Protein AF-0000000085399652 (afdb_homodimer)

Foldseek 3Di:
DDDFDDKDWQDDPDPQPLSNVQRVVCVVLVFGTKMKTKDWDDDPLDPAIKMKIKIWGCWDPPPVTDHIAIDIDIDRDDSVVVSLNSLLVLQDVCQVCVVVDDPPDLSNLAWHAHSVSHTDQPDDVCPPPDPSSVVNSVVSNVSSVVVVVVRVVVVVVSVVSVVVVVVVVVVVVVVVVVVVVVVVVVVVVVVVVVVVVVVVVVVVVVVVVVVVVVVVVVVPPDDPPPPPDPPPVVVVVVVVVVVVPPPPDDPPPPPPPPPD/DDDFDDKDFADDPDPQPLSNVQNVVCVLLVFGTKMKTKDWDDDPLDPAIKMKIKIWGCWDPPPVTDHIAIDIDIGRDDSVVVSLNSLLVLQDVCQVCVVVDDPPDLSNLAWHAHSVSHTDQPDDVCPPPDPSSVVNSVVSNVSSVVVVVVRVVVVVVSVVSVVVVVVVVVVVVVVVVVVVVVVVVVVVVVVVVVVVVVVVVVVVVVVVVVVVVVVVVVPDPDPPPPPPDPPPVVVVVVVVVVVVPPPPDDPPPPPPPPDD

Secondary structure (DSSP, 8-state):
-PPP-EEE---TT--STTHHHHHHHHHHTT-PPPEEEEEEE--SS-SS-EEEEEEEEPPPSSSSP---EEEEEEESSHHHHHHHHHHHHHHHHHHHTTTTS-TTSGGGGS--B-TTS-B--S-TT-TT--HHHHHHHHHHHHHHHHHHHHHHHHHHHHHHHHHHHHHHHHHHHHHHHHHHHHHHHHHHHHHHHHHHHHHHHHHHHHHHHHHHHHHHHHHS---------THHHHHHHHHHHHHHHHTT------------/-PPP-EEE---TT--STTHHHHHHHHHHTT-PPPEEEEEEE--SS-SS-EEEEEEEEPPPSSSSP---EEEEEEESSHHHHHHHHHHHHHHHHHHHTTTTS-TT-GGGGS--B-TTS-B--S-TT-TT--HHHHHHHHHHHHHHHHHHHHHHHHHHHHHHHHHHHHHHHHHHHHHHHHHHHHHHHHHHHHHHHHHHHHHHHHHHHHHHHHHHHHHHHHHS---------THHHHHHHHHHHHHTTGGG------------

Organism: Lolium multiflorum (NCBI:txid4521)

pLDDT: mean 83.67, std 19.56, range [21.97, 98.31]

Radius of gyration: 50.11 Å; Cα contacts (8 Å, |Δi|>4): 620; chains: 2; bounding box: 51×149×106 Å

Nearest PDB structures (foldseek):
  7zkg-assembly1_A  TM=3.789E-01  e=6.499E-01  Streptomyces griseofuscus
  2ygk-assembly1_B  TM=4.011E-01  e=5.340E+00  Saccharolobus solfataricus
  7zkg-assembly1_A  TM=3.798E-01  e=5.944E-01  Streptomyces griseofuscus

Sequence (520 aa):
MGTFTKLWVPYPEDDTPFSDTLSRVCRSLSIRAPMFRGRAVISDVHTVERWEIETTIEGRLVQPATDTVVYLKTYPDWEDGVVMAMQEALARIVYRYRNDIDEDSDIQHFGHRSSEGFCIRTKGNREGMTWTAIQFEDMERYAQKMEHHLRLEMKDCDLIKQILQENNLKYYEMKEQRDELDAEVVQLKTDNEKLQDETFKQQAIILALQAQCAHLVKQIPSSPPHPVTQETQIEEENNLKRKATEEGSPLSYDGAVKRRMGTFTKLWVPYPEDDTPFSDTLSRVCRSLSIRAPMFRGRAVISDVHTVERWEIETTIEGRLVQPATDTVVYLKTYPDWEDGVVMAMQEALARIVYRYRNDIDEDSDIQHFGHRSSEGFCIRTKGNREGMTWTAIQFEDMERYAQKMEHHLRLEMKDCDLIKQILQENNLKYYEMKEQRDELDAEVVQLKTDNEKLQDETFKQQAIILALQAQCAHLVKQIPSSPPHPVTQETQIEEENNLKRKATEEGSPLSYDGAVKRR

Solvent-accessible surface area (backbone atoms only — not comparable to full-atom values): 29169 Å² total; per-residue (Å²): 128,82,68,69,77,43,79,48,65,53,39,76,86,42,86,53,58,51,22,22,57,43,26,50,52,23,56,77,67,74,45,67,58,43,40,38,35,29,27,73,50,87,49,96,68,51,91,60,61,34,19,36,38,38,39,38,40,65,41,44,84,60,86,80,58,45,73,65,47,74,52,75,48,74,28,74,33,64,75,61,30,48,38,53,50,43,48,51,50,42,16,25,49,44,45,73,42,47,89,76,46,57,87,86,37,70,66,71,34,49,30,32,19,42,97,87,66,45,71,52,77,93,53,92,82,53,76,90,57,52,72,62,38,52,50,29,44,33,50,37,48,48,48,54,51,50,51,49,51,34,48,52,35,49,52,50,33,52,51,52,44,47,49,40,53,53,48,49,54,52,37,52,53,50,49,52,51,31,54,52,39,50,52,48,38,54,51,43,51,53,50,39,51,51,42,52,53,50,40,52,51,46,51,52,49,41,53,52,44,52,52,49,39,55,55,48,60,72,62,43,80,78,69,74,76,69,78,76,67,79,69,64,67,59,55,56,60,56,54,58,62,55,61,66,68,66,73,70,76,80,81,81,81,80,78,79,74,75,86,119,130,85,68,70,77,45,77,48,66,53,39,76,86,40,85,53,58,49,22,23,58,42,27,50,52,21,54,77,67,74,46,67,57,44,42,38,34,29,28,74,48,87,50,95,67,49,91,62,60,33,19,37,39,37,38,38,39,64,42,42,85,60,84,81,59,43,71,66,46,72,52,75,50,74,28,75,34,64,74,62,29,49,38,54,51,43,49,52,50,42,16,26,50,44,46,73,43,46,87,75,46,58,87,86,38,70,67,71,35,50,29,32,19,43,98,88,69,46,70,53,78,92,52,92,82,52,77,89,56,51,70,63,38,52,48,28,44,33,50,38,47,48,49,53,50,49,53,50,52,33,47,51,36,48,51,50,33,52,51,51,42,47,51,40,53,52,48,50,53,52,39,51,54,49,50,53,51,31,53,53,39,50,52,49,39,55,52,43,52,53,51,38,50,52,41,51,51,49,41,52,50,46,51,51,50,40,53,52,44,52,52,49,39,56,54,45,59,73,62,44,81,77,69,72,74,69,79,77,66,78,68,65,64,57,55,56,59,57,54,57,60,56,62,65,68,68,72,67,74,77,82,80,81,79,81,81,74,77,84,124

Structure (mmCIF, N/CA/C/O backbone):
data_AF-0000000085399652-model_v1
#
loop_
_entity.id
_entity.type
_entity.pdbx_description
1 polymer 'Uncharacterized protein'
#
loop_
_atom_site.group_PDB
_atom_site.id
_atom_site.type_symbol
_atom_site.label_atom_id
_atom_site.label_alt_id
_atom_site.label_comp_id
_atom_site.label_asym_id
_atom_site.label_entity_id
_atom_site.label_seq_id
_atom_site.pdbx_PDB_ins_code
_atom_site.Cartn_x
_atom_site.Cartn_y
_atom_site.Cartn_z
_atom_site.occupancy
_atom_site.B_iso_or_equiv
_atom_site.auth_seq_id
_atom_site.auth_comp_id
_atom_site.auth_asym_id
_atom_site.auth_atom_id
_atom_site.pdbx_PDB_model_num
ATOM 1 N N . MET A 1 1 ? -22.578 -2.381 9.539 1 58.44 1 MET A N 1
ATOM 2 C CA . MET A 1 1 ? -21.922 -3.148 8.484 1 58.44 1 MET A CA 1
ATOM 3 C C . MET A 1 1 ? -22.672 -2.99 7.156 1 58.44 1 MET A C 1
ATOM 5 O O . MET A 1 1 ? -23.891 -3.133 7.105 1 58.44 1 MET A O 1
ATOM 9 N N . GLY A 1 2 ? -22 -2.428 6.207 1 70.94 2 GLY A N 1
ATOM 10 C CA . GLY A 1 2 ? -22.688 -2.096 4.973 1 70.94 2 GLY A CA 1
ATOM 11 C C . GLY A 1 2 ? -23.234 -3.312 4.25 1 70.94 2 GLY A C 1
ATOM 12 O O . GLY A 1 2 ? -22.859 -4.445 4.555 1 70.94 2 GLY A O 1
ATOM 13 N N . THR A 1 3 ? -24.234 -3.158 3.555 1 89.44 3 THR A N 1
ATOM 14 C CA . THR A 1 3 ? -24.891 -4.203 2.777 1 89.44 3 THR A CA 1
ATOM 15 C C . THR A 1 3 ? -24.031 -4.621 1.593 1 89.44 3 THR A C 1
ATOM 17 O O . THR A 1 3 ? -23.375 -3.783 0.959 1 89.44 3 THR A O 1
ATOM 20 N N . PHE A 1 4 ? -24 -5.984 1.42 1 93.69 4 PHE A N 1
ATOM 21 C CA . PHE A 1 4 ? -23.312 -6.48 0.234 1 93.69 4 PHE A CA 1
ATOM 22 C C . PHE A 1 4 ? -24.078 -6.113 -1.03 1 93.69 4 PHE A C 1
ATOM 24 O O . PHE A 1 4 ? -25.297 -6.289 -1.095 1 93.69 4 PHE A O 1
ATOM 31 N N . THR A 1 5 ? -23.391 -5.559 -1.953 1 94.56 5 THR A N 1
ATOM 32 C CA . THR A 1 5 ? -24.062 -5.039 -3.139 1 94.56 5 THR A CA 1
ATOM 33 C C . THR A 1 5 ? -23.672 -5.84 -4.379 1 94.56 5 THR A C 1
ATOM 35 O O . THR A 1 5 ? -24.281 -5.699 -5.434 1 94.56 5 THR A O 1
ATOM 38 N N . LYS A 1 6 ? -22.656 -6.625 -4.363 1 96.69 6 LYS A N 1
ATOM 39 C CA . LYS A 1 6 ? -22.203 -7.41 -5.504 1 96.69 6 LYS A CA 1
ATOM 40 C C . LYS A 1 6 ? -22.094 -8.891 -5.145 1 96.69 6 LYS A C 1
ATOM 42 O O . LYS A 1 6 ? -21.922 -9.234 -3.975 1 96.69 6 LYS A O 1
ATOM 47 N N . LEU A 1 7 ? -22.234 -9.656 -6.195 1 97.5 7 LEU A N 1
ATOM 48 C CA . LEU A 1 7 ? -22.156 -11.109 -6.051 1 97.5 7 LEU A CA 1
ATOM 49 C C . LEU A 1 7 ? -21.406 -11.734 -7.223 1 97.5 7 LEU A C 1
ATOM 51 O O . LEU A 1 7 ? -21.594 -11.328 -8.375 1 97.5 7 LEU A O 1
ATOM 55 N N . TRP A 1 8 ? -20.531 -12.695 -6.895 1 97.56 8 TRP A N 1
ATOM 56 C CA . TRP A 1 8 ? -19.844 -13.477 -7.914 1 97.56 8 TRP A CA 1
ATOM 57 C C . TRP A 1 8 ? -19.875 -14.961 -7.574 1 97.56 8 TRP A C 1
ATOM 59 O O . TRP A 1 8 ? -19.688 -15.344 -6.418 1 97.56 8 TRP A O 1
ATOM 69 N N . VAL A 1 9 ? -20.156 -15.781 -8.562 1 96.94 9 VAL A N 1
ATOM 70 C CA . VAL A 1 9 ? -20.078 -17.234 -8.492 1 96.94 9 VAL A CA 1
ATOM 71 C C . VAL A 1 9 ? -19.297 -17.766 -9.688 1 96.94 9 VAL A C 1
ATOM 73 O O . VAL A 1 9 ? -19.594 -17.438 -10.836 1 96.94 9 VAL A O 1
ATOM 76 N N . PRO A 1 10 ? -18.234 -18.578 -9.398 1 96.75 10 PRO A N 1
ATOM 77 C CA . PRO A 1 10 ? -17.453 -19.141 -10.5 1 96.75 10 PRO A CA 1
ATOM 78 C C . PRO A 1 10 ? -18.297 -20 -11.438 1 96.75 10 PRO A C 1
ATOM 80 O O . PRO A 1 10 ? -19.203 -20.719 -10.992 1 96.75 10 PRO A O 1
ATOM 83 N N . TYR A 1 11 ? -17.969 -19.969 -12.75 1 92.31 11 TYR A N 1
ATOM 84 C CA . TYR A 1 11 ? -18.688 -20.781 -13.711 1 92.31 11 TYR A CA 1
ATOM 85 C C . TYR A 1 11 ? -17.766 -21.281 -14.812 1 92.31 11 TYR A C 1
ATOM 87 O O . TYR A 1 11 ? -16.688 -20.719 -15.031 1 92.31 11 TYR A O 1
ATOM 95 N N . PRO A 1 12 ? -18.125 -22.344 -15.445 1 87.81 12 PRO A N 1
ATOM 96 C CA . PRO A 1 12 ? -17.266 -22.984 -16.438 1 87.81 12 PRO A CA 1
ATOM 97 C C . PRO A 1 12 ? -17 -22.094 -17.656 1 87.81 12 PRO A C 1
ATOM 99 O O . PRO A 1 12 ? -17.906 -21.359 -18.078 1 87.81 12 PRO A O 1
ATOM 102 N N . GLU A 1 13 ? -15.805 -22.125 -18.219 1 83.69 13 GLU A N 1
ATOM 103 C CA . GLU A 1 13 ? -15.375 -21.469 -19.453 1 83.69 13 GLU A CA 1
ATOM 104 C C . GLU A 1 13 ? -15.32 -19.953 -19.281 1 83.69 13 GLU A C 1
ATOM 106 O O . GLU A 1 13 ? -15.359 -19.219 -20.266 1 83.69 13 GLU A O 1
ATOM 111 N N . ASP A 1 14 ? -15.328 -19.562 -18 1 87.62 14 ASP A N 1
ATOM 112 C CA . ASP A 1 14 ? -15.141 -18.156 -17.703 1 87.62 14 ASP A CA 1
ATOM 113 C C . ASP A 1 14 ? -13.688 -17.734 -17.891 1 87.62 14 ASP A C 1
ATOM 115 O O . ASP A 1 14 ? -12.773 -18.469 -17.484 1 87.62 14 ASP A O 1
ATOM 119 N N . ASP A 1 15 ? -13.422 -16.562 -18.422 1 84.69 15 ASP A N 1
ATOM 120 C CA . ASP A 1 15 ? -12.07 -16.094 -18.719 1 84.69 15 ASP A CA 1
ATOM 121 C C . ASP A 1 15 ? -11.438 -15.414 -17.5 1 84.69 15 ASP A C 1
ATOM 123 O O . ASP A 1 15 ? -10.234 -15.156 -17.484 1 84.69 15 ASP A O 1
ATOM 127 N N . THR A 1 16 ? -12.266 -15.18 -16.516 1 90.5 16 THR A N 1
ATOM 128 C CA . THR A 1 16 ? -11.711 -14.641 -15.281 1 90.5 16 THR A CA 1
ATOM 129 C C . THR A 1 16 ? -10.781 -15.656 -14.625 1 90.5 16 THR A C 1
ATOM 131 O O . THR A 1 16 ? -11.133 -16.828 -14.477 1 90.5 16 THR A O 1
ATOM 134 N N . PRO A 1 17 ? -9.594 -15.164 -14.227 1 92.94 17 PRO A N 1
ATOM 135 C CA . PRO A 1 17 ? -8.656 -16.109 -13.617 1 92.94 17 PRO A CA 1
ATOM 136 C C . PRO A 1 17 ? -9.289 -16.922 -12.484 1 92.94 17 PRO A C 1
ATOM 138 O O . PRO A 1 17 ? -9.977 -16.359 -11.625 1 92.94 17 PRO A O 1
ATOM 141 N N . PHE A 1 18 ? -9.07 -18.234 -12.492 1 95.94 18 PHE A N 1
ATOM 142 C CA . PHE A 1 18 ? -9.398 -19.219 -11.477 1 95.94 18 PHE A CA 1
ATOM 143 C C . PHE A 1 18 ? -10.875 -19.578 -11.531 1 95.94 18 PHE A C 1
ATOM 145 O O . PHE A 1 18 ? -11.312 -20.531 -10.875 1 95.94 18 PHE A O 1
ATOM 152 N N . SER A 1 19 ? -11.727 -18.781 -12.258 1 95.25 19 SER A N 1
ATOM 153 C CA . SER A 1 19 ? -13.164 -19.031 -12.266 1 95.25 19 SER A CA 1
ATOM 154 C C . SER A 1 19 ? -13.469 -20.406 -12.867 1 95.25 19 SER A C 1
ATOM 156 O O . SER A 1 19 ? -14.141 -21.219 -12.234 1 95.25 19 SER A O 1
ATOM 158 N N . ASP A 1 20 ? -12.961 -20.672 -14.008 1 91.69 20 ASP A N 1
ATOM 159 C CA . ASP A 1 20 ? -13.18 -21.953 -14.664 1 91.69 20 ASP A CA 1
ATOM 160 C C . ASP A 1 20 ? -12.617 -23.109 -13.836 1 91.69 20 ASP A C 1
ATOM 162 O O . ASP A 1 20 ? -13.312 -24.094 -13.578 1 91.69 20 ASP A O 1
ATOM 166 N N . THR A 1 21 ? -11.406 -22.969 -13.414 1 93.81 21 THR A N 1
ATOM 167 C CA . THR A 1 21 ? -10.727 -24.016 -12.648 1 93.81 21 THR A CA 1
ATOM 168 C C . THR A 1 21 ? -11.5 -24.312 -11.367 1 93.81 21 THR A C 1
ATOM 170 O O . THR A 1 21 ? -11.727 -25.484 -11.039 1 93.81 21 THR A O 1
ATOM 173 N N . LEU A 1 22 ? -11.852 -23.25 -10.711 1 96.06 22 LEU A N 1
ATOM 174 C CA . LEU A 1 22 ? -12.578 -23.422 -9.461 1 96.06 22 LEU A CA 1
ATOM 175 C C . LEU A 1 22 ? -13.906 -24.141 -9.695 1 96.06 22 LEU A C 1
ATOM 177 O O . LEU A 1 22 ? -14.25 -25.062 -8.961 1 96.06 22 LEU A O 1
ATOM 181 N N . SER A 1 23 ? -14.617 -23.781 -10.672 1 94.56 23 SER A N 1
ATOM 182 C CA . SER A 1 23 ? -15.875 -24.422 -11.023 1 94.56 23 SER A CA 1
ATOM 183 C C . SER A 1 23 ? -15.672 -25.906 -11.328 1 94.56 23 SER A C 1
ATOM 185 O O . SER A 1 23 ? -16.422 -26.75 -10.836 1 94.56 23 SER A O 1
ATOM 187 N N . ARG A 1 24 ? -14.656 -26.234 -12.07 1 90.81 24 ARG A N 1
ATOM 188 C CA . ARG A 1 24 ? -14.375 -27.609 -12.477 1 90.81 24 ARG A CA 1
ATOM 189 C C . ARG A 1 24 ? -13.977 -28.453 -11.281 1 90.81 24 ARG A C 1
ATOM 191 O O . ARG A 1 24 ? -14.414 -29.594 -11.148 1 90.81 24 ARG A O 1
ATOM 198 N N . VAL A 1 25 ? -13.117 -27.875 -10.484 1 93.19 25 VAL A N 1
ATOM 199 C CA . VAL A 1 25 ? -12.672 -28.609 -9.297 1 93.19 25 VAL A CA 1
ATOM 200 C C . VAL A 1 25 ? -13.875 -28.906 -8.398 1 93.19 25 VAL A C 1
ATOM 202 O O . VAL A 1 25 ? -14.047 -30.047 -7.945 1 93.19 25 VAL A O 1
ATOM 205 N N . CYS A 1 26 ? -14.711 -27.969 -8.172 1 94.25 26 CYS A N 1
ATOM 206 C CA . CYS A 1 26 ? -15.883 -28.156 -7.328 1 94.25 26 CYS A CA 1
ATOM 207 C C . CYS A 1 26 ? -16.797 -29.219 -7.914 1 94.25 26 CYS A C 1
ATOM 209 O O . CYS A 1 26 ? -17.312 -30.078 -7.184 1 94.25 26 CYS A O 1
ATOM 211 N N . ARG A 1 27 ? -16.984 -29.188 -9.211 1 91.88 27 ARG A N 1
ATOM 212 C CA . ARG A 1 27 ? -17.812 -30.188 -9.883 1 91.88 27 ARG A CA 1
ATOM 213 C C . ARG A 1 27 ? -17.234 -31.594 -9.695 1 91.88 27 ARG A C 1
ATOM 215 O O . ARG A 1 27 ? -17.969 -32.531 -9.398 1 91.88 27 ARG A O 1
ATOM 222 N N . SER A 1 28 ? -15.977 -31.703 -9.914 1 88.75 28 SER A N 1
ATOM 223 C CA . SER A 1 28 ? -15.32 -33 -9.773 1 88.75 28 SER A CA 1
ATOM 224 C C . SER A 1 28 ? -15.453 -33.531 -8.359 1 88.75 28 SER A C 1
ATOM 226 O O . SER A 1 28 ? -15.445 -34.75 -8.148 1 88.75 28 SER A O 1
ATOM 228 N N . LEU A 1 29 ? -15.625 -32.688 -7.383 1 90.25 29 LEU A N 1
ATOM 229 C CA . LEU A 1 29 ? -15.711 -33.062 -5.98 1 90.25 29 LEU A CA 1
ATOM 230 C C . LEU A 1 29 ? -17.156 -33.156 -5.52 1 90.25 29 LEU A C 1
ATOM 232 O O . LEU A 1 29 ? -17.438 -33.469 -4.363 1 90.25 29 LEU A O 1
ATOM 236 N N . SER A 1 30 ? -18.078 -32.812 -6.387 1 89.88 30 SER A N 1
ATOM 237 C CA . SER A 1 30 ? -19.516 -32.781 -6.105 1 89.88 30 SER A CA 1
ATOM 238 C C . SER A 1 30 ? -19.844 -31.844 -4.957 1 89.88 30 SER A C 1
ATOM 240 O O . SER A 1 30 ? -20.594 -32.188 -4.047 1 89.88 30 SER A O 1
ATOM 242 N N . ILE A 1 31 ? -19.172 -30.719 -4.977 1 92.69 31 ILE A N 1
ATOM 243 C CA . ILE A 1 31 ? -19.5 -29.672 -4.012 1 92.69 31 ILE A CA 1
ATOM 244 C C . ILE A 1 31 ? -19.922 -28.406 -4.75 1 92.69 31 ILE A C 1
ATOM 246 O O . ILE A 1 31 ? -19.656 -28.25 -5.945 1 92.69 31 ILE A O 1
ATOM 250 N N . ARG A 1 32 ? -20.609 -27.547 -4.012 1 94.06 32 ARG A N 1
ATOM 251 C CA . ARG A 1 32 ? -21.047 -26.281 -4.602 1 94.06 32 ARG A CA 1
ATOM 252 C C . ARG A 1 32 ? -19.875 -25.312 -4.754 1 94.06 32 ARG A C 1
ATOM 254 O O . ARG A 1 32 ? -19 -25.25 -3.887 1 94.06 32 ARG A O 1
ATOM 261 N N . ALA A 1 33 ? -19.875 -24.578 -5.848 1 95.62 33 ALA A N 1
ATOM 262 C CA . ALA A 1 33 ? -18.875 -23.531 -6.023 1 95.62 33 ALA A CA 1
ATOM 263 C C . ALA A 1 33 ? -18.984 -22.484 -4.922 1 95.62 33 ALA A C 1
ATOM 265 O O . ALA A 1 33 ? -20.094 -22.188 -4.449 1 95.62 33 ALA A O 1
ATOM 266 N N . PRO A 1 34 ? -17.906 -21.906 -4.523 1 97.31 34 PRO A N 1
ATOM 267 C CA . PRO A 1 34 ? -17.953 -20.844 -3.518 1 97.31 34 PRO A CA 1
ATOM 268 C C . PRO A 1 34 ? -18.703 -19.609 -4 1 97.31 34 PRO A C 1
ATOM 270 O O . PRO A 1 34 ? -18.812 -19.375 -5.207 1 97.31 34 PRO A O 1
ATOM 273 N N . MET A 1 35 ? -19.188 -18.859 -3.02 1 97.94 35 MET A N 1
ATOM 274 C CA . MET A 1 35 ? -19.859 -17.594 -3.293 1 97.94 35 MET A CA 1
ATOM 275 C C . MET A 1 35 ? -19.047 -16.422 -2.756 1 97.94 35 MET A C 1
ATOM 277 O O . MET A 1 35 ? -18.531 -16.484 -1.641 1 97.94 35 MET A O 1
ATOM 281 N N . PHE A 1 36 ? -18.953 -15.344 -3.576 1 98.19 36 PHE A N 1
ATOM 282 C CA . PHE A 1 36 ? -18.234 -14.133 -3.203 1 98.19 36 PHE A CA 1
ATOM 283 C C . PHE A 1 36 ? -19.156 -12.93 -3.186 1 98.19 36 PHE A C 1
ATOM 285 O O . PHE A 1 36 ? -19.703 -12.539 -4.223 1 98.19 36 PHE A O 1
ATOM 292 N N . ARG A 1 37 ? -19.438 -12.289 -2.012 1 97.75 37 ARG A N 1
ATOM 293 C CA . ARG A 1 37 ? -20.266 -11.086 -1.873 1 97.75 37 ARG A CA 1
ATOM 294 C C . ARG A 1 37 ? -19.406 -9.883 -1.497 1 97.75 37 ARG A C 1
ATOM 296 O O . ARG A 1 37 ? -18.578 -9.961 -0.596 1 97.75 37 ARG A O 1
ATOM 303 N N . GLY A 1 38 ? -19.562 -8.852 -2.211 1 97.38 38 GLY A N 1
ATOM 304 C CA . GLY A 1 38 ? -18.719 -7.691 -1.992 1 97.38 38 GLY A CA 1
ATOM 305 C C . GLY A 1 38 ? -19.484 -6.449 -1.593 1 97.38 38 GLY A C 1
ATOM 306 O O . GLY A 1 38 ? -20.656 -6.285 -1.979 1 97.38 38 GLY A O 1
ATOM 307 N N . ARG A 1 39 ? -18.859 -5.574 -0.774 1 94.25 39 ARG A N 1
ATOM 308 C CA . ARG A 1 39 ? -19.344 -4.23 -0.474 1 94.25 39 ARG A CA 1
ATOM 309 C C . ARG A 1 39 ? -18.203 -3.219 -0.479 1 94.25 39 ARG A C 1
ATOM 311 O O . ARG A 1 39 ? -17.094 -3.535 -0.076 1 94.25 39 ARG A O 1
ATOM 318 N N . ALA A 1 40 ? -18.516 -2.07 -0.945 1 91 40 ALA A N 1
ATOM 319 C CA . ALA A 1 40 ? -17.547 -0.979 -0.921 1 91 40 ALA A CA 1
ATOM 320 C C . ALA A 1 40 ? -17.344 -0.466 0.5 1 91 40 ALA A C 1
ATOM 322 O O . ALA A 1 40 ? -18.297 -0.344 1.272 1 91 40 ALA A O 1
ATOM 323 N N . VAL A 1 41 ? -16.078 -0.25 0.75 1 87.38 41 VAL A N 1
ATOM 324 C CA . VAL A 1 41 ? -15.75 0.372 2.031 1 87.38 41 VAL A CA 1
ATOM 325 C C . VAL A 1 41 ? -15.875 1.89 1.914 1 87.38 41 VAL A C 1
ATOM 327 O O . VAL A 1 41 ? -15.188 2.512 1.099 1 87.38 41 VAL A O 1
ATOM 330 N N . ILE A 1 42 ? -16.781 2.453 2.527 1 77.62 42 ILE A N 1
ATOM 331 C CA . ILE A 1 42 ? -17.016 3.891 2.473 1 77.62 42 ILE A CA 1
ATOM 332 C C . ILE A 1 42 ? -16.047 4.617 3.393 1 77.62 42 ILE A C 1
ATOM 334 O O . ILE A 1 42 ? -15.984 4.336 4.594 1 77.62 42 ILE A O 1
ATOM 338 N N . SER A 1 43 ? -15.133 5.188 2.738 1 73.69 43 SER A N 1
ATOM 339 C CA . SER A 1 43 ? -14.203 5.984 3.531 1 73.69 43 SER A CA 1
ATOM 340 C C . SER A 1 43 ? -14.086 7.406 2.986 1 73.69 43 SER A C 1
ATOM 342 O O . SER A 1 43 ? -14.039 7.609 1.772 1 73.69 43 SER A O 1
ATOM 344 N N . ASP A 1 44 ? -14.242 8.312 3.787 1 66.38 44 ASP A N 1
ATOM 345 C CA . ASP A 1 44 ? -14.078 9.711 3.408 1 66.38 44 ASP A CA 1
ATOM 346 C C . ASP A 1 44 ? -12.633 10 3.01 1 66.38 44 ASP A C 1
ATOM 348 O O . ASP A 1 44 ? -12.352 11.016 2.361 1 66.38 44 ASP A O 1
ATOM 352 N N . VAL A 1 45 ? -11.781 9.164 3.363 1 62.97 45 VAL A N 1
ATOM 353 C CA . VAL A 1 45 ? -10.359 9.445 3.178 1 62.97 45 VAL A CA 1
ATOM 354 C C . VAL A 1 45 ? -9.875 8.828 1.868 1 62.97 45 VAL A C 1
ATOM 356 O O . VAL A 1 45 ? -8.859 9.25 1.312 1 62.97 45 VAL A O 1
ATOM 359 N N . HIS A 1 46 ? -10.594 7.832 1.38 1 63.06 46 HIS A N 1
ATOM 360 C CA . HIS A 1 46 ? -10.039 7.066 0.274 1 63.06 46 HIS A CA 1
ATOM 361 C C . HIS A 1 46 ? -10.414 7.676 -1.07 1 63.06 46 HIS A C 1
ATOM 363 O O . HIS A 1 46 ? -11.578 8.016 -1.296 1 63.06 46 HIS A O 1
ATOM 369 N N . THR A 1 47 ? -9.312 8.016 -1.771 1 61.28 47 THR A N 1
ATOM 370 C CA . THR A 1 47 ? -9.562 8.406 -3.154 1 61.28 47 THR A CA 1
ATOM 371 C C . THR A 1 47 ? -10.031 7.203 -3.975 1 61.28 47 THR A C 1
ATOM 373 O O . THR A 1 47 ? -10.727 7.363 -4.977 1 61.28 47 THR A O 1
ATOM 376 N N . VAL A 1 48 ? -9.539 6.059 -3.473 1 63 48 VAL A N 1
ATOM 377 C CA . VAL A 1 48 ? -9.922 4.855 -4.199 1 63 48 VAL A CA 1
ATOM 378 C C . VAL A 1 48 ? -10.789 3.963 -3.309 1 63 48 VAL A C 1
ATOM 380 O O . VAL A 1 48 ? -10.5 3.803 -2.119 1 63 48 VAL A O 1
ATOM 383 N N . GLU A 1 49 ? -11.75 3.5 -3.902 1 79.88 49 GLU A N 1
ATOM 384 C CA . GLU A 1 49 ? -12.703 2.656 -3.189 1 79.88 49 GLU A CA 1
ATOM 385 C C . GLU A 1 49 ? -12.117 1.271 -2.92 1 79.88 49 GLU A C 1
ATOM 387 O O . GLU A 1 49 ? -11.656 0.597 -3.84 1 79.88 49 GLU A O 1
ATOM 392 N N . ARG A 1 50 ? -11.977 0.927 -1.599 1 90.38 50 ARG A N 1
ATOM 393 C CA . ARG A 1 50 ? -11.656 -0.437 -1.191 1 90.38 50 ARG A CA 1
ATOM 394 C C . ARG A 1 50 ? -12.906 -1.308 -1.153 1 90.38 50 ARG A C 1
ATOM 396 O O . ARG A 1 50 ? -14.023 -0.793 -1.09 1 90.38 50 ARG A O 1
ATOM 403 N N . TRP A 1 51 ? -12.68 -2.602 -1.257 1 93.88 51 TRP A N 1
ATOM 404 C CA . TRP A 1 51 ? -13.812 -3.518 -1.205 1 93.88 51 TRP A CA 1
ATOM 405 C C . TRP A 1 51 ? -13.594 -4.602 -0.155 1 93.88 51 TRP A C 1
ATOM 407 O O . TRP A 1 51 ? -12.484 -5.133 -0.029 1 93.88 51 TRP A O 1
ATOM 417 N N . GLU A 1 52 ? -14.664 -4.875 0.563 1 95.06 52 GLU A N 1
ATOM 418 C CA . GLU A 1 52 ? -14.711 -6.074 1.393 1 95.06 52 GLU A CA 1
ATOM 419 C C . GLU A 1 52 ? -15.445 -7.207 0.68 1 95.06 52 GLU A C 1
ATOM 421 O O . GLU A 1 52 ? -16.547 -7.012 0.16 1 95.06 52 GLU A O 1
ATOM 426 N N . ILE A 1 53 ? -14.797 -8.32 0.644 1 97.25 53 ILE A N 1
ATOM 427 C CA . ILE A 1 53 ? -15.414 -9.469 -0.016 1 97.25 53 ILE A CA 1
ATOM 428 C C . ILE A 1 53 ? -15.547 -10.625 0.977 1 97.25 53 ILE A C 1
ATOM 430 O O . ILE A 1 53 ? -14.57 -11.039 1.592 1 97.25 53 ILE A O 1
ATOM 434 N N . GLU A 1 54 ? -16.75 -11.055 1.178 1 97.75 54 GLU A N 1
ATOM 435 C CA . GLU A 1 54 ? -17.062 -12.25 1.965 1 97.75 54 GLU A CA 1
ATOM 436 C C . GLU A 1 54 ? -17.062 -13.5 1.094 1 97.75 54 GLU A C 1
ATOM 438 O O . GLU A 1 54 ? -17.75 -13.555 0.077 1 97.75 54 GLU A O 1
ATOM 443 N N . THR A 1 55 ? -16.266 -14.414 1.409 1 98.12 55 THR A N 1
ATOM 444 C CA . THR A 1 55 ? -16.188 -15.688 0.709 1 98.12 55 THR A CA 1
ATOM 445 C C . THR A 1 55 ? -16.875 -16.781 1.517 1 98.12 55 THR A C 1
ATOM 447 O O . THR A 1 55 ? -16.578 -16.969 2.701 1 98.12 55 THR A O 1
ATOM 450 N N . THR A 1 56 ? -17.734 -17.516 0.884 1 97.56 56 THR A N 1
ATOM 451 C CA . THR A 1 56 ? -18.406 -18.641 1.517 1 97.56 56 THR A CA 1
ATOM 452 C C . THR A 1 56 ? -18.094 -19.938 0.776 1 97.56 56 THR A C 1
ATOM 454 O O . THR A 1 56 ? -18.422 -20.078 -0.408 1 97.56 56 THR A O 1
ATOM 457 N N . ILE A 1 57 ? -17.469 -20.828 1.395 1 95.81 57 ILE A N 1
ATOM 458 C CA . ILE A 1 57 ? -17.266 -22.203 0.923 1 95.81 57 ILE A CA 1
ATOM 459 C C . ILE A 1 57 ? -18.188 -23.156 1.693 1 95.81 57 ILE A C 1
ATOM 461 O O . ILE A 1 57 ? -17.906 -23.5 2.84 1 95.81 57 ILE A O 1
ATOM 465 N N . GLU A 1 58 ? -19.188 -23.609 1.002 1 93.62 58 GLU A N 1
ATOM 466 C CA . GLU A 1 58 ? -20.172 -24.453 1.664 1 93.62 58 GLU A CA 1
ATOM 467 C C . GLU A 1 58 ? -19.609 -25.859 1.912 1 93.62 58 GLU A C 1
ATOM 469 O O . GLU A 1 58 ? -18.953 -26.422 1.047 1 93.62 58 GLU A O 1
ATOM 474 N N . GLY A 1 59 ? -19.828 -26.328 3.055 1 89.12 59 GLY A N 1
ATOM 475 C CA . GLY A 1 59 ? -19.453 -27.703 3.355 1 89.12 59 GLY A CA 1
ATOM 476 C C . GLY A 1 59 ? -20.406 -28.734 2.777 1 89.12 59 GLY A C 1
ATOM 477 O O . GLY A 1 59 ? -21.344 -28.391 2.057 1 89.12 59 GLY A O 1
ATOM 478 N N . ARG A 1 60 ? -19.922 -30 2.803 1 86.94 60 ARG A N 1
ATOM 479 C CA . ARG A 1 60 ? -20.781 -31.094 2.355 1 86.94 60 ARG A CA 1
ATOM 480 C C . ARG A 1 60 ? -21.391 -31.844 3.543 1 86.94 60 ARG A C 1
ATOM 482 O O . ARG A 1 60 ? -20.766 -31.938 4.602 1 86.94 60 ARG A O 1
ATOM 489 N N . LEU A 1 61 ? -22.609 -32.25 3.334 1 82.31 61 LEU A N 1
ATOM 490 C CA . LEU A 1 61 ? -23.312 -33 4.375 1 82.31 61 LEU A CA 1
ATOM 491 C C . LEU A 1 61 ? -23.031 -34.5 4.262 1 82.31 61 LEU A C 1
ATOM 493 O O . LEU A 1 61 ? -23.172 -35.219 5.242 1 82.31 61 LEU A O 1
ATOM 497 N N . VAL A 1 62 ? -22.688 -34.906 3.016 1 80.38 62 VAL A N 1
ATOM 498 C CA . VAL A 1 62 ? -22.438 -36.312 2.789 1 80.38 62 VAL A CA 1
ATOM 499 C C . VAL A 1 62 ? -21.062 -36.688 3.34 1 80.38 62 VAL A C 1
ATOM 501 O O . VAL A 1 62 ? -20.141 -35.875 3.32 1 80.38 62 VAL A O 1
ATOM 504 N N . GLN A 1 63 ? -20.859 -37.844 3.869 1 76.81 63 GLN A N 1
ATOM 505 C CA . GLN A 1 63 ? -19.609 -38.281 4.488 1 76.81 63 GLN A CA 1
ATOM 506 C C . GLN A 1 63 ? -18.5 -38.375 3.451 1 76.81 63 GLN A C 1
ATOM 508 O O . GLN A 1 63 ? -18.719 -38.875 2.342 1 76.81 63 GLN A O 1
ATOM 513 N N . PRO A 1 64 ? -17.438 -37.906 3.818 1 78.94 64 PRO A N 1
ATOM 514 C CA . PRO A 1 64 ? -17.062 -37.188 5.043 1 78.94 64 PRO A CA 1
ATOM 515 C C . PRO A 1 64 ? -17.625 -35.781 5.082 1 78.94 64 PRO A C 1
ATOM 517 O O . PRO A 1 64 ? -17.359 -34.969 4.176 1 78.94 64 PRO A O 1
ATOM 520 N N . ALA A 1 65 ? -18.297 -35.5 6.059 1 83.12 65 ALA A N 1
ATOM 521 C CA . ALA A 1 65 ? -18.938 -34.188 6.207 1 83.12 65 ALA A CA 1
ATOM 522 C C . ALA A 1 65 ? -17.906 -33.094 6.488 1 83.12 65 ALA A C 1
ATOM 524 O O . ALA A 1 65 ? -16.891 -33.344 7.152 1 83.12 65 ALA A O 1
ATOM 525 N N . THR A 1 66 ? -18.031 -31.969 5.941 1 86.88 66 THR A N 1
ATOM 526 C CA . THR A 1 66 ? -17.156 -30.828 6.188 1 86.88 66 THR A CA 1
ATOM 527 C C . THR A 1 66 ? -17.984 -29.594 6.527 1 86.88 66 THR A C 1
ATOM 529 O O . THR A 1 66 ? -19.125 -29.453 6.09 1 86.88 66 THR A O 1
ATOM 532 N N . ASP A 1 67 ? -17.438 -28.719 7.297 1 90 67 ASP A N 1
ATOM 533 C CA . ASP A 1 67 ? -18.109 -27.5 7.727 1 90 67 ASP A CA 1
ATOM 534 C C . ASP A 1 67 ? -18.031 -26.406 6.652 1 90 67 ASP A C 1
ATOM 536 O O . ASP A 1 67 ? -17.141 -26.453 5.797 1 90 67 ASP A O 1
ATOM 540 N N . THR A 1 68 ? -18.984 -25.531 6.781 1 93.31 68 THR A N 1
ATOM 541 C CA . THR A 1 68 ? -18.938 -24.312 5.969 1 93.31 68 THR A CA 1
ATOM 542 C C . THR A 1 68 ? -17.859 -23.375 6.484 1 93.31 68 THR A C 1
ATOM 544 O O . THR A 1 68 ? -17.719 -23.172 7.691 1 93.31 68 THR A O 1
ATOM 547 N N . VAL A 1 69 ? -17.062 -22.781 5.578 1 93.31 69 VAL A N 1
ATOM 548 C CA . VAL A 1 69 ? -16.031 -21.797 5.906 1 93.31 69 VAL A CA 1
ATOM 549 C C . VAL A 1 69 ? -16.422 -20.438 5.332 1 93.31 69 VAL A C 1
ATOM 551 O O . VAL A 1 69 ? -16.719 -20.328 4.141 1 93.31 69 VAL A O 1
ATOM 554 N N . VAL A 1 70 ? -16.453 -19.453 6.215 1 95.56 70 VAL A N 1
ATOM 555 C CA . VAL A 1 70 ? -16.75 -18.078 5.809 1 95.56 70 VAL A CA 1
ATOM 556 C C . VAL A 1 70 ? -15.648 -17.141 6.289 1 95.56 70 VAL A C 1
ATOM 558 O O . VAL A 1 70 ? -15.203 -17.234 7.438 1 95.56 70 VAL A O 1
ATOM 561 N N . TYR A 1 71 ? -15.141 -16.312 5.434 1 94.81 71 TYR A N 1
ATOM 562 C CA . TYR A 1 71 ? -14.148 -15.32 5.836 1 94.81 71 TYR A CA 1
ATOM 563 C C . TYR A 1 71 ? -14.312 -14.039 5.031 1 94.81 71 TYR A C 1
ATOM 565 O O . TYR A 1 71 ? -14.891 -14.047 3.941 1 94.81 71 TYR A O 1
ATOM 573 N N . LEU A 1 72 ? -13.898 -12.977 5.625 1 95.62 72 LEU A N 1
ATOM 574 C CA . LEU A 1 72 ? -14.023 -11.625 5.098 1 95.62 72 LEU A CA 1
ATOM 575 C C . LEU A 1 72 ? -12.656 -10.945 5.012 1 95.62 72 LEU A C 1
ATOM 577 O O . LEU A 1 72 ? -11.898 -10.945 5.984 1 95.62 72 LEU A O 1
ATOM 581 N N . LYS A 1 73 ? -12.367 -10.375 3.789 1 95.25 73 LYS A N 1
ATOM 582 C CA . LYS A 1 73 ? -11.109 -9.656 3.619 1 95.25 73 LYS A CA 1
ATOM 583 C C . LYS A 1 73 ? -11.305 -8.391 2.791 1 95.25 73 LYS A C 1
ATOM 585 O O . LYS A 1 73 ? -12.281 -8.273 2.049 1 95.25 73 LYS A O 1
ATOM 590 N N . THR A 1 74 ? -10.375 -7.496 2.943 1 93.38 74 THR A N 1
ATOM 591 C CA . THR A 1 74 ? -10.398 -6.238 2.201 1 93.38 74 THR A CA 1
ATOM 592 C C . THR A 1 74 ? -9.477 -6.309 0.988 1 93.38 74 THR A C 1
ATOM 594 O O . THR A 1 74 ? -8.359 -6.82 1.079 1 93.38 74 THR A O 1
ATOM 597 N N . TYR A 1 75 ? -9.961 -5.77 -0.112 1 94.06 75 TYR A N 1
ATOM 598 C CA . TYR A 1 75 ? -9.234 -5.805 -1.378 1 94.06 75 TYR A CA 1
ATOM 599 C C . TYR A 1 75 ? -9.18 -4.418 -2.008 1 94.06 75 TYR A C 1
ATOM 601 O O . TYR A 1 75 ? -9.93 -3.518 -1.619 1 94.06 75 TYR A O 1
ATOM 609 N N . PRO A 1 76 ? -8.227 -4.227 -2.906 1 90.62 76 PRO A N 1
ATOM 610 C CA . PRO A 1 76 ? -8.07 -2.898 -3.508 1 90.62 76 PRO A CA 1
ATOM 611 C C . PRO A 1 76 ? -9.281 -2.49 -4.348 1 90.62 76 PRO A C 1
ATOM 613 O O . PRO A 1 76 ? -9.609 -1.304 -4.422 1 90.62 76 PRO A O 1
ATOM 616 N N . ASP A 1 77 ? -9.859 -3.41 -5.078 1 91.88 77 ASP A N 1
ATOM 617 C CA . ASP A 1 77 ? -11.078 -3.193 -5.844 1 91.88 77 ASP A CA 1
ATOM 618 C C . ASP A 1 77 ? -11.883 -4.484 -5.98 1 91.88 77 ASP A C 1
ATOM 620 O O . ASP A 1 77 ? -11.469 -5.535 -5.477 1 91.88 77 ASP A O 1
ATOM 624 N N . TRP A 1 78 ? -13.062 -4.383 -6.559 1 94.81 78 TRP A N 1
ATOM 625 C CA . TRP A 1 78 ? -13.953 -5.535 -6.637 1 94.81 78 TRP A CA 1
ATOM 626 C C . TRP A 1 78 ? -13.406 -6.582 -7.602 1 94.81 78 TRP A C 1
ATOM 628 O O . TRP A 1 78 ? -13.297 -7.762 -7.254 1 94.81 78 TRP A O 1
ATOM 638 N N . GLU A 1 79 ? -13.023 -6.188 -8.797 1 94.69 79 GLU A N 1
ATOM 639 C CA . GLU A 1 79 ? -12.633 -7.102 -9.867 1 94.69 79 GL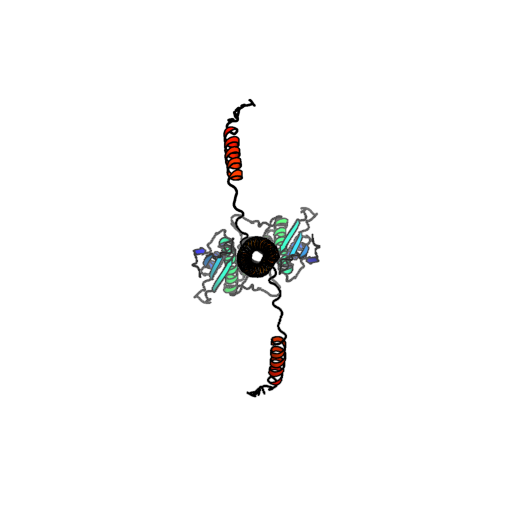U A CA 1
ATOM 640 C C . GLU A 1 79 ? -11.398 -7.91 -9.469 1 94.69 79 GLU A C 1
ATOM 642 O O . GLU A 1 79 ? -11.406 -9.141 -9.539 1 94.69 79 GLU A O 1
ATOM 647 N N . ASP A 1 80 ? -10.438 -7.25 -8.977 1 94.25 80 ASP A N 1
ATOM 648 C CA . ASP A 1 80 ? -9.219 -7.934 -8.562 1 94.25 80 ASP A CA 1
ATOM 649 C C . ASP A 1 80 ? -9.422 -8.68 -7.25 1 94.25 80 ASP A C 1
ATOM 651 O O . ASP A 1 80 ? -8.828 -9.734 -7.031 1 94.25 80 ASP A O 1
ATOM 655 N N . GLY A 1 81 ? -10.25 -8.094 -6.445 1 96.12 81 GLY A N 1
ATOM 656 C CA . GLY A 1 81 ? -10.555 -8.758 -5.188 1 96.12 81 GLY A CA 1
ATOM 657 C C . GLY A 1 81 ? -11.211 -10.109 -5.367 1 96.12 81 GLY A C 1
ATOM 658 O O . GLY A 1 81 ? -10.891 -11.062 -4.645 1 96.12 81 GLY A O 1
ATOM 659 N N . VAL A 1 82 ? -12.047 -10.188 -6.301 1 97.31 82 VAL A N 1
ATOM 660 C CA . VAL A 1 82 ? -12.719 -11.453 -6.555 1 97.31 82 VAL A CA 1
ATOM 661 C C . VAL A 1 82 ? -11.703 -12.5 -7.008 1 97.31 82 VAL A C 1
ATOM 663 O O . VAL A 1 82 ? -11.75 -13.656 -6.57 1 97.31 82 VAL A O 1
ATOM 666 N N . VAL A 1 83 ? -10.828 -12.094 -7.832 1 97.06 83 VAL A N 1
ATOM 667 C CA . VAL A 1 83 ? -9.789 -13 -8.32 1 97.06 83 VAL A CA 1
ATOM 668 C C . VAL A 1 83 ? -8.945 -13.484 -7.145 1 97.06 83 VAL A C 1
ATOM 670 O O . VAL A 1 83 ? -8.68 -14.688 -7.023 1 97.06 83 VAL A O 1
ATOM 673 N N . MET A 1 84 ? -8.57 -12.57 -6.281 1 96.06 84 MET A N 1
ATOM 674 C CA . MET A 1 84 ? -7.797 -12.914 -5.098 1 96.06 84 MET A CA 1
ATOM 675 C C . MET A 1 84 ? -8.562 -13.883 -4.207 1 96.06 84 MET A C 1
ATOM 677 O O . MET A 1 84 ? -8 -14.875 -3.734 1 96.06 84 MET A O 1
ATOM 681 N N . ALA A 1 85 ? -9.797 -13.555 -4.055 1 97.5 85 ALA A N 1
ATOM 682 C CA . ALA A 1 85 ? -10.648 -14.391 -3.207 1 97.5 85 ALA A CA 1
ATOM 683 C C . ALA A 1 85 ? -10.82 -15.781 -3.811 1 97.5 85 ALA A C 1
ATOM 685 O O . ALA A 1 85 ? -10.828 -16.781 -3.088 1 97.5 85 ALA A O 1
ATOM 686 N N . MET A 1 86 ? -10.977 -15.852 -5.121 1 97.81 86 MET A N 1
ATOM 687 C CA . MET A 1 86 ? -11.125 -17.141 -5.789 1 97.81 86 MET A CA 1
ATOM 688 C C . MET A 1 86 ? -9.859 -17.969 -5.656 1 97.81 86 MET A C 1
ATOM 690 O O . MET A 1 86 ? -9.93 -19.188 -5.438 1 97.81 86 MET A O 1
ATOM 694 N N . GLN A 1 87 ? -8.711 -17.344 -5.82 1 97.5 87 GLN A N 1
ATOM 695 C CA . GLN A 1 87 ? -7.445 -18.047 -5.668 1 97.5 87 GLN A CA 1
ATOM 696 C C . GLN A 1 87 ? -7.328 -18.672 -4.277 1 97.5 87 GLN A C 1
ATOM 698 O O . GLN A 1 87 ? -6.977 -19.844 -4.145 1 97.5 87 GLN A O 1
ATOM 703 N N . GLU A 1 88 ? -7.645 -17.891 -3.281 1 97 88 GLU A N 1
ATOM 704 C CA . GLU A 1 88 ? -7.578 -18.406 -1.916 1 97 88 GLU A CA 1
ATOM 705 C C . GLU A 1 88 ? -8.586 -19.531 -1.701 1 97 88 GLU A C 1
ATOM 707 O O . GLU A 1 88 ? -8.266 -20.562 -1.086 1 97 88 GLU A O 1
ATOM 712 N N . ALA A 1 89 ? -9.789 -19.328 -2.18 1 97.62 89 ALA A N 1
ATOM 713 C CA . ALA A 1 89 ? -10.82 -20.344 -2.047 1 97.62 89 ALA A CA 1
ATOM 714 C C . ALA A 1 89 ? -10.383 -21.656 -2.695 1 97.62 89 ALA A C 1
ATOM 716 O O . ALA A 1 89 ? -10.578 -22.734 -2.129 1 97.62 89 ALA A O 1
ATOM 717 N N . LEU A 1 90 ? -9.797 -21.531 -3.908 1 97.31 90 LEU A N 1
ATOM 718 C CA . LEU A 1 90 ? -9.32 -22.703 -4.629 1 97.31 90 LEU A CA 1
ATOM 719 C C . LEU A 1 90 ? -8.297 -23.469 -3.797 1 97.31 90 LEU A C 1
ATOM 721 O O . LEU A 1 90 ? -8.414 -24.688 -3.625 1 97.31 90 LEU A O 1
ATOM 725 N N . ALA A 1 91 ? -7.332 -22.781 -3.283 1 96.69 91 ALA A N 1
ATOM 726 C CA . ALA A 1 91 ? -6.277 -23.406 -2.488 1 96.69 91 ALA A CA 1
ATOM 727 C C . ALA A 1 91 ? -6.852 -24.078 -1.246 1 96.69 91 ALA A C 1
ATOM 729 O O . ALA A 1 91 ? -6.418 -25.172 -0.864 1 96.69 91 ALA A O 1
ATOM 730 N N . ARG A 1 92 ? -7.812 -23.484 -0.607 1 95.88 92 ARG A N 1
ATOM 731 C CA . ARG A 1 92 ? -8.453 -24.062 0.578 1 95.88 92 ARG A CA 1
ATOM 732 C C . ARG A 1 92 ? -9.234 -25.312 0.228 1 95.88 92 ARG A C 1
ATOM 734 O O . ARG A 1 92 ? -9.203 -26.297 0.966 1 95.88 92 ARG A O 1
ATOM 741 N N . ILE A 1 93 ? -9.945 -25.266 -0.836 1 96.06 93 ILE A N 1
ATOM 742 C CA . ILE A 1 93 ? -10.766 -26.406 -1.27 1 96.06 93 ILE A CA 1
ATOM 743 C C . ILE A 1 93 ? -9.867 -27.594 -1.61 1 96.06 93 ILE A C 1
ATOM 745 O O . ILE A 1 93 ? -10.133 -28.719 -1.192 1 96.06 93 ILE A O 1
ATOM 749 N N . VAL A 1 94 ? -8.797 -27.312 -2.377 1 94.94 94 VAL A N 1
ATOM 750 C CA . VAL A 1 94 ? -7.879 -28.375 -2.768 1 94.94 94 VAL A CA 1
ATOM 751 C C . VAL A 1 94 ? -7.297 -29.031 -1.521 1 94.94 94 VAL A C 1
ATOM 753 O O . VAL A 1 94 ? -7.238 -30.266 -1.434 1 94.94 94 VAL A O 1
ATOM 756 N N . TYR A 1 95 ? -6.902 -28.203 -0.569 1 94.25 95 TYR A N 1
ATOM 757 C CA . TYR A 1 95 ? -6.344 -28.766 0.66 1 94.25 95 TYR A CA 1
ATOM 758 C C . TYR A 1 95 ? -7.398 -29.531 1.442 1 94.25 95 TYR A C 1
ATOM 760 O O . TYR A 1 95 ? -7.148 -30.656 1.898 1 94.25 95 TYR A O 1
ATOM 768 N N . ARG A 1 96 ? -8.539 -28.969 1.596 1 93.5 96 ARG A N 1
ATOM 769 C CA . ARG A 1 96 ? -9.609 -29.547 2.404 1 93.5 96 ARG A CA 1
ATOM 770 C C . ARG A 1 96 ? -10.039 -30.906 1.856 1 93.5 96 ARG A C 1
ATOM 772 O O . ARG A 1 96 ? -10.328 -31.828 2.623 1 93.5 96 ARG A O 1
ATOM 779 N N . TYR A 1 97 ? -10.07 -31.078 0.594 1 93.19 97 TYR A N 1
ATOM 780 C CA . TYR A 1 97 ? -10.602 -32.281 -0.031 1 93.19 97 TYR A CA 1
ATOM 781 C C . TYR A 1 97 ? -9.484 -33.094 -0.682 1 93.19 97 TYR A C 1
ATOM 783 O O . TYR A 1 97 ? -9.727 -33.844 -1.625 1 93.19 97 TYR A O 1
ATOM 791 N N . ARG A 1 98 ? -8.273 -32.875 -0.262 1 91.12 98 ARG A N 1
ATOM 792 C CA . ARG A 1 98 ? -7.094 -33.5 -0.869 1 91.12 98 ARG A CA 1
ATOM 793 C C . ARG A 1 98 ? -7.215 -35 -0.88 1 91.12 98 ARG A C 1
ATOM 795 O O . ARG A 1 98 ? -6.73 -35.656 -1.803 1 91.12 98 ARG A O 1
ATOM 802 N N . ASN A 1 99 ? -7.895 -35.594 0.115 1 90.94 99 ASN A N 1
ATOM 803 C CA . ASN A 1 99 ? -8.031 -37.062 0.209 1 90.94 99 ASN A CA 1
ATOM 804 C C . ASN A 1 99 ? -9.133 -37.562 -0.715 1 90.94 99 ASN A C 1
ATOM 806 O O . ASN A 1 99 ? -9.227 -38.781 -0.96 1 90.94 99 ASN A O 1
ATOM 810 N N . ASP A 1 100 ? -9.961 -36.688 -1.256 1 91.25 100 ASP A N 1
ATOM 811 C CA . ASP A 1 100 ? -11.031 -37.062 -2.176 1 91.25 100 ASP A CA 1
ATOM 812 C C . ASP A 1 100 ? -10.594 -36.875 -3.629 1 91.25 100 ASP A C 1
ATOM 814 O O . ASP A 1 100 ? -11.281 -37.344 -4.547 1 91.25 100 ASP A O 1
ATOM 818 N N . ILE A 1 101 ? -9.484 -36.188 -3.803 1 90.31 101 ILE A N 1
ATOM 819 C CA . ILE A 1 101 ? -8.938 -35.938 -5.133 1 90.31 101 ILE A CA 1
ATOM 820 C C . ILE A 1 101 ? -8.047 -37.125 -5.539 1 90.31 101 ILE A C 1
ATOM 822 O O . ILE A 1 101 ? -7.215 -37.562 -4.75 1 90.31 101 ILE A O 1
ATOM 826 N N . ASP A 1 102 ? -8.258 -37.562 -6.754 1 89.56 102 ASP A N 1
ATOM 827 C CA . ASP A 1 102 ? -7.449 -38.656 -7.258 1 89.56 102 ASP 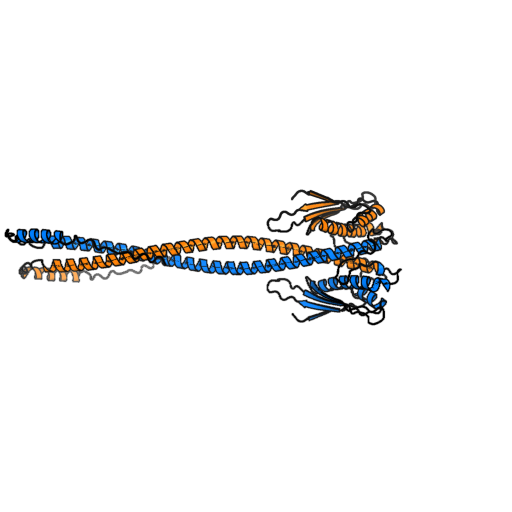A CA 1
ATOM 828 C C . ASP A 1 102 ? -5.961 -38.344 -7.129 1 89.56 102 ASP A C 1
ATOM 830 O O . ASP A 1 102 ? -5.516 -37.25 -7.461 1 89.56 102 ASP A O 1
ATOM 834 N N . GLU A 1 103 ? -5.203 -39.281 -6.672 1 84.62 103 GLU A N 1
ATOM 835 C CA . GLU A 1 103 ? -3.777 -39.094 -6.414 1 84.62 103 GLU A CA 1
ATOM 836 C C . GLU A 1 103 ? -3.025 -38.719 -7.691 1 84.62 103 GLU A C 1
ATOM 838 O O . GLU A 1 103 ? -2.006 -38.031 -7.641 1 84.62 103 GLU A O 1
ATOM 843 N N . ASP A 1 104 ? -3.561 -39.156 -8.812 1 85 104 ASP A N 1
ATOM 844 C CA . ASP A 1 104 ? -2.887 -38.938 -10.086 1 85 104 ASP A CA 1
ATOM 845 C C . ASP A 1 104 ? -3.375 -37.656 -10.75 1 85 104 ASP A C 1
ATOM 847 O O . ASP A 1 104 ? -2.875 -37.25 -11.812 1 85 104 ASP A O 1
ATOM 851 N N . SER A 1 105 ? -4.285 -37.031 -10.031 1 87.88 105 SER A N 1
ATOM 852 C CA . SER A 1 105 ? -4.828 -35.812 -10.609 1 87.88 105 SER A CA 1
ATOM 853 C C . SER A 1 105 ? -3.865 -34.656 -10.438 1 87.88 105 SER A C 1
ATOM 855 O O . SER A 1 105 ? -3.291 -34.469 -9.359 1 87.88 105 SER A O 1
ATOM 857 N N . ASP A 1 106 ? -3.736 -33.812 -11.477 1 83.62 106 ASP A N 1
ATOM 858 C CA . ASP A 1 106 ? -2.891 -32.625 -11.438 1 83.62 106 ASP A CA 1
ATOM 859 C C . ASP A 1 106 ? -3.354 -31.641 -10.352 1 83.62 106 ASP A C 1
ATOM 861 O O . ASP A 1 106 ? -2.572 -30.828 -9.867 1 83.62 106 ASP A O 1
ATOM 865 N N . ILE A 1 107 ? -4.594 -31.812 -9.938 1 88.06 107 ILE A N 1
ATOM 866 C CA . ILE A 1 107 ? -5.199 -30.922 -8.961 1 88.06 107 ILE A CA 1
ATOM 867 C C . ILE A 1 107 ? -4.492 -31.062 -7.617 1 88.06 107 ILE A C 1
ATOM 869 O O . ILE A 1 107 ? -4.465 -30.125 -6.816 1 88.06 107 ILE A O 1
ATOM 873 N N . GLN A 1 108 ? -3.863 -32.188 -7.445 1 87.31 108 GLN A N 1
ATOM 874 C CA . GLN A 1 108 ? -3.16 -32.469 -6.199 1 87.31 108 GLN A CA 1
ATOM 875 C C . GLN A 1 108 ? -1.985 -31.516 -6 1 87.31 108 GLN A C 1
ATOM 877 O O . GLN A 1 108 ? -1.552 -31.297 -4.871 1 87.31 108 GLN A O 1
ATOM 882 N N . HIS A 1 109 ? -1.566 -30.938 -7.086 1 86.38 109 HIS A N 1
ATOM 883 C CA . HIS A 1 109 ? -0.349 -30.141 -7.02 1 86.38 109 HIS A CA 1
ATOM 884 C C . HIS A 1 109 ? -0.673 -28.656 -6.855 1 86.38 109 HIS A C 1
ATOM 886 O O . HIS A 1 109 ? 0.229 -27.844 -6.66 1 86.38 109 HIS A O 1
ATOM 892 N N . PHE A 1 110 ? -1.931 -28.406 -6.961 1 89.12 110 PHE A N 1
ATOM 893 C CA . PHE A 1 110 ? -2.299 -27.016 -6.801 1 89.12 110 PHE A CA 1
ATOM 894 C C . PHE A 1 110 ? -1.964 -26.516 -5.395 1 89.12 110 PHE A C 1
ATOM 896 O O . PHE A 1 110 ? -1.646 -27.312 -4.512 1 89.12 110 PHE A O 1
ATOM 903 N N . GLY A 1 111 ? -1.854 -25.203 -5.254 1 88.56 111 GLY A N 1
ATOM 904 C CA . GLY A 1 111 ? -1.531 -24.609 -3.967 1 88.56 111 GLY A CA 1
ATOM 905 C C . GLY A 1 111 ? -2.508 -24.984 -2.869 1 88.56 111 GLY A C 1
ATOM 906 O O . GLY A 1 111 ? -3.686 -25.234 -3.139 1 88.56 111 GLY A O 1
ATOM 907 N N . HIS A 1 112 ? -1.953 -25.156 -1.647 1 92.88 112 HIS A N 1
ATOM 908 C CA . HIS A 1 112 ? -2.736 -25.547 -0.481 1 92.88 112 HIS A CA 1
ATOM 909 C C . HIS A 1 112 ? -2.746 -24.438 0.571 1 92.88 112 HIS A C 1
ATOM 911 O O . HIS A 1 112 ? -1.691 -23.922 0.938 1 92.88 112 HIS A O 1
ATOM 917 N N . ARG A 1 113 ? -3.949 -24.219 1.021 1 94 113 ARG A N 1
ATOM 918 C CA . ARG A 1 113 ? -4.094 -23.344 2.174 1 94 113 ARG A CA 1
ATOM 919 C C . ARG A 1 113 ? -5.016 -23.953 3.223 1 94 113 ARG A C 1
ATOM 921 O O . ARG A 1 113 ? -5.996 -24.609 2.881 1 94 113 ARG A O 1
ATOM 928 N N . SER A 1 114 ? -4.68 -23.719 4.5 1 93.81 114 SER A N 1
ATOM 929 C CA . SER A 1 114 ? -5.535 -24.156 5.598 1 93.81 114 SER A CA 1
ATOM 930 C C . SER A 1 114 ? -6.844 -23.359 5.621 1 93.81 114 SER A C 1
ATOM 932 O O . SER A 1 114 ? -7.023 -22.422 4.844 1 93.81 114 SER A O 1
ATOM 934 N N . SER A 1 115 ? -7.727 -23.781 6.566 1 91.06 115 SER A N 1
ATOM 935 C CA . SER A 1 115 ? -9 -23.094 6.73 1 91.06 115 SER A CA 1
ATOM 936 C C . SER A 1 115 ? -8.797 -21.656 7.191 1 91.06 115 SER A C 1
ATOM 938 O O . SER A 1 115 ? -9.648 -20.797 6.961 1 91.06 115 SER A O 1
ATOM 940 N N . GLU A 1 116 ? -7.594 -21.391 7.812 1 91.5 116 GLU A N 1
ATOM 941 C CA . GLU A 1 116 ? -7.273 -20.047 8.289 1 91.5 116 GLU A CA 1
ATOM 942 C C . GLU A 1 116 ? -6.562 -19.234 7.211 1 91.5 116 GLU A C 1
ATOM 944 O O . GLU A 1 116 ? -6.273 -18.047 7.406 1 91.5 116 GLU A O 1
ATOM 949 N N . GLY A 1 117 ? -6.312 -19.828 6.066 1 92 117 GLY A N 1
ATOM 950 C CA . GLY A 1 117 ? -5.762 -19.109 4.934 1 92 117 GLY A CA 1
ATOM 951 C C . GLY A 1 117 ? -4.246 -19.172 4.859 1 92 117 GLY A C 1
ATOM 952 O O . GLY A 1 117 ? -3.623 -18.453 4.086 1 92 117 GLY A O 1
ATOM 953 N N . PHE A 1 118 ? -3.619 -20.062 5.66 1 93.38 118 PHE A N 1
ATOM 954 C CA . PHE A 1 118 ? -2.166 -20.188 5.656 1 93.38 118 PHE A CA 1
ATOM 955 C C . PHE A 1 118 ? -1.713 -21.266 4.691 1 93.38 118 PHE A C 1
ATOM 957 O O . PHE A 1 118 ? -2.33 -22.344 4.609 1 93.38 118 PHE A O 1
ATOM 964 N N . CYS A 1 119 ? -0.664 -20.969 4.039 1 93.56 119 CYS A N 1
ATOM 965 C CA . CYS A 1 119 ? -0.109 -21.938 3.105 1 93.56 119 CYS A CA 1
ATOM 966 C C . CYS A 1 119 ? 0.39 -23.172 3.842 1 93.56 119 CYS A C 1
ATOM 968 O O . CYS A 1 119 ? 0.999 -23.062 4.906 1 93.56 119 CYS A O 1
ATOM 970 N N . ILE A 1 120 ? 0.16 -24.297 3.223 1 89.56 120 ILE A N 1
ATOM 971 C CA . ILE A 1 120 ? 0.61 -25.578 3.764 1 89.56 120 ILE A CA 1
ATOM 972 C C . ILE A 1 120 ? 1.511 -26.281 2.748 1 89.56 120 ILE A C 1
ATOM 974 O O . ILE A 1 120 ? 1.14 -26.438 1.582 1 89.56 120 ILE A O 1
ATOM 978 N N . ARG A 1 121 ? 2.643 -26.719 3.203 1 84.12 121 ARG A N 1
ATOM 979 C CA . ARG A 1 121 ? 3.541 -27.484 2.344 1 84.12 121 ARG A CA 1
ATOM 980 C C . ARG A 1 121 ? 3.111 -28.938 2.262 1 84.12 121 ARG A C 1
ATOM 982 O O . ARG A 1 121 ? 2.697 -29.531 3.262 1 84.12 121 ARG A O 1
ATOM 989 N N . THR A 1 122 ? 3.25 -29.469 1.06 1 77.75 122 THR A N 1
ATOM 990 C CA . THR A 1 122 ? 2.912 -30.875 0.88 1 77.75 122 THR A CA 1
ATOM 991 C C . THR A 1 122 ? 3.955 -31.766 1.545 1 77.75 122 THR A C 1
ATOM 993 O O . THR A 1 122 ? 3.607 -32.719 2.236 1 77.75 122 THR A O 1
ATOM 996 N N . LYS A 1 123 ? 5.246 -31.484 1.24 1 76.31 123 LYS A N 1
ATOM 997 C CA . LYS A 1 123 ? 6.379 -32.188 1.845 1 76.31 123 LYS A CA 1
ATOM 998 C C . LYS A 1 123 ? 7.441 -31.203 2.318 1 76.31 123 LYS A C 1
ATOM 1000 O O . LYS A 1 123 ? 7.844 -30.312 1.573 1 76.31 123 LYS A O 1
ATOM 1005 N N . GLY A 1 124 ? 7.82 -31.312 3.555 1 67.62 124 GLY A N 1
ATOM 1006 C CA . GLY A 1 124 ? 8.75 -30.375 4.164 1 67.62 124 GLY A CA 1
ATOM 1007 C C . GLY A 1 124 ? 10.055 -30.234 3.393 1 67.62 124 GLY A C 1
ATOM 1008 O O . GLY A 1 124 ? 10.531 -29.125 3.158 1 67.62 124 GLY A O 1
ATOM 1009 N N . ASN A 1 125 ? 10.656 -31.297 3.055 1 71.62 125 ASN A N 1
ATOM 1010 C CA . ASN A 1 125 ? 11.969 -31.25 2.432 1 71.62 125 ASN A CA 1
ATOM 1011 C C . ASN A 1 125 ? 11.875 -31.312 0.911 1 71.62 125 ASN A C 1
ATOM 1013 O O . ASN A 1 125 ? 12.891 -31.266 0.218 1 71.62 125 ASN A O 1
ATOM 1017 N N . ARG A 1 126 ? 10.688 -31.344 0.287 1 79.19 126 ARG A N 1
ATOM 1018 C CA . ARG A 1 126 ? 10.398 -31.328 -1.144 1 79.19 126 ARG A CA 1
ATOM 1019 C C . ARG A 1 126 ? 11.039 -32.5 -1.847 1 79.19 126 ARG A C 1
ATOM 1021 O O . ARG A 1 126 ? 11.219 -32.5 -3.066 1 79.19 126 ARG A O 1
ATOM 1028 N N . GLU A 1 127 ? 11.508 -33.5 -1.022 1 79.75 127 GLU A N 1
ATOM 1029 C CA . GLU A 1 127 ? 12.141 -34.688 -1.611 1 79.75 127 GLU A CA 1
ATOM 1030 C C . GLU A 1 127 ? 11.141 -35.5 -2.436 1 79.75 127 GLU A C 1
ATOM 1032 O O . GLU A 1 127 ? 10.023 -35.75 -1.979 1 79.75 127 GLU A O 1
ATOM 1037 N N . GLY A 1 128 ? 11.508 -35.781 -3.705 1 80 128 GLY A N 1
ATOM 1038 C CA . GLY A 1 128 ? 10.688 -36.625 -4.559 1 80 128 GLY A CA 1
ATOM 1039 C C . GLY A 1 128 ? 9.547 -35.875 -5.223 1 80 128 GLY A C 1
ATOM 1040 O O . GLY A 1 128 ? 8.789 -36.438 -6 1 80 128 GLY A O 1
ATOM 1041 N N . MET A 1 129 ? 9.508 -34.625 -4.965 1 83.69 129 MET A N 1
ATOM 1042 C CA . MET A 1 129 ? 8.445 -33.844 -5.594 1 83.69 129 MET A CA 1
ATOM 1043 C C . MET A 1 129 ? 8.797 -33.5 -7.039 1 83.69 129 MET A C 1
ATOM 1045 O O . MET A 1 129 ? 9.969 -33.344 -7.375 1 83.69 129 MET A O 1
ATOM 1049 N N . THR A 1 130 ? 7.695 -33.531 -7.84 1 85.19 130 THR A N 1
ATOM 1050 C CA . THR A 1 130 ? 7.895 -33.094 -9.219 1 85.19 130 THR A CA 1
ATOM 1051 C C . THR A 1 130 ? 8.141 -31.594 -9.297 1 85.19 130 THR A C 1
ATOM 1053 O O . THR A 1 130 ? 7.77 -30.859 -8.383 1 85.19 130 THR A O 1
ATOM 1056 N N . TRP A 1 131 ? 8.672 -31.094 -10.422 1 83.62 131 TRP A N 1
ATOM 1057 C CA . TRP A 1 131 ? 8.875 -29.672 -10.664 1 83.62 131 TRP A CA 1
ATOM 1058 C C . TRP A 1 131 ? 7.547 -28.922 -10.617 1 83.62 131 TRP A C 1
ATOM 1060 O O . TRP A 1 131 ? 7.477 -27.797 -10.102 1 83.62 131 TRP A O 1
ATOM 1070 N N . THR A 1 132 ? 6.637 -29.578 -11.133 1 88.19 132 THR A N 1
ATOM 1071 C CA . THR A 1 132 ? 5.305 -28.984 -11.188 1 88.19 132 THR A CA 1
ATOM 1072 C C . THR A 1 132 ? 4.762 -28.75 -9.773 1 88.19 132 THR A C 1
ATOM 1074 O O . THR A 1 132 ? 4.301 -27.656 -9.461 1 88.19 132 THR A O 1
ATOM 1077 N N . ALA A 1 133 ? 4.922 -29.703 -8.938 1 89.12 133 ALA A N 1
ATOM 1078 C CA . ALA A 1 133 ? 4.426 -29.594 -7.57 1 89.12 133 ALA A CA 1
ATOM 1079 C C . ALA A 1 133 ? 5.176 -28.531 -6.789 1 89.12 133 ALA A C 1
ATOM 1081 O O . ALA A 1 133 ? 4.562 -27.734 -6.07 1 89.12 133 ALA A O 1
ATOM 1082 N N . ILE A 1 134 ? 6.445 -28.438 -6.93 1 89.06 134 ILE A N 1
ATOM 1083 C CA . ILE A 1 134 ? 7.281 -27.469 -6.238 1 89.06 134 ILE A CA 1
ATOM 1084 C C . ILE A 1 134 ? 6.898 -26.047 -6.68 1 89.06 134 ILE A C 1
ATOM 1086 O O . ILE A 1 134 ? 6.738 -25.156 -5.844 1 89.06 134 ILE A O 1
ATOM 1090 N N . GLN A 1 135 ? 6.688 -25.906 -7.961 1 92 135 GLN A N 1
ATOM 1091 C CA . GLN A 1 135 ? 6.375 -24.594 -8.492 1 92 135 GLN A CA 1
ATOM 1092 C C . GLN A 1 135 ? 5.02 -24.109 -7.992 1 92 135 GLN A C 1
ATOM 1094 O O . GLN A 1 135 ? 4.867 -22.938 -7.625 1 92 135 GLN A O 1
ATOM 1099 N N . PHE A 1 136 ? 4.047 -25 -7.973 1 92.69 136 PHE A N 1
ATOM 1100 C CA . PHE A 1 136 ? 2.736 -24.609 -7.465 1 92.69 136 PHE A CA 1
ATOM 1101 C C . PHE A 1 136 ? 2.816 -24.219 -5.996 1 92.69 136 PHE A C 1
ATOM 1103 O O . PHE A 1 136 ? 2.18 -23.25 -5.566 1 92.69 136 PHE A O 1
ATOM 1110 N N . GLU A 1 137 ? 3.588 -24.938 -5.238 1 92 137 GLU A N 1
ATOM 1111 C CA . GLU A 1 137 ? 3.758 -24.625 -3.822 1 92 137 GLU A CA 1
ATOM 1112 C C . GLU A 1 137 ? 4.422 -23.25 -3.643 1 92 137 GLU A C 1
ATOM 1114 O O . GLU A 1 137 ? 3.986 -22.453 -2.816 1 92 137 GLU A O 1
ATOM 1119 N N . ASP A 1 138 ? 5.43 -23.031 -4.402 1 93.44 138 ASP A N 1
ATOM 1120 C CA . ASP A 1 138 ? 6.141 -21.766 -4.309 1 93.44 138 ASP A CA 1
ATOM 1121 C C . ASP A 1 138 ? 5.246 -20.609 -4.742 1 93.44 138 ASP A C 1
ATOM 1123 O O . ASP A 1 138 ? 5.258 -19.547 -4.121 1 93.44 138 ASP A O 1
ATOM 1127 N N . MET A 1 139 ? 4.496 -20.859 -5.789 1 95.38 139 MET A N 1
ATOM 1128 C CA . MET A 1 139 ? 3.58 -19.812 -6.262 1 95.38 139 MET A CA 1
ATOM 1129 C C . MET A 1 139 ? 2.523 -19.5 -5.207 1 95.38 139 MET A C 1
ATOM 1131 O O . MET A 1 139 ? 2.139 -18.344 -5.035 1 95.38 139 MET A O 1
ATOM 1135 N N . GLU A 1 140 ? 2.09 -20.516 -4.559 1 95.81 140 GLU A N 1
ATOM 1136 C CA . GLU A 1 140 ? 1.097 -20.312 -3.51 1 95.81 140 GLU A CA 1
ATOM 1137 C C . GLU A 1 140 ? 1.678 -19.5 -2.354 1 95.81 140 GLU A C 1
ATOM 1139 O O . GLU A 1 140 ? 1.057 -18.547 -1.884 1 95.81 140 GLU A O 1
ATOM 1144 N N . ARG A 1 141 ? 2.811 -19.812 -1.93 1 93.06 141 ARG A N 1
ATOM 1145 C CA . ARG A 1 141 ? 3.48 -19.078 -0.862 1 93.06 141 ARG A CA 1
ATOM 1146 C C . ARG A 1 141 ? 3.736 -17.641 -1.271 1 93.06 141 ARG A C 1
ATOM 1148 O O . ARG A 1 141 ? 3.549 -16.719 -0.471 1 93.06 141 ARG A O 1
ATOM 1155 N N . TYR A 1 142 ? 4.141 -17.594 -2.453 1 94.81 142 TYR A N 1
ATOM 1156 C CA . TYR A 1 142 ? 4.375 -16.266 -3.021 1 94.81 142 TYR A CA 1
ATOM 1157 C C . TYR A 1 142 ? 3.096 -15.438 -3.012 1 94.81 142 TYR A C 1
ATOM 1159 O O . TYR A 1 142 ? 3.098 -14.289 -2.562 1 94.81 142 TYR A O 1
ATOM 1167 N N . ALA A 1 143 ? 2.07 -15.984 -3.496 1 94.69 143 ALA A N 1
ATOM 1168 C CA . ALA A 1 143 ? 0.78 -15.305 -3.535 1 94.69 143 ALA A CA 1
ATOM 1169 C C . ALA A 1 143 ? 0.349 -14.867 -2.139 1 94.69 143 ALA A C 1
ATOM 1171 O O . ALA A 1 143 ? -0.052 -13.711 -1.939 1 94.69 143 ALA A O 1
ATOM 1172 N N . GLN A 1 144 ? 0.48 -15.727 -1.212 1 94.06 144 GLN A N 1
ATOM 1173 C CA . GLN A 1 144 ? 0.077 -15.422 0.156 1 94.06 144 GLN A CA 1
ATOM 1174 C C . GLN A 1 144 ? 0.875 -14.25 0.714 1 94.06 144 GLN A C 1
ATOM 1176 O O . GLN A 1 144 ? 0.314 -13.359 1.364 1 94.06 144 GLN A O 1
ATOM 1181 N N . LYS A 1 145 ? 2.098 -14.273 0.479 1 93.88 145 LYS A N 1
ATOM 1182 C CA . LYS A 1 145 ? 2.961 -13.195 0.965 1 93.88 145 LYS A CA 1
ATOM 1183 C C . LYS A 1 145 ? 2.605 -11.867 0.311 1 93.88 145 LYS A C 1
ATOM 1185 O O . LYS A 1 145 ? 2.533 -10.836 0.985 1 93.88 145 LYS A O 1
ATOM 1190 N N . MET A 1 146 ? 2.371 -11.914 -0.949 1 94.25 146 MET A N 1
ATOM 1191 C CA . MET A 1 146 ? 1.999 -10.695 -1.671 1 94.25 146 MET A CA 1
ATOM 1192 C C . MET A 1 146 ? 0.682 -10.133 -1.148 1 94.25 146 MET A C 1
ATOM 1194 O O . MET A 1 146 ? 0.553 -8.922 -0.952 1 94.25 146 MET A O 1
ATOM 1198 N N . GLU A 1 147 ? -0.189 -11 -0.962 1 94.69 147 GLU A N 1
ATOM 1199 C CA . GLU A 1 147 ? -1.473 -10.578 -0.407 1 94.69 147 GLU A CA 1
ATOM 1200 C C . GLU A 1 147 ? -1.294 -9.898 0.945 1 94.69 147 GLU A C 1
ATOM 1202 O O . GLU A 1 147 ? -1.912 -8.867 1.21 1 94.69 147 GLU A O 1
ATOM 1207 N N . HIS A 1 148 ? -0.467 -10.469 1.711 1 93.62 148 HIS A N 1
ATOM 1208 C CA . HIS A 1 148 ? -0.191 -9.922 3.033 1 93.62 148 HIS A CA 1
ATOM 1209 C C . HIS A 1 148 ? 0.41 -8.523 2.934 1 93.62 148 HIS A C 1
ATOM 1211 O O . HIS A 1 148 ? -0.074 -7.59 3.576 1 93.62 148 HIS A O 1
ATOM 1217 N N . HIS A 1 149 ? 1.382 -8.367 2.121 1 94.06 149 HIS A N 1
ATOM 1218 C CA . HIS A 1 149 ? 2.021 -7.066 1.933 1 94.06 149 HIS A CA 1
ATOM 1219 C C . HIS A 1 149 ? 1.029 -6.035 1.412 1 94.06 149 HIS A C 1
ATOM 1221 O O . HIS A 1 149 ? 1.014 -4.891 1.878 1 94.06 149 HIS A O 1
ATOM 1227 N N . LEU A 1 150 ? 0.285 -6.457 0.492 1 94.69 150 LEU A N 1
ATOM 1228 C CA . LEU A 1 150 ? -0.691 -5.547 -0.091 1 94.69 150 LEU A CA 1
ATOM 1229 C C . LEU A 1 150 ? -1.675 -5.051 0.965 1 94.69 150 LEU A C 1
ATOM 1231 O O . LEU A 1 150 ? -1.938 -3.852 1.062 1 94.69 150 LEU A O 1
ATOM 1235 N N . ARG A 1 151 ? -2.139 -5.934 1.733 1 92.88 151 ARG A N 1
ATOM 1236 C CA . ARG A 1 151 ? -3.105 -5.562 2.762 1 92.88 151 ARG A CA 1
ATOM 1237 C C . ARG A 1 151 ? -2.475 -4.637 3.797 1 92.88 151 ARG A C 1
ATOM 1239 O O . ARG A 1 151 ? -3.115 -3.691 4.266 1 92.88 151 ARG A O 1
ATOM 1246 N N . LEU A 1 152 ? -1.265 -4.898 4.156 1 92.06 152 LEU A N 1
ATOM 1247 C CA . LEU A 1 152 ? -0.562 -4.047 5.109 1 92.06 152 LEU A CA 1
ATOM 1248 C C . LEU A 1 152 ? -0.376 -2.643 4.551 1 92.06 152 LEU A C 1
ATOM 1250 O O . LEU A 1 152 ? -0.628 -1.654 5.242 1 92.06 152 LEU A O 1
ATOM 1254 N N . GLU A 1 153 ? -0.011 -2.594 3.328 1 92.25 153 GLU A N 1
ATOM 1255 C CA . GLU A 1 153 ? 0.199 -1.3 2.686 1 92.25 153 GLU A CA 1
ATOM 1256 C C . GLU A 1 153 ? -1.11 -0.525 2.564 1 92.25 153 GLU A C 1
ATOM 1258 O O . GLU A 1 153 ? -1.144 0.687 2.789 1 92.25 153 GLU A O 1
ATOM 1263 N N . MET A 1 154 ? -2.098 -1.21 2.191 1 91 154 MET A N 1
ATOM 1264 C CA . MET A 1 154 ? -3.404 -0.566 2.084 1 91 154 MET A CA 1
ATOM 1265 C C . MET A 1 154 ? -3.832 0.022 3.424 1 91 154 MET A C 1
ATOM 1267 O O . MET A 1 154 ? -4.285 1.167 3.486 1 91 154 MET A O 1
ATOM 1271 N N . LYS A 1 155 ? -3.66 -0.745 4.438 1 90.31 155 LYS A N 1
ATOM 1272 C CA . LYS A 1 155 ? -4.023 -0.3 5.777 1 90.31 155 LYS A CA 1
ATOM 1273 C C . LYS A 1 155 ? -3.195 0.912 6.199 1 90.31 155 LYS A C 1
ATOM 1275 O O . LYS A 1 155 ? -3.73 1.875 6.75 1 90.31 155 LYS A O 1
ATOM 1280 N N . ASP A 1 156 ? -1.91 0.897 5.984 1 90.19 156 ASP A N 1
ATOM 1281 C CA . ASP A 1 156 ? -1.021 2.006 6.316 1 90.19 156 ASP A CA 1
ATOM 1282 C C . ASP A 1 156 ? -1.399 3.266 5.539 1 90.19 156 ASP A C 1
ATOM 1284 O O . ASP A 1 156 ? -1.45 4.359 6.105 1 90.19 156 ASP A O 1
ATOM 1288 N N . CYS A 1 157 ? -1.602 3.004 4.281 1 89.5 157 CYS A N 1
ATOM 1289 C CA . CYS A 1 157 ? -1.991 4.129 3.439 1 89.5 157 CYS A CA 1
ATOM 1290 C C . CYS A 1 157 ? -3.26 4.789 3.965 1 89.5 157 CYS A C 1
ATOM 1292 O O . CYS A 1 157 ? -3.328 6.016 4.062 1 89.5 157 CYS A O 1
ATOM 1294 N N . ASP A 1 158 ? -4.184 4.051 4.297 1 89 158 ASP A N 1
ATOM 1295 C CA . ASP A 1 158 ? -5.449 4.578 4.801 1 89 158 ASP A CA 1
ATOM 1296 C C . ASP A 1 158 ? -5.25 5.305 6.129 1 89 158 ASP A C 1
ATOM 1298 O O . ASP A 1 158 ? -5.828 6.371 6.352 1 89 158 ASP A O 1
ATOM 1302 N N . LEU A 1 159 ? -4.477 4.715 6.941 1 90.12 159 LEU A N 1
ATOM 1303 C CA . LEU A 1 159 ? -4.195 5.324 8.242 1 90.12 159 LEU A CA 1
ATOM 1304 C C . LEU A 1 159 ? -3.498 6.668 8.07 1 90.12 159 LEU A C 1
ATOM 1306 O O . LEU A 1 159 ? -3.873 7.652 8.711 1 90.12 159 LEU A O 1
ATOM 1310 N N . ILE A 1 160 ? -2.553 6.723 7.25 1 90.88 160 ILE A N 1
ATOM 1311 C CA . ILE A 1 160 ? -1.792 7.953 7.059 1 90.88 160 ILE A CA 1
ATOM 1312 C C . ILE A 1 160 ? -2.686 9.016 6.43 1 90.88 160 ILE A C 1
ATOM 1314 O O . ILE A 1 160 ? -2.568 10.203 6.75 1 90.88 160 ILE A O 1
ATOM 1318 N N . LYS A 1 161 ? -3.518 8.617 5.57 1 90.44 161 LYS A N 1
ATOM 1319 C CA . LYS A 1 161 ? -4.461 9.555 4.969 1 90.44 161 LYS A CA 1
ATOM 1320 C C . LYS A 1 161 ? -5.387 10.148 6.027 1 90.44 161 LYS A C 1
ATOM 1322 O O . LYS A 1 161 ? -5.703 11.344 5.977 1 90.44 161 LYS A O 1
ATOM 1327 N N . GLN A 1 162 ? -5.801 9.344 6.902 1 90.25 162 GLN A N 1
ATOM 1328 C CA . GLN A 1 162 ? -6.633 9.82 8 1 90.25 162 GLN A CA 1
ATOM 1329 C C . GLN A 1 162 ? -5.879 10.836 8.859 1 90.25 162 GLN A C 1
ATOM 1331 O O . GLN A 1 162 ? -6.422 11.883 9.211 1 90.25 162 GLN A O 1
ATOM 1336 N N . ILE A 1 163 ? -4.703 10.57 9.156 1 91.44 163 ILE A N 1
ATOM 1337 C CA . ILE A 1 163 ? -3.869 11.469 9.945 1 91.44 163 ILE A CA 1
ATOM 1338 C C . ILE A 1 163 ? -3.68 12.789 9.195 1 91.44 163 ILE A C 1
ATOM 1340 O O . ILE A 1 163 ? -3.76 13.867 9.789 1 91.44 163 ILE A O 1
ATOM 1344 N N . LEU A 1 164 ? -3.447 12.609 7.957 1 91.69 164 LEU A N 1
ATOM 1345 C CA . LEU A 1 164 ? -3.258 13.797 7.129 1 91.69 164 LEU A CA 1
ATOM 1346 C C . LEU A 1 164 ? -4.5 14.688 7.156 1 91.69 164 LEU A C 1
ATOM 1348 O O . LEU A 1 164 ? -4.395 15.906 7.27 1 91.69 164 LEU A O 1
ATOM 1352 N N . GLN A 1 165 ? -5.59 14.133 7.035 1 90.38 165 GLN A N 1
ATOM 1353 C CA . GLN A 1 165 ? -6.84 14.883 7.074 1 90.38 165 GLN A CA 1
ATOM 1354 C C . GLN A 1 165 ? -7.023 15.578 8.422 1 90.38 165 GLN A C 1
ATOM 1356 O O . GLN A 1 165 ? -7.402 16.75 8.477 1 90.38 165 GLN A O 1
ATOM 1361 N N . GLU A 1 166 ? -6.781 14.922 9.422 1 90.44 166 GLU A N 1
ATOM 1362 C CA . GLU A 1 166 ? -6.879 15.492 10.766 1 90.44 166 GLU A CA 1
ATOM 1363 C C . GLU A 1 166 ? -5.898 16.641 10.945 1 90.44 166 GLU A C 1
ATOM 1365 O O . GLU A 1 166 ? -6.25 17.688 11.523 1 90.44 166 GLU A O 1
ATOM 1370 N N . ASN A 1 167 ? -4.738 16.391 10.469 1 91.88 167 ASN A N 1
ATOM 1371 C CA . ASN A 1 167 ? -3.719 17.422 10.562 1 91.88 167 ASN A CA 1
ATOM 1372 C C . ASN A 1 167 ? -4.105 18.672 9.766 1 91.88 167 ASN A C 1
ATOM 1374 O O . ASN A 1 167 ? -3.826 19.797 10.18 1 91.88 167 ASN A O 1
ATOM 1378 N N . ASN A 1 168 ? -4.586 18.422 8.68 1 91.62 168 ASN A N 1
ATOM 1379 C CA . ASN A 1 168 ? -5.047 19.547 7.859 1 91.62 168 ASN A CA 1
ATOM 1380 C C . ASN A 1 168 ? -6.105 20.375 8.586 1 91.62 168 ASN A C 1
ATOM 1382 O O . ASN A 1 168 ? -6.07 21.594 8.547 1 91.62 168 ASN A O 1
ATOM 1386 N N . LEU A 1 169 ? -7.02 19.719 9.18 1 92.38 169 LEU A N 1
ATOM 1387 C CA . LEU A 1 169 ? -8.039 20.422 9.953 1 92.38 169 LEU A CA 1
ATOM 1388 C C . LEU A 1 169 ? -7.406 21.234 11.078 1 92.38 169 LEU A C 1
ATOM 1390 O O . LEU A 1 169 ? -7.754 22.406 11.273 1 92.38 169 LEU A O 1
ATOM 1394 N N . LYS A 1 170 ? -6.516 20.688 11.719 1 91.81 170 LYS A N 1
ATOM 1395 C CA . LYS A 1 170 ? -5.805 21.391 12.789 1 91.81 170 LYS A CA 1
ATOM 1396 C C . LYS A 1 170 ? -5.051 22.594 12.242 1 91.81 170 LYS A C 1
ATOM 1398 O O . LYS A 1 170 ? -5.004 23.641 12.891 1 91.81 170 LYS A O 1
ATOM 1403 N N . TYR A 1 171 ? -4.453 22.375 11.141 1 93.12 171 TYR A N 1
ATOM 1404 C CA . TYR A 1 171 ? -3.719 23.469 10.508 1 93.12 171 TYR A CA 1
ATOM 1405 C C . TYR A 1 171 ? -4.641 24.641 10.188 1 93.12 171 TYR A C 1
ATOM 1407 O O . TYR A 1 171 ? -4.305 25.797 10.461 1 93.12 171 TYR A O 1
ATOM 1415 N N . TYR A 1 172 ? -5.754 24.344 9.703 1 93.88 172 TYR A N 1
ATOM 1416 C CA . TYR A 1 172 ? -6.684 25.406 9.336 1 93.88 172 TYR A CA 1
ATOM 1417 C C . TYR A 1 172 ? -7.223 26.125 10.57 1 93.88 172 TYR A C 1
ATOM 1419 O O . TYR A 1 172 ? -7.375 27.344 10.57 1 93.88 172 TYR A O 1
ATOM 1427 N N . GLU A 1 173 ? -7.473 25.438 11.57 1 93.88 173 GLU A N 1
ATOM 1428 C CA . GLU A 1 173 ? -7.895 26.047 12.828 1 93.88 173 GLU A CA 1
ATOM 1429 C C . GLU A 1 173 ? -6.82 26.984 13.375 1 93.88 173 GLU A C 1
ATOM 1431 O O . GLU A 1 173 ? -7.117 28.094 13.805 1 93.88 173 GLU A O 1
ATOM 1436 N N . MET A 1 174 ? -5.645 26.531 13.312 1 94.75 174 MET A N 1
ATOM 1437 C CA . MET A 1 174 ? -4.512 27.328 13.781 1 94.75 174 MET A CA 1
ATOM 1438 C C . MET A 1 174 ? -4.348 28.578 12.93 1 94.75 174 MET A C 1
ATOM 1440 O O . MET A 1 174 ? -4.062 29.656 13.461 1 94.75 174 MET A O 1
ATOM 1444 N N . LYS A 1 175 ? -4.488 28.375 11.75 1 94.75 175 LYS A N 1
ATOM 1445 C CA . LYS A 1 175 ? -4.387 29.516 10.836 1 94.75 175 LYS A CA 1
ATOM 1446 C C . LYS A 1 175 ? -5.461 30.547 11.133 1 94.75 175 LYS A C 1
ATOM 1448 O O . LYS A 1 175 ? -5.188 31.75 11.125 1 94.75 175 LYS A O 1
ATOM 1453 N N . GLU A 1 176 ? -6.629 30.141 11.359 1 95.5 176 GLU A N 1
ATOM 1454 C CA . GLU A 1 176 ? -7.719 31.047 11.711 1 95.5 176 GLU A CA 1
ATOM 1455 C C . GLU A 1 176 ? -7.414 31.797 13 1 95.5 176 GLU A C 1
ATOM 1457 O O . GLU A 1 176 ? -7.605 33.031 13.078 1 95.5 176 GLU A O 1
ATOM 1462 N N . GLN A 1 177 ? -6.941 31.141 13.914 1 95.62 177 GLN A N 1
ATOM 1463 C CA . GLN A 1 177 ? -6.574 31.766 15.172 1 95.62 177 GLN A CA 1
ATOM 1464 C C . GLN A 1 177 ? -5.473 32.812 14.969 1 95.62 177 GLN A C 1
ATOM 1466 O O . GLN A 1 177 ? -5.535 33.906 15.531 1 95.62 177 GLN A O 1
ATOM 1471 N N . ARG A 1 178 ? -4.535 32.5 14.242 1 96.44 178 ARG A N 1
ATOM 1472 C CA . ARG A 1 178 ? -3.438 33.406 13.938 1 96.44 178 ARG A CA 1
ATOM 1473 C C . ARG A 1 178 ? -3.945 34.656 13.242 1 96.44 178 ARG A C 1
ATOM 1475 O O . ARG A 1 178 ? -3.539 35.781 13.586 1 96.44 178 ARG A O 1
ATOM 1482 N N . ASP A 1 179 ? -4.75 34.469 12.32 1 96.12 179 ASP A N 1
ATOM 1483 C CA . ASP A 1 179 ? -5.301 35.594 11.586 1 96.12 179 ASP A CA 1
ATOM 1484 C C . ASP A 1 179 ? -6.098 36.5 12.516 1 96.12 179 ASP A C 1
ATOM 1486 O O . ASP A 1 179 ? -6.043 37.719 12.383 1 96.12 179 ASP A O 1
ATOM 1490 N N . GLU A 1 180 ? -6.809 35.938 13.43 1 97 180 GLU A N 1
ATOM 1491 C CA . GLU A 1 180 ? -7.547 36.719 14.414 1 97 180 GLU A CA 1
ATOM 1492 C C . GLU A 1 180 ? -6.605 37.5 15.305 1 97 180 GLU A C 1
ATOM 1494 O O . GLU A 1 180 ? -6.848 38.688 15.578 1 97 180 GLU A O 1
ATOM 1499 N N . LEU A 1 181 ? -5.598 36.875 15.68 1 97.56 181 LEU A N 1
ATOM 1500 C CA . LEU A 1 181 ? -4.609 37.562 16.516 1 97.56 181 LEU A CA 1
ATOM 1501 C C . LEU A 1 181 ? -3.922 38.688 15.742 1 97.56 181 LEU A C 1
ATOM 1503 O O . LEU A 1 181 ? -3.66 39.75 16.297 1 97.56 181 LEU A O 1
ATOM 1507 N N . ASP A 1 182 ? -3.656 38.406 14.562 1 97.12 182 ASP A N 1
ATOM 1508 C CA . ASP A 1 182 ? -3.051 39.406 13.711 1 97.12 182 ASP A CA 1
ATOM 1509 C C . ASP A 1 182 ? -3.953 40.625 13.594 1 97.12 182 ASP A C 1
ATOM 1511 O O . ASP A 1 182 ? -3.482 41.781 13.688 1 97.12 182 ASP A O 1
ATOM 1515 N N . ALA A 1 183 ? -5.152 40.469 13.453 1 97.75 183 ALA A N 1
ATOM 1516 C CA . ALA A 1 183 ? -6.121 41.562 13.383 1 97.75 183 ALA A CA 1
ATOM 1517 C C . ALA A 1 183 ? -6.184 42.312 14.703 1 97.75 183 ALA A C 1
ATOM 1519 O O . ALA A 1 183 ? -6.262 43.531 14.719 1 97.75 183 ALA A O 1
ATOM 1520 N N . GLU A 1 184 ? -6.137 41.562 15.766 1 98.06 184 GLU A N 1
ATOM 1521 C CA . GLU A 1 184 ? -6.156 42.188 17.078 1 98.06 184 GLU A CA 1
ATOM 1522 C C . GLU A 1 184 ? -4.91 43.031 17.312 1 98.06 184 GLU A C 1
ATOM 1524 O O . GLU A 1 184 ? -4.992 44.125 17.875 1 98.06 184 GLU A O 1
ATOM 1529 N N . VAL A 1 185 ? -3.863 42.5 16.859 1 98.31 185 VAL A N 1
ATOM 1530 C CA . VAL A 1 185 ? -2.605 43.219 16.984 1 98.31 185 VAL A CA 1
ATOM 1531 C C . VAL A 1 185 ? -2.693 44.531 16.219 1 98.31 185 VAL A C 1
ATOM 1533 O O . VAL A 1 185 ? -2.305 45.594 16.734 1 98.31 185 VAL A O 1
ATOM 1536 N N . VAL A 1 186 ? -3.178 44.438 15.047 1 97.94 186 VAL A N 1
ATOM 1537 C CA . VAL A 1 186 ? -3.318 45.625 14.227 1 97.94 186 VAL A CA 1
ATOM 1538 C C . VAL A 1 186 ? -4.219 46.625 14.93 1 97.94 186 VAL A C 1
ATOM 1540 O O . VAL A 1 186 ? -3.891 47.812 15.016 1 97.94 186 VAL A O 1
ATOM 1543 N N . GLN A 1 187 ? -5.309 46.281 15.5 1 98.12 187 GLN A N 1
ATOM 1544 C CA . GLN A 1 187 ? -6.234 47.156 16.219 1 98.12 187 GLN A CA 1
ATOM 1545 C C . GLN A 1 187 ? -5.582 47.75 17.469 1 98.12 187 GLN A C 1
ATOM 1547 O O . GLN A 1 187 ? -5.68 48.938 17.719 1 98.12 187 GLN A O 1
ATOM 1552 N N . LEU A 1 188 ? -4.895 46.938 18.172 1 98.12 188 LEU A N 1
ATOM 1553 C CA . LEU A 1 188 ? -4.262 47.406 19.406 1 98.12 188 LEU A CA 1
ATOM 1554 C C . LEU A 1 188 ? -3.16 48.406 19.125 1 98.12 188 LEU A C 1
ATOM 1556 O O . LEU A 1 188 ? -2.982 49.375 19.875 1 98.12 188 LEU A O 1
ATOM 1560 N N . LYS A 1 189 ? -2.504 48.219 18.078 1 97.88 189 LYS A N 1
ATOM 1561 C CA . LYS A 1 189 ? -1.479 49.156 17.688 1 97.88 189 LYS A CA 1
ATOM 1562 C C . LYS A 1 189 ? -2.102 50.5 17.312 1 97.88 189 LYS A C 1
ATOM 1564 O O . LYS A 1 189 ? -1.58 51.562 17.672 1 97.88 189 LYS A O 1
ATOM 1569 N N . THR A 1 190 ? -3.162 50.469 16.641 1 98 190 THR A N 1
ATOM 1570 C CA . THR A 1 190 ? -3.889 51.688 16.281 1 98 190 THR A CA 1
ATOM 1571 C C . THR A 1 190 ? -4.387 52.406 17.531 1 98 190 THR A C 1
ATOM 1573 O O . THR A 1 190 ? -4.254 53.625 17.641 1 98 190 THR A O 1
ATOM 1576 N N . ASP A 1 191 ? -4.914 51.719 18.438 1 97.38 191 ASP A N 1
ATOM 1577 C CA . ASP A 1 191 ? -5.379 52.312 19.703 1 97.38 191 ASP A CA 1
ATOM 1578 C C . ASP A 1 191 ? -4.223 52.906 20.5 1 97.38 191 ASP A C 1
ATOM 1580 O O . ASP A 1 191 ? -4.344 53.969 21.062 1 97.38 191 ASP A O 1
ATOM 1584 N N . ASN A 1 192 ? -3.217 52.094 20.531 1 97.44 192 ASN A N 1
ATOM 1585 C CA . ASN A 1 192 ? -2.02 52.562 21.219 1 97.44 192 ASN A CA 1
ATOM 1586 C C . ASN A 1 192 ? -1.529 53.906 20.641 1 97.44 192 ASN A C 1
ATOM 1588 O O . ASN A 1 192 ? -1.15 54.812 21.391 1 97.44 192 ASN A O 1
ATOM 1592 N N . GLU A 1 193 ? -1.535 54.031 19.359 1 96.75 193 GLU A N 1
ATOM 1593 C CA . GLU A 1 193 ? -1.127 55.281 18.703 1 96.75 193 GLU A CA 1
ATOM 1594 C C . GLU A 1 193 ? -2.061 56.438 19.062 1 96.75 193 GLU A C 1
ATOM 1596 O O . GLU A 1 193 ? -1.604 57.531 19.375 1 96.75 193 GLU A O 1
ATOM 1601 N N . LYS A 1 194 ? -3.32 56.219 19.141 1 97.44 194 LYS A N 1
ATOM 1602 C CA . LYS A 1 194 ? -4.305 57.25 19.516 1 97.44 194 LYS A CA 1
ATOM 1603 C C . LYS A 1 194 ? -4.098 57.688 20.969 1 97.44 194 LYS A C 1
ATOM 1605 O O . LYS A 1 194 ? -4.145 58.906 21.25 1 97.44 194 LYS A O 1
ATOM 1610 N N . LEU A 1 195 ? -3.838 56.719 21.75 1 97.69 195 LEU A N 1
ATOM 1611 C CA . LEU A 1 195 ? -3.631 57.031 23.172 1 97.69 195 LEU A CA 1
ATOM 1612 C C . LEU A 1 195 ? -2.338 57.812 23.375 1 97.69 195 LEU A C 1
ATOM 1614 O O . LEU A 1 195 ? -2.287 58.75 24.188 1 97.69 195 LEU A O 1
ATOM 1618 N N . GLN A 1 196 ? -1.333 57.5 22.688 1 97.12 196 GLN A N 1
ATOM 1619 C CA . GLN A 1 196 ? -0.077 58.219 22.75 1 97.12 196 GLN A CA 1
ATOM 1620 C C . GLN A 1 196 ? -0.266 59.656 22.297 1 97.12 196 GLN A C 1
ATOM 1622 O O . GLN A 1 196 ? 0.223 60.594 22.938 1 97.12 196 GLN A O 1
ATOM 1627 N N . ASP A 1 197 ? -1.005 59.875 21.266 1 97.44 197 ASP A N 1
ATOM 1628 C CA . ASP A 1 197 ? -1.306 61.219 20.766 1 97.44 197 ASP A CA 1
ATOM 1629 C C . ASP A 1 197 ? -2.088 62.031 21.812 1 97.44 197 ASP A C 1
ATOM 1631 O O . ASP A 1 197 ? -1.8 63.188 22.031 1 97.44 197 ASP A O 1
ATOM 1635 N N . GLU A 1 198 ? -3.027 61.375 22.406 1 97.31 198 GLU A N 1
ATOM 1636 C CA . GLU A 1 198 ? -3.826 62.031 23.438 1 97.31 198 GLU A CA 1
ATOM 1637 C C . GLU A 1 198 ? -2.969 62.438 24.641 1 97.31 198 GLU A C 1
ATOM 1639 O O . GLU A 1 198 ? -3.098 63.531 25.156 1 97.31 198 GLU A O 1
ATOM 1644 N N . THR A 1 199 ? -2.121 61.5 24.984 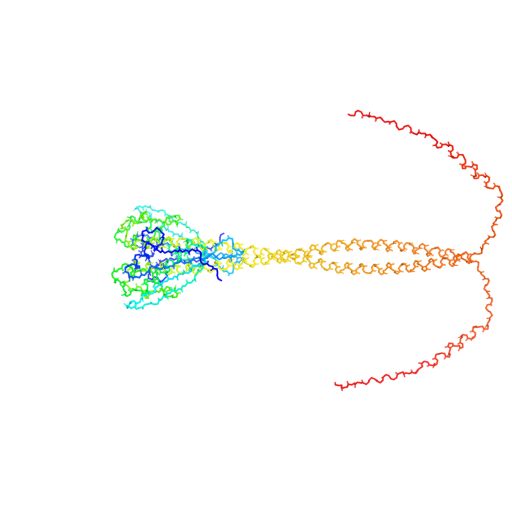1 96.94 199 THR A N 1
ATOM 1645 C CA . THR A 1 199 ? -1.221 61.781 26.109 1 96.94 199 THR A CA 1
ATOM 1646 C C . THR A 1 199 ? -0.315 62.969 25.781 1 96.94 199 THR A C 1
ATOM 1648 O O . THR A 1 199 ? -0.087 63.844 26.641 1 96.94 199 THR A O 1
ATOM 1651 N N . PHE A 1 200 ? 0.116 63.062 24.625 1 97.12 200 PHE A N 1
ATOM 1652 C CA . PHE A 1 200 ? 0.973 64.188 24.203 1 97.12 200 PHE A CA 1
ATOM 1653 C C . PHE A 1 200 ? 0.202 65.5 24.188 1 97.12 200 PHE A C 1
ATOM 1655 O O . PHE A 1 200 ? 0.709 66.5 24.656 1 97.12 200 PHE A O 1
ATOM 1662 N N . LYS A 1 201 ? -0.976 65.5 23.766 1 97.5 201 LYS A N 1
ATOM 1663 C CA . LYS A 1 201 ? -1.825 66.688 23.734 1 97.5 201 LYS A CA 1
ATOM 1664 C C . LYS A 1 201 ? -2.129 67.188 25.141 1 97.5 201 LYS A C 1
ATOM 1666 O O . LYS A 1 201 ? -2.031 68.375 25.422 1 97.5 201 LYS A O 1
ATOM 1671 N N . GLN A 1 202 ? -2.393 66.25 25.984 1 97.44 202 GLN A N 1
ATOM 1672 C CA . GLN A 1 202 ? -2.711 66.625 27.359 1 97.44 202 GLN A CA 1
ATOM 1673 C C . GLN A 1 202 ? -1.485 67.188 28.078 1 97.44 202 GLN A C 1
ATOM 1675 O O . GLN A 1 202 ? -1.596 68.125 28.859 1 97.44 202 GLN A O 1
ATOM 1680 N N . GLN A 1 203 ? -0.391 66.625 27.734 1 97.44 203 GLN A N 1
ATOM 1681 C CA . GLN A 1 203 ? 0.845 67.125 28.312 1 97.44 203 GLN A CA 1
ATOM 1682 C C . GLN A 1 203 ? 1.084 68.562 27.875 1 97.44 203 GLN A C 1
ATOM 1684 O O . GLN A 1 203 ? 1.492 69.438 28.672 1 97.44 203 GLN A O 1
ATOM 1689 N N . ALA A 1 204 ? 0.763 68.875 26.688 1 96.75 204 ALA A N 1
ATOM 1690 C CA . ALA A 1 204 ? 0.895 70.188 26.172 1 96.75 204 ALA A CA 1
ATOM 1691 C C . ALA A 1 204 ? -0.077 71.188 26.859 1 96.75 204 ALA A C 1
ATOM 1693 O O . ALA A 1 204 ? 0.289 72.312 27.219 1 96.75 204 ALA A O 1
ATOM 1694 N N . ILE A 1 205 ? -1.251 70.688 27.094 1 98.12 205 ILE A N 1
ATOM 1695 C CA . ILE A 1 205 ? -2.268 71.5 27.781 1 98.12 205 ILE A CA 1
ATOM 1696 C C . ILE A 1 205 ? -1.839 71.75 29.219 1 98.12 205 ILE A C 1
ATOM 1698 O O . ILE A 1 205 ? -1.959 72.875 29.703 1 98.12 205 ILE A O 1
ATOM 1702 N N . ILE A 1 206 ? -1.306 70.75 29.828 1 97.44 206 ILE A N 1
ATOM 1703 C CA . ILE A 1 206 ? -0.851 70.875 31.219 1 97.44 206 ILE A CA 1
ATOM 1704 C C . ILE A 1 206 ? 0.253 71.938 31.297 1 97.44 206 ILE A C 1
ATOM 1706 O O . ILE A 1 206 ? 0.201 72.812 32.156 1 97.44 206 ILE A O 1
ATOM 1710 N N . LEU A 1 207 ? 1.147 71.875 30.406 1 97.25 207 LEU A N 1
ATOM 1711 C CA . LEU A 1 207 ? 2.248 72.875 30.391 1 97.25 207 LEU A CA 1
ATOM 1712 C C . LEU A 1 207 ? 1.732 74.25 30.156 1 97.25 207 LEU A C 1
ATOM 1714 O O . LEU A 1 207 ? 2.178 75.188 30.797 1 97.25 207 LEU A O 1
ATOM 1718 N N . ALA A 1 208 ? 0.77 74.375 29.312 1 97.06 208 ALA A N 1
ATOM 1719 C CA . ALA A 1 208 ? 0.178 75.688 29.016 1 97.06 208 ALA A CA 1
ATOM 1720 C C . ALA A 1 208 ? -0.567 76.25 30.219 1 97.06 208 ALA A C 1
ATOM 1722 O O . ALA A 1 208 ? -0.444 77.438 30.547 1 97.06 208 ALA A O 1
ATOM 1723 N N . LEU A 1 209 ? -1.2 75.375 30.906 1 96.62 209 LEU A N 1
ATOM 1724 C CA . LEU A 1 209 ? -1.959 75.812 32.062 1 96.62 209 LEU A CA 1
ATOM 1725 C C . LEU A 1 209 ? -1.026 76.188 33.219 1 96.62 209 LEU A C 1
ATOM 1727 O O . LEU A 1 209 ? -1.274 77.125 33.969 1 96.62 209 LEU A O 1
ATOM 1731 N N . GLN A 1 210 ? 0.002 75.438 33.375 1 96.12 210 GLN A N 1
ATOM 1732 C CA . GLN A 1 210 ? 1.003 75.75 34.375 1 96.12 210 GLN A CA 1
ATOM 1733 C C . GLN A 1 210 ? 1.636 77.125 34.125 1 96.12 210 GLN A C 1
ATOM 1735 O O . GLN A 1 210 ? 1.813 77.938 35.062 1 96.12 210 GLN A O 1
ATOM 1740 N N . ALA A 1 211 ? 1.881 77.375 32.906 1 95 211 ALA A N 1
ATOM 1741 C CA . ALA A 1 211 ? 2.441 78.688 32.531 1 95 211 ALA A CA 1
ATOM 1742 C C . ALA A 1 211 ? 1.445 79.812 32.781 1 95 211 ALA A C 1
ATOM 1744 O O . ALA A 1 211 ? 1.82 80.875 33.281 1 95 211 ALA A O 1
ATOM 1745 N N . GLN A 1 212 ? 0.232 79.562 32.531 1 95.62 212 GLN A N 1
ATOM 1746 C CA . GLN A 1 212 ? -0.82 80.562 32.781 1 95.62 212 GLN A CA 1
ATOM 1747 C C . GLN A 1 212 ? -0.99 80.812 34.281 1 95.62 212 GLN A C 1
ATOM 1749 O O . GLN A 1 212 ? -1.092 81.938 34.688 1 95.62 212 GLN A O 1
ATOM 1754 N N . CYS A 1 213 ? -0.962 79.812 35 1 93.69 213 CYS A N 1
ATOM 1755 C CA . CYS A 1 213 ? -1.072 79.938 36.438 1 93.69 213 CYS A CA 1
ATOM 1756 C C . CYS A 1 213 ? 0.105 80.75 37 1 93.69 213 CYS A C 1
ATOM 1758 O O . CYS A 1 213 ? -0.079 81.625 37.844 1 93.69 213 CYS A O 1
ATOM 1760 N N . ALA A 1 214 ? 1.199 80.375 36.562 1 91.81 214 ALA A N 1
ATOM 1761 C CA . ALA A 1 214 ? 2.393 81.125 37 1 91.81 214 ALA A CA 1
ATOM 1762 C C . ALA A 1 214 ? 2.301 82.625 36.656 1 91.81 214 ALA A C 1
ATOM 1764 O O . ALA A 1 214 ? 2.682 83.438 37.469 1 91.81 214 ALA A O 1
ATOM 1765 N N . HIS A 1 215 ? 1.731 82.938 35.5 1 92.88 215 HIS A N 1
ATOM 1766 C CA . HIS A 1 215 ? 1.556 84.312 35.094 1 92.88 215 HIS A CA 1
ATOM 1767 C C . HIS A 1 215 ? 0.523 85 35.938 1 92.88 215 HIS A C 1
ATOM 1769 O O . HIS A 1 215 ? 0.732 86.188 36.344 1 92.88 215 HIS A O 1
ATOM 1775 N N . LEU A 1 216 ? -0.478 84.312 36.312 1 91.12 216 LEU A N 1
ATOM 1776 C CA . LEU A 1 216 ? -1.548 84.938 37.125 1 91.12 216 LEU A CA 1
ATOM 1777 C C . LEU A 1 216 ? -1.07 85.188 38.531 1 91.12 216 LEU A C 1
ATOM 1779 O O . LEU A 1 216 ? -1.392 86.25 39.125 1 91.12 216 LEU A O 1
ATOM 1783 N N . VAL A 1 217 ? -0.271 84.375 39.031 1 89.12 217 VAL A N 1
ATOM 1784 C CA . VAL A 1 217 ? 0.26 84.5 40.406 1 89.12 217 VAL A CA 1
ATOM 1785 C C . VAL A 1 217 ? 1.112 85.75 40.469 1 89.12 217 VAL A C 1
ATOM 1787 O O . VAL A 1 217 ? 1.074 86.5 41.438 1 89.12 217 VAL A O 1
ATOM 1790 N N . LYS A 1 218 ? 1.763 86.125 39.438 1 88.06 218 LYS A N 1
ATOM 1791 C CA . LYS A 1 218 ? 2.625 87.312 39.375 1 88.06 218 LYS A CA 1
ATOM 1792 C C . LYS A 1 218 ? 1.8 88.625 39.375 1 88.06 218 LYS A C 1
ATOM 1794 O O . LYS A 1 218 ? 2.295 89.688 39.719 1 88.06 218 LYS A O 1
ATOM 1799 N N . GLN A 1 219 ? 0.568 88.688 39.125 1 86.44 219 GLN A N 1
ATOM 1800 C CA . GLN A 1 219 ? -0.289 89.875 39 1 86.44 219 GLN A CA 1
ATOM 1801 C C . GLN A 1 219 ? -1.059 90.125 40.312 1 86.44 219 GLN A C 1
ATOM 1803 O O . GLN A 1 219 ? -1.729 91.125 40.438 1 86.44 219 GLN A O 1
ATOM 1808 N N . ILE A 1 220 ? -1.13 89.312 41.188 1 82.44 220 ILE A N 1
ATOM 1809 C CA . ILE A 1 220 ? -1.821 89.438 42.469 1 82.44 220 ILE A CA 1
ATOM 1810 C C . ILE A 1 220 ? -0.967 90.312 43.406 1 82.44 220 ILE A C 1
ATOM 1812 O O . ILE A 1 220 ? 0.196 89.938 43.656 1 82.44 220 ILE A O 1
ATOM 1816 N N . PRO A 1 221 ? -1.564 91.75 43.844 1 74.31 221 PRO A N 1
ATOM 1817 C CA . PRO A 1 221 ? -0.799 92.625 44.719 1 74.31 221 PRO A CA 1
ATOM 1818 C C . PRO A 1 221 ? -0.394 91.938 46.031 1 74.31 221 PRO A C 1
ATOM 1820 O O . PRO A 1 221 ? -1.146 91.062 46.562 1 74.31 221 PRO A O 1
ATOM 1823 N N . SER A 1 222 ? 0.892 91.938 46.375 1 65.06 222 SER A N 1
ATOM 1824 C CA . SER A 1 222 ? 1.377 91.438 47.625 1 65.06 222 SER A CA 1
ATOM 1825 C C . SER A 1 222 ? 0.663 92.125 48.812 1 65.06 222 SER A C 1
ATOM 1827 O O . SER A 1 222 ? 0.702 93.312 48.938 1 65.06 222 SER A O 1
ATOM 1829 N N . SER A 1 223 ? -0.398 91.688 49.344 1 55.81 223 SER A N 1
ATOM 1830 C CA . SER A 1 223 ? -0.837 92.312 50.594 1 55.81 223 SER A CA 1
ATOM 1831 C C . SER A 1 223 ? 0.32 92.438 51.594 1 55.81 223 SER A C 1
ATOM 1833 O O . SER A 1 223 ? 1.138 91.5 51.719 1 55.81 223 SER A O 1
ATOM 1835 N N . PRO A 1 224 ? 0.507 93.625 52.188 1 54.84 224 PRO A N 1
ATOM 1836 C CA . PRO A 1 224 ? 1.567 93.75 53.188 1 54.84 224 PRO A CA 1
ATOM 1837 C C . PRO A 1 224 ? 1.592 92.625 54.188 1 54.84 224 PRO A C 1
ATOM 1839 O O . PRO A 1 224 ? 0.55 92 54.469 1 54.84 224 PRO A O 1
ATOM 1842 N N . PRO A 1 225 ? 2.703 91.938 54.25 1 49.84 225 PRO A N 1
ATOM 1843 C CA . PRO A 1 225 ? 2.742 90.938 55.344 1 49.84 225 PRO A CA 1
ATOM 1844 C C . PRO A 1 225 ? 2.025 91.438 56.594 1 49.84 225 PRO A C 1
ATOM 1846 O O . PRO A 1 225 ? 2.303 92.5 57.094 1 49.84 225 PRO A O 1
ATOM 1849 N N . HIS A 1 226 ? 0.923 91.062 56.812 1 46.34 226 HIS A N 1
ATOM 1850 C CA . HIS A 1 226 ? 0.461 91.375 58.156 1 46.34 226 HIS A CA 1
ATOM 1851 C C . HIS A 1 226 ? 1.544 91.125 59.188 1 46.34 226 HIS A C 1
ATOM 1853 O O . HIS A 1 226 ? 2.197 90.125 59.156 1 46.34 226 HIS A O 1
ATOM 1859 N N . PRO A 1 227 ? 2.035 92.125 59.906 1 42.78 227 PRO A N 1
ATOM 1860 C CA . PRO A 1 227 ? 3.006 91.875 60.969 1 42.78 227 PRO A CA 1
ATOM 1861 C C . PRO A 1 227 ? 2.613 90.688 61.875 1 42.78 227 PRO A C 1
ATOM 1863 O O . PRO A 1 227 ? 1.503 90.688 62.406 1 42.78 227 PRO A O 1
ATOM 1866 N N . VAL A 1 228 ? 3.141 89.562 61.562 1 42.81 228 VAL A N 1
ATOM 1867 C CA . VAL A 1 228 ? 2.988 88.438 62.5 1 42.81 228 VAL A CA 1
ATOM 1868 C C . VAL A 1 228 ? 3.205 88.938 63.938 1 42.81 228 VAL A C 1
ATOM 1870 O O . VAL A 1 228 ? 4.297 89.375 64.312 1 42.81 228 VAL A O 1
ATOM 1873 N N . THR A 1 229 ? 2.189 89.312 64.562 1 40.06 229 THR A N 1
ATOM 1874 C CA . THR A 1 229 ? 2.365 89.438 66 1 40.06 229 THR A CA 1
ATOM 1875 C C . THR A 1 229 ? 2.885 88.188 66.688 1 40.06 229 THR A C 1
ATOM 1877 O O . THR A 1 229 ? 2.51 87.062 66.25 1 40.06 229 THR A O 1
ATOM 1880 N N . GLN A 1 230 ? 4.043 88.125 67.438 1 46.38 230 GLN A N 1
ATOM 1881 C CA . GLN A 1 230 ? 4.824 87.188 68.25 1 46.38 230 GLN A CA 1
ATOM 1882 C C . GLN A 1 230 ? 3.922 86.188 68.938 1 46.38 230 GLN A C 1
ATOM 1884 O O . GLN A 1 230 ? 4.391 85.125 69.5 1 46.38 230 GLN A O 1
ATOM 1889 N N . GLU A 1 231 ? 2.715 86.375 69.125 1 45.41 231 GLU A N 1
ATOM 1890 C CA . GLU A 1 231 ? 2.008 85.562 70.125 1 45.41 231 GLU A CA 1
ATOM 1891 C C . GLU A 1 231 ? 1.632 84.188 69.562 1 45.41 231 GLU A C 1
ATOM 1893 O O . GLU A 1 231 ? 1.601 83.188 70.312 1 45.41 231 GLU A O 1
ATOM 1898 N N . THR A 1 232 ? 1.478 84 68.25 1 45.44 232 THR A N 1
ATOM 1899 C CA . THR A 1 232 ? 0.857 82.75 67.875 1 45.44 232 THR A CA 1
ATOM 1900 C C . THR A 1 232 ? 1.918 81.688 67.625 1 45.44 232 THR A C 1
ATOM 1902 O O . THR A 1 232 ? 1.59 80.562 67.375 1 45.44 232 THR A O 1
ATOM 1905 N N . GLN A 1 233 ? 3.191 82.062 67.438 1 45.16 233 GLN A N 1
ATOM 1906 C CA . GLN A 1 233 ? 4.195 81.062 67.25 1 45.16 233 GLN A CA 1
ATOM 1907 C C . GLN A 1 233 ? 4.395 80.25 68.562 1 45.16 233 GLN A C 1
ATOM 1909 O O . GLN A 1 233 ? 4.883 79.125 68.562 1 45.16 233 GLN A O 1
ATOM 1914 N N . ILE A 1 234 ? 4.082 80.812 69.75 1 47.38 234 ILE A N 1
ATOM 1915 C CA . ILE A 1 234 ? 4.348 80.125 71 1 47.38 234 ILE A CA 1
ATOM 1916 C C . ILE A 1 234 ? 3.361 78.938 71.125 1 47.38 234 ILE A C 1
ATOM 1918 O O . ILE A 1 234 ? 3.709 77.938 71.688 1 47.38 234 ILE A O 1
ATOM 1922 N N . GLU A 1 235 ? 2.172 79.062 70.562 1 48.22 235 GLU A N 1
ATOM 1923 C CA . GLU A 1 235 ? 1.192 78 70.938 1 48.22 235 GLU A CA 1
ATOM 1924 C C . GLU A 1 235 ? 1.377 76.75 70.062 1 48.22 235 GLU A C 1
ATOM 1926 O O . GLU A 1 235 ? 1.13 75.625 70.562 1 48.22 235 GLU A O 1
ATOM 1931 N N . GLU A 1 236 ? 1.911 76.938 68.875 1 46.72 236 GLU A N 1
ATOM 1932 C CA . GLU A 1 236 ? 1.998 75.688 68.062 1 46.72 236 GLU A CA 1
ATOM 1933 C C . GLU A 1 236 ? 3.184 74.812 68.5 1 46.72 236 GLU A C 1
ATOM 1935 O O . GLU A 1 236 ? 3.104 73.625 68.5 1 46.72 236 GLU A O 1
ATOM 1940 N N . GLU A 1 237 ? 4.262 75.5 69 1 47.25 237 GLU A N 1
ATOM 1941 C CA . GLU A 1 237 ? 5.367 74.688 69.5 1 47.25 237 GLU A CA 1
ATOM 1942 C C . GLU A 1 237 ? 4.961 73.875 70.75 1 47.25 237 GLU A C 1
ATOM 1944 O O . GLU A 1 237 ? 5.457 72.812 71 1 47.25 237 GLU A O 1
ATOM 1949 N N . ASN A 1 238 ? 4.055 74.438 71.562 1 44.69 238 ASN A N 1
ATOM 1950 C CA . ASN A 1 238 ? 3.613 73.75 72.75 1 44.69 238 ASN A CA 1
ATOM 1951 C C . ASN A 1 238 ? 2.723 72.562 72.438 1 44.69 238 ASN A C 1
ATOM 1953 O O . ASN A 1 238 ? 2.762 71.5 73.125 1 44.69 238 ASN A O 1
ATOM 1957 N N . ASN A 1 239 ? 1.935 72.625 71.375 1 44.91 239 ASN A N 1
ATOM 1958 C CA . ASN A 1 239 ? 1.035 71.562 71.062 1 44.91 239 ASN A CA 1
ATOM 1959 C C . ASN A 1 239 ? 1.779 70.375 70.375 1 44.91 239 ASN A C 1
ATOM 1961 O O . ASN A 1 239 ? 1.375 69.25 70.5 1 44.91 239 ASN A O 1
ATOM 1965 N N . LEU A 1 240 ? 2.869 70.688 69.625 1 47.44 240 LEU A N 1
ATOM 1966 C CA . LEU A 1 240 ? 3.598 69.562 69 1 47.44 240 LEU A CA 1
ATOM 1967 C C . LEU A 1 240 ? 4.359 68.75 70.062 1 47.44 240 LEU A C 1
ATOM 1969 O O . LEU A 1 240 ? 4.602 67.562 69.875 1 47.44 240 LEU A O 1
ATOM 1973 N N . LYS A 1 241 ? 4.742 69.438 71.125 1 47.47 241 LYS A N 1
ATOM 1974 C CA . LYS A 1 241 ? 5.434 68.688 72.188 1 47.47 241 LYS A CA 1
ATOM 1975 C C . LYS A 1 241 ? 4.469 67.812 72.938 1 47.47 241 LYS A C 1
ATOM 1977 O O . LYS A 1 241 ? 4.895 66.875 73.625 1 47.47 241 LYS A O 1
ATOM 1982 N N . ARG A 1 242 ? 3.221 68.125 73 1 50.41 242 ARG A N 1
ATOM 1983 C CA . ARG A 1 242 ? 2.299 67.25 73.75 1 50.41 242 ARG A CA 1
ATOM 1984 C C . ARG A 1 242 ? 1.961 66 73 1 50.41 242 ARG A C 1
ATOM 1986 O O . ARG A 1 242 ? 1.666 65 73.625 1 50.41 242 ARG A O 1
ATOM 1993 N N . LYS A 1 243 ? 1.879 66 71.688 1 48.91 243 LYS A N 1
ATOM 1994 C CA . LYS A 1 243 ? 1.431 64.812 71 1 48.91 243 LYS A CA 1
ATOM 1995 C C . LYS A 1 243 ? 2.512 63.75 71 1 48.91 243 LYS A C 1
ATOM 1997 O O . LYS A 1 243 ? 2.238 62.594 70.688 1 48.91 243 LYS A O 1
ATOM 2002 N N . ALA A 1 244 ? 3.762 64.25 71.125 1 45.06 244 ALA A N 1
ATOM 2003 C CA . ALA A 1 244 ? 4.797 63.25 71 1 45.06 244 ALA A CA 1
ATOM 2004 C C . ALA A 1 244 ? 4.754 62.281 72.188 1 45.06 244 ALA A C 1
ATOM 2006 O O . ALA A 1 244 ? 5.375 61.219 72.188 1 45.06 244 ALA A O 1
ATOM 2007 N N . THR A 1 245 ? 4.273 62.75 73.312 1 41.75 245 THR A N 1
ATOM 2008 C CA . THR A 1 245 ? 4.41 61.875 74.5 1 41.75 245 THR A CA 1
ATOM 2009 C C . THR A 1 245 ? 3.422 60.719 74.438 1 41.75 245 THR A C 1
ATOM 2011 O O . THR A 1 245 ? 3.588 59.719 75.125 1 41.75 245 THR A O 1
ATOM 2014 N N . GLU A 1 246 ? 2.256 60.875 73.75 1 38.75 246 GLU A N 1
ATOM 2015 C CA . GLU A 1 246 ? 1.233 59.875 74.062 1 38.75 246 GLU A CA 1
ATOM 2016 C C . GLU A 1 246 ? 1.439 58.625 73.188 1 38.75 246 GLU A C 1
ATOM 2018 O O . GLU A 1 246 ? 0.77 57.594 73.375 1 38.75 246 GLU A O 1
ATOM 2023 N N . GLU A 1 247 ? 2.123 58.625 72.062 1 39.81 247 GLU A N 1
ATOM 2024 C CA . GLU A 1 247 ? 1.959 57.5 71.188 1 39.81 247 GLU A CA 1
ATOM 2025 C C . GLU A 1 247 ? 2.787 56.281 71.625 1 39.81 247 GLU A C 1
ATOM 2027 O O . GLU A 1 247 ? 2.93 55.312 70.938 1 39.81 247 GLU A O 1
ATOM 2032 N N . GLY A 1 248 ? 3.346 56.188 72.875 1 32.97 248 GLY A N 1
ATOM 2033 C CA . GLY A 1 248 ? 4.227 55.062 73.188 1 32.97 248 GLY A CA 1
ATOM 2034 C C . GLY A 1 248 ? 3.492 53.75 73.375 1 32.97 248 GLY A C 1
ATOM 2035 O O . GLY A 1 248 ? 4.07 52.75 73.812 1 32.97 248 GLY A O 1
ATOM 2036 N N . SER A 1 249 ? 2.166 53.688 73.438 1 32.75 249 SER A N 1
ATOM 2037 C CA . SER A 1 249 ? 1.766 52.438 74.062 1 32.75 249 SER A CA 1
ATOM 2038 C C . SER A 1 249 ? 1.801 51.281 73.062 1 32.75 249 SER A C 1
ATOM 2040 O O . SER A 1 249 ? 1.201 51.344 72 1 32.75 249 SER A O 1
ATOM 2042 N N . PRO A 1 250 ? 2.834 50.281 73.188 1 34.75 250 PRO A N 1
ATOM 2043 C CA . PRO A 1 250 ? 3.1 49.094 72.375 1 34.75 250 PRO A CA 1
ATOM 2044 C C . PRO A 1 250 ? 1.941 48.094 72.375 1 34.75 250 PRO A C 1
ATOM 2046 O O . PRO A 1 250 ? 1.345 47.875 73.438 1 34.75 250 PRO A O 1
ATOM 2049 N N . LEU A 1 251 ? 1.042 48.031 71.375 1 31.22 251 LEU A N 1
ATOM 2050 C CA . LEU A 1 251 ? -0.052 47.062 71.188 1 31.22 251 LEU A CA 1
ATOM 2051 C C . LEU A 1 251 ? 0.476 45.625 71.188 1 31.22 251 LEU A C 1
ATOM 2053 O O . LEU A 1 251 ? 1.399 45.344 70.375 1 31.22 251 LEU A O 1
ATOM 2057 N N . SER A 1 252 ? 0.376 44.812 72.25 1 29.86 252 SER A N 1
ATOM 2058 C CA . SER A 1 252 ? 0.675 43.438 72.5 1 29.86 252 SER A CA 1
ATOM 2059 C C . SER A 1 252 ? -0.135 42.5 71.625 1 29.86 252 SER A C 1
ATOM 2061 O O . SER A 1 252 ? -1.365 42.469 71.688 1 29.86 252 SER A O 1
ATOM 2063 N N . TYR A 1 253 ? 0.142 42.344 70.312 1 27.92 253 TYR A N 1
ATOM 2064 C CA . TYR A 1 253 ? -0.516 41.406 69.375 1 27.92 253 TYR A CA 1
ATOM 2065 C C . TYR A 1 253 ? -0.25 39.969 69.812 1 27.92 253 TYR A C 1
ATOM 2067 O O . TYR A 1 253 ? 0.898 39.531 69.875 1 27.92 253 TYR A O 1
ATOM 2075 N N . ASP A 1 254 ? -1.066 39.344 70.75 1 28.34 254 ASP A N 1
ATOM 2076 C CA . ASP A 1 254 ? -1.144 37.938 71.188 1 28.34 254 ASP A CA 1
ATOM 2077 C C . ASP A 1 254 ? -1.478 37.031 70 1 28.34 254 ASP A C 1
ATOM 2079 O O . ASP A 1 254 ? -2.545 37.125 69.438 1 28.34 254 ASP A O 1
ATOM 2083 N N . GLY A 1 255 ? -0.559 36.719 69.125 1 25.3 255 GLY A N 1
ATOM 2084 C CA . GLY A 1 255 ? -0.648 35.719 68.062 1 25.3 255 GLY A CA 1
ATOM 2085 C C . GLY A 1 255 ? -0.912 34.312 68.625 1 25.3 255 GLY A C 1
ATOM 2086 O O . GLY A 1 255 ? -0.097 33.781 69.375 1 25.3 255 GLY A O 1
ATOM 2087 N N . ALA A 1 256 ? -2.16 33.938 69 1 28.25 256 ALA A N 1
ATOM 2088 C CA . ALA A 1 256 ? -2.68 32.625 69.312 1 28.25 256 ALA A CA 1
ATOM 2089 C C . ALA A 1 256 ? -2.383 31.625 68.188 1 28.25 256 ALA A C 1
ATOM 2091 O O . ALA A 1 256 ? -2.859 31.797 67.062 1 28.25 256 ALA A O 1
ATOM 2092 N N . VAL A 1 257 ? -1.197 31.094 68.125 1 28.55 257 VAL A N 1
ATOM 2093 C CA . VAL A 1 257 ? -0.761 29.953 67.375 1 28.55 257 VAL A CA 1
ATOM 2094 C C . VAL A 1 257 ? -1.664 28.75 67.625 1 28.55 257 VAL A C 1
ATOM 2096 O O . VAL A 1 257 ? -1.692 28.234 68.75 1 28.55 257 VAL A O 1
ATOM 2099 N N . LYS A 1 258 ? -2.873 28.672 67 1 26.55 258 LYS A N 1
ATOM 2100 C CA . LYS A 1 258 ? -3.596 27.391 67.062 1 26.55 258 LYS A CA 1
ATOM 2101 C C . LYS A 1 258 ? -2.77 26.281 66.375 1 26.55 258 LYS A C 1
ATOM 2103 O O . LYS A 1 258 ? -2.348 26.391 65.25 1 26.55 258 LYS A O 1
ATOM 2108 N N . ARG A 1 259 ? -1.938 25.578 67.25 1 28.14 259 ARG A N 1
ATOM 2109 C CA . ARG A 1 259 ? -1.517 24.219 67 1 28.14 259 ARG A CA 1
ATOM 2110 C C . ARG A 1 259 ? -2.717 23.328 66.688 1 28.14 259 ARG A C 1
ATOM 2112 O O . ARG A 1 259 ? -3.537 23.047 67.562 1 28.14 259 ARG A O 1
ATOM 2119 N N . ARG A 1 260 ? -3.523 23.734 65.562 1 22.16 260 ARG A N 1
ATOM 2120 C CA . ARG A 1 260 ? -4.32 22.609 65.125 1 22.16 260 ARG A CA 1
ATOM 2121 C C . ARG A 1 260 ? -3.463 21.594 64.375 1 22.16 260 ARG A C 1
ATOM 2123 O O . ARG A 1 260 ? -2.58 21.984 63.594 1 22.16 260 ARG A O 1
ATOM 2130 N N . MET B 1 1 ? 22.609 7.68 -7.148 1 58.78 1 MET B N 1
ATOM 2131 C CA . MET B 1 1 ? 22.094 6.316 -7.113 1 58.78 1 MET B CA 1
ATOM 2132 C C . MET B 1 1 ? 22.844 5.469 -6.098 1 58.78 1 MET B C 1
ATOM 2134 O O . MET B 1 1 ? 24.078 5.465 -6.074 1 58.78 1 MET B O 1
ATOM 2138 N N . GLY B 1 2 ? 22.203 5.055 -5.051 1 70.12 2 GLY B N 1
ATOM 2139 C CA . GLY B 1 2 ? 22.906 4.383 -3.973 1 70.12 2 GLY B CA 1
ATOM 2140 C C . GLY B 1 2 ? 23.578 3.098 -4.41 1 70.12 2 GLY B C 1
ATOM 2141 O O . GLY B 1 2 ? 23.281 2.568 -5.484 1 70.12 2 GLY B O 1
ATOM 2142 N N . THR B 1 3 ? 24.578 2.76 -3.814 1 89.06 3 THR B N 1
ATOM 2143 C CA . THR B 1 3 ? 25.375 1.558 -4.078 1 89.06 3 THR B CA 1
ATOM 2144 C C . THR B 1 3 ? 24.594 0.308 -3.658 1 89.06 3 THR B C 1
ATOM 2146 O O . THR B 1 3 ? 23.922 0.307 -2.629 1 89.06 3 THR B O 1
ATOM 2149 N N . PHE B 1 4 ? 24.703 -0.724 -4.578 1 93.62 4 PHE B N 1
ATOM 2150 C CA . PHE B 1 4 ? 24.109 -2.006 -4.215 1 93.62 4 PHE B CA 1
ATOM 2151 C C . PHE B 1 4 ? 24.906 -2.662 -3.084 1 93.62 4 PHE B C 1
ATOM 2153 O O . PHE B 1 4 ? 26.141 -2.713 -3.127 1 93.62 4 PHE B O 1
ATOM 2160 N N . THR B 1 5 ? 24.188 -3.072 -2.082 1 94.5 5 THR B N 1
ATOM 2161 C CA . THR B 1 5 ? 24.859 -3.58 -0.891 1 94.5 5 THR B CA 1
ATOM 2162 C C . THR B 1 5 ? 24.578 -5.07 -0.708 1 94.5 5 THR B C 1
ATOM 2164 O O . THR B 1 5 ? 25.219 -5.727 0.114 1 94.5 5 THR B O 1
ATOM 2167 N N . LYS B 1 6 ? 23.625 -5.668 -1.374 1 96.5 6 LYS B N 1
ATOM 2168 C CA . LYS B 1 6 ? 23.297 -7.086 -1.249 1 96.5 6 LYS B CA 1
ATOM 2169 C C . LYS B 1 6 ? 23.281 -7.77 -2.613 1 96.5 6 LYS B C 1
ATOM 2171 O O . LYS B 1 6 ? 23.109 -7.117 -3.643 1 96.5 6 LYS B O 1
ATOM 2176 N N . LEU B 1 7 ? 23.547 -9.055 -2.514 1 97.44 7 LEU B N 1
ATOM 2177 C CA . LEU B 1 7 ? 23.578 -9.875 -3.715 1 97.44 7 LEU B CA 1
ATOM 2178 C C . LEU B 1 7 ? 22.938 -11.234 -3.461 1 97.44 7 LEU B C 1
ATOM 2180 O O . LEU B 1 7 ? 23.141 -11.836 -2.398 1 97.44 7 LEU B O 1
ATOM 2184 N N . TRP B 1 8 ? 22.141 -11.664 -4.422 1 97.56 8 TRP B N 1
ATOM 2185 C CA . TRP B 1 8 ? 21.562 -13 -4.383 1 97.56 8 TRP B CA 1
ATOM 2186 C C . TRP B 1 8 ? 21.703 -13.695 -5.727 1 97.56 8 TRP B C 1
ATOM 2188 O O . TRP B 1 8 ? 21.516 -13.086 -6.777 1 97.56 8 TRP B O 1
ATOM 2198 N N . VAL B 1 9 ? 22.094 -14.953 -5.695 1 97.06 9 VAL B N 1
ATOM 2199 C CA . VAL B 1 9 ? 22.141 -15.844 -6.852 1 97.06 9 VAL B CA 1
ATOM 2200 C C . VAL B 1 9 ? 21.453 -17.172 -6.512 1 97.06 9 VAL B C 1
ATOM 2202 O O . VAL B 1 9 ? 21.797 -17.812 -5.516 1 97.06 9 VAL B O 1
ATOM 2205 N N . PRO B 1 10 ? 20.453 -17.547 -7.344 1 96.88 10 PRO B N 1
ATOM 2206 C CA . PRO B 1 10 ? 19.766 -18.812 -7.078 1 96.88 10 PRO B CA 1
ATOM 2207 C C . PRO B 1 10 ? 20.703 -20.016 -7.105 1 96.88 10 PRO B C 1
ATOM 2209 O O . PRO B 1 10 ? 21.641 -20.047 -7.914 1 96.88 10 PRO B O 1
ATOM 2212 N N . TYR B 1 11 ? 20.438 -21.016 -6.242 1 92.5 11 TYR B N 1
ATOM 2213 C CA . TYR B 1 11 ? 21.25 -22.219 -6.215 1 92.5 11 TYR B CA 1
ATOM 2214 C C . TYR B 1 11 ? 20.406 -23.438 -5.914 1 92.5 11 TYR B C 1
ATOM 2216 O O . TYR B 1 11 ? 19.312 -23.328 -5.383 1 92.5 11 TYR B O 1
ATOM 2224 N N . PRO B 1 12 ? 20.906 -24.578 -6.289 1 87.94 12 PRO B N 1
ATOM 2225 C CA . PRO B 1 12 ? 20.125 -25.812 -6.152 1 87.94 12 PRO B CA 1
ATOM 2226 C C . PRO B 1 12 ? 19.844 -26.172 -4.691 1 87.94 12 PRO B C 1
ATOM 2228 O O . PRO B 1 12 ? 20.688 -25.938 -3.824 1 87.94 12 PRO B O 1
ATOM 2231 N N . GLU B 1 13 ? 18.656 -26.719 -4.406 1 84.12 13 GLU B N 1
ATOM 2232 C CA . GLU B 1 13 ? 18.219 -27.281 -3.127 1 84.12 13 GLU B CA 1
ATOM 2233 C C . GLU B 1 13 ? 18.031 -26.172 -2.088 1 84.12 13 GLU B C 1
ATOM 2235 O O . GLU B 1 13 ? 18.062 -26.438 -0.884 1 84.12 13 GLU B O 1
ATOM 2240 N N . ASP B 1 14 ? 17.953 -24.953 -2.631 1 87.62 14 ASP B N 1
ATOM 2241 C CA . ASP B 1 14 ? 17.641 -23.828 -1.752 1 87.62 14 ASP B CA 1
ATOM 2242 C C . ASP B 1 14 ? 16.156 -23.828 -1.372 1 87.62 14 ASP B C 1
ATOM 2244 O O . ASP B 1 14 ? 15.297 -24.062 -2.221 1 87.62 14 ASP B O 1
ATOM 2248 N N . ASP B 1 15 ? 15.836 -23.5 -0.148 1 84.5 15 ASP B N 1
ATOM 2249 C CA . ASP B 1 15 ? 14.46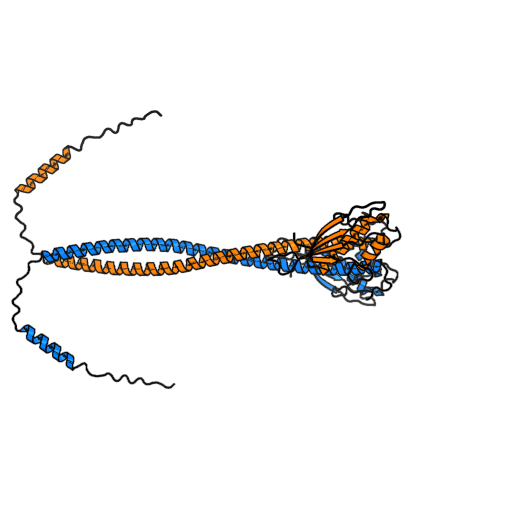9 -23.547 0.355 1 84.5 15 ASP B CA 1
ATOM 2250 C C . ASP B 1 15 ? 13.734 -22.234 0.054 1 84.5 15 ASP B C 1
ATOM 2252 O O . ASP B 1 15 ? 12.516 -22.156 0.204 1 84.5 15 ASP B O 1
ATOM 2256 N N . THR B 1 16 ? 14.492 -21.266 -0.374 1 90.56 16 THR B N 1
ATOM 2257 C CA . THR B 1 16 ? 13.836 -20.016 -0.784 1 90.56 16 THR B CA 1
ATOM 2258 C C . THR B 1 16 ? 12.977 -20.25 -2.02 1 90.56 16 THR B C 1
ATOM 2260 O O . THR B 1 16 ? 13.422 -20.859 -2.992 1 90.56 16 THR B O 1
ATOM 2263 N N . PRO B 1 17 ? 11.734 -19.734 -1.943 1 92.75 17 PRO B N 1
ATOM 2264 C CA . PRO B 1 17 ? 10.852 -19.969 -3.094 1 92.75 17 PRO B CA 1
ATOM 2265 C C . PRO B 1 17 ? 11.508 -19.562 -4.418 1 92.75 17 PRO B C 1
ATOM 2267 O O . PRO B 1 17 ? 12.102 -18.484 -4.52 1 92.75 17 PRO B O 1
ATOM 2270 N N . PHE B 1 18 ? 11.391 -20.422 -5.41 1 95.81 18 PHE B N 1
ATOM 2271 C CA . PHE B 1 18 ? 11.766 -20.266 -6.812 1 95.81 18 PHE B CA 1
ATOM 2272 C C . PHE B 1 18 ? 13.266 -20.406 -6.996 1 95.81 18 PHE B C 1
ATOM 2274 O O . PHE B 1 18 ? 13.758 -20.484 -8.125 1 95.81 18 PHE B O 1
ATOM 2281 N N . SER B 1 19 ? 14.078 -20.375 -5.875 1 95.25 19 SER B N 1
ATOM 2282 C CA . SER B 1 19 ? 15.531 -20.438 -6.012 1 95.25 19 SER B CA 1
ATOM 2283 C C . SER B 1 19 ? 15.977 -21.75 -6.648 1 95.25 19 SER B C 1
ATOM 2285 O O . SER B 1 19 ? 16.688 -21.734 -7.656 1 95.25 19 SER B O 1
ATOM 2287 N N . ASP B 1 20 ? 15.531 -22.828 -6.137 1 91.88 20 ASP B N 1
ATOM 2288 C CA . ASP B 1 20 ? 15.883 -24.141 -6.668 1 91.88 20 ASP B CA 1
ATOM 2289 C C . ASP B 1 20 ? 15.383 -24.297 -8.102 1 91.88 20 ASP B C 1
ATOM 2291 O O . ASP B 1 20 ? 16.141 -24.688 -8.992 1 91.88 20 ASP B O 1
ATOM 2295 N N . THR B 1 21 ? 14.156 -23.969 -8.32 1 93.75 21 THR B N 1
ATOM 2296 C CA . THR B 1 21 ? 13.539 -24.109 -9.633 1 93.75 21 THR B CA 1
ATOM 2297 C C . THR B 1 21 ? 14.281 -23.281 -10.672 1 93.75 21 THR B C 1
ATOM 2299 O O . THR B 1 21 ? 14.586 -23.766 -11.766 1 93.75 21 THR B O 1
ATOM 2302 N N . LEU B 1 22 ? 14.516 -22.094 -10.281 1 96.06 22 LEU B N 1
ATOM 2303 C CA . LEU B 1 22 ? 15.219 -21.188 -11.188 1 96.06 22 LEU B CA 1
ATOM 2304 C C . LEU B 1 22 ? 16.594 -21.719 -11.539 1 96.06 22 LEU B C 1
ATOM 2306 O O . LEU B 1 22 ? 16.984 -21.734 -12.711 1 96.06 22 LEU B O 1
ATOM 2310 N N . SER B 1 23 ? 17.312 -22.172 -10.594 1 94.62 23 SER B N 1
ATOM 2311 C CA . SER B 1 23 ? 18.641 -22.766 -10.805 1 94.62 23 SER B CA 1
ATOM 2312 C C . SER B 1 23 ? 18.562 -23.969 -11.742 1 94.62 23 SER B C 1
ATOM 2314 O O . SER B 1 23 ? 19.344 -24.078 -12.68 1 94.62 23 SER B O 1
ATOM 2316 N N . ARG B 1 24 ? 17.594 -24.812 -11.547 1 90.75 24 ARG B N 1
ATOM 2317 C CA . ARG B 1 24 ? 17.422 -26.031 -12.336 1 90.75 24 ARG B CA 1
ATOM 2318 C C . ARG B 1 24 ? 17.062 -25.703 -13.773 1 90.75 24 ARG B C 1
ATOM 2320 O O . ARG B 1 24 ? 17.578 -26.312 -14.711 1 90.75 24 ARG B O 1
ATOM 2327 N N . VAL B 1 25 ? 16.125 -24.797 -13.891 1 92.94 25 VAL B N 1
ATOM 2328 C CA . VAL B 1 25 ? 15.703 -24.391 -15.227 1 92.94 25 VAL B CA 1
ATOM 2329 C C . VAL B 1 25 ? 16.891 -23.812 -16 1 92.94 25 VAL B C 1
ATOM 2331 O O . VAL B 1 25 ? 17.141 -24.188 -17.141 1 92.94 25 VAL B O 1
ATOM 2334 N N . CYS B 1 26 ? 17.641 -22.969 -15.383 1 94.12 26 CYS B N 1
ATOM 2335 C CA . CYS B 1 26 ? 18.797 -22.359 -16.031 1 94.12 26 CYS B CA 1
ATOM 2336 C C . CYS B 1 26 ? 19.812 -23.422 -16.438 1 94.12 26 CYS B C 1
ATOM 2338 O O . CYS B 1 26 ? 20.375 -23.375 -17.531 1 94.12 26 CYS B O 1
ATOM 2340 N N . ARG B 1 27 ? 20.047 -24.359 -15.57 1 91.69 27 ARG B N 1
ATOM 2341 C CA . ARG B 1 27 ? 20.969 -25.453 -15.867 1 91.69 27 ARG B CA 1
ATOM 2342 C C . ARG B 1 27 ? 20.5 -26.266 -17.062 1 91.69 27 ARG B C 1
ATOM 2344 O O . ARG B 1 27 ? 21.281 -26.594 -17.953 1 91.69 27 ARG B O 1
ATOM 2351 N N . SER B 1 28 ? 19.25 -26.594 -17.062 1 88.38 28 SER B N 1
ATOM 2352 C CA . SER B 1 28 ? 18.672 -27.375 -18.156 1 88.38 28 SER B CA 1
ATOM 2353 C C . SER B 1 28 ? 18.812 -26.641 -19.484 1 88.38 28 SER B C 1
ATOM 2355 O O . SER B 1 28 ? 18.891 -27.266 -20.547 1 88.38 28 SER B O 1
ATOM 2357 N N . LEU B 1 29 ? 18.906 -25.344 -19.453 1 90.12 29 LEU B N 1
ATOM 2358 C CA . LEU B 1 29 ? 18.969 -24.516 -20.656 1 90.12 29 LEU B CA 1
ATOM 2359 C C . LEU B 1 29 ? 20.406 -24.109 -20.953 1 90.12 29 LEU B C 1
ATOM 2361 O O . LEU B 1 29 ? 20.656 -23.422 -21.938 1 90.12 29 LEU B O 1
ATOM 2365 N N . SER B 1 30 ? 21.312 -24.469 -20.078 1 89.75 30 SER B N 1
ATOM 2366 C CA . SER B 1 30 ? 22.734 -24.141 -20.203 1 89.75 30 SER B CA 1
ATOM 2367 C C . SER B 1 30 ? 22.938 -22.625 -20.219 1 89.75 30 SER B C 1
ATOM 2369 O O . SER B 1 30 ? 23.688 -22.109 -21.047 1 89.75 30 SER B O 1
ATOM 2371 N N . ILE B 1 31 ? 22.172 -21.969 -19.391 1 92.75 31 ILE B N 1
ATOM 2372 C CA . ILE B 1 31 ? 22.375 -20.531 -19.219 1 92.75 31 ILE B CA 1
ATOM 2373 C C . ILE B 1 31 ? 22.734 -20.25 -17.75 1 92.75 31 ILE B C 1
ATOM 2375 O O . ILE B 1 31 ? 22.484 -21.062 -16.875 1 92.75 31 ILE B O 1
ATOM 2379 N N . ARG B 1 32 ? 23.328 -19.062 -17.547 1 94.06 32 ARG B N 1
ATOM 2380 C CA . ARG B 1 32 ? 23.672 -18.656 -16.188 1 94.06 32 ARG B CA 1
ATOM 2381 C C . ARG B 1 32 ? 22.422 -18.25 -15.406 1 94.06 32 ARG B C 1
ATOM 2383 O O . ARG B 1 32 ? 21.516 -17.625 -15.961 1 94.06 32 ARG B O 1
ATOM 2390 N N . ALA B 1 33 ? 22.422 -18.594 -14.133 1 95.62 33 ALA B N 1
ATOM 2391 C CA . ALA B 1 33 ? 21.344 -18.125 -13.266 1 95.62 33 ALA B CA 1
ATOM 2392 C C . ALA B 1 33 ? 21.328 -16.609 -13.18 1 95.62 33 ALA B C 1
ATOM 2394 O O . ALA B 1 33 ? 22.391 -15.969 -13.227 1 95.62 33 ALA B O 1
ATOM 2395 N N . PRO B 1 34 ? 20.203 -16.016 -13.055 1 97.31 34 PRO B N 1
ATOM 2396 C CA . PRO B 1 34 ? 20.125 -14.555 -12.898 1 97.31 34 PRO B CA 1
ATOM 2397 C C . PRO B 1 34 ? 20.797 -14.062 -11.617 1 97.31 34 PRO B C 1
ATOM 2399 O O . PRO B 1 34 ? 20.922 -14.82 -10.648 1 97.31 34 PRO B O 1
ATOM 2402 N N . MET B 1 35 ? 21.172 -12.797 -11.68 1 97.94 35 MET B N 1
ATOM 2403 C CA . MET B 1 35 ? 21.75 -12.133 -10.516 1 97.94 35 MET B CA 1
ATOM 2404 C C . MET B 1 35 ? 20.828 -11.031 -10 1 97.94 35 MET B C 1
ATOM 2406 O O . MET B 1 35 ? 20.266 -10.266 -10.789 1 97.94 35 MET B O 1
ATOM 2410 N N . PHE B 1 36 ? 20.656 -10.984 -8.656 1 98.12 36 PHE B N 1
ATOM 2411 C CA . PHE B 1 36 ? 19.812 -9.984 -8.008 1 98.12 36 PHE B CA 1
ATOM 2412 C C . PHE B 1 36 ? 20.641 -9.117 -7.07 1 98.12 36 PHE B C 1
ATOM 2414 O O . PHE B 1 36 ? 21.219 -9.609 -6.094 1 98.12 36 PHE B O 1
ATOM 2421 N N . ARG B 1 37 ? 20.828 -7.789 -7.332 1 97.62 37 ARG B N 1
ATOM 2422 C CA . ARG B 1 37 ? 21.547 -6.84 -6.484 1 97.62 37 ARG B CA 1
ATOM 2423 C C . ARG B 1 37 ? 20.578 -5.852 -5.84 1 97.62 37 ARG B C 1
ATOM 2425 O O . ARG B 1 37 ? 19.719 -5.293 -6.516 1 97.62 37 ARG B O 1
ATOM 2432 N N . GLY B 1 38 ? 20.672 -5.727 -4.57 1 97.31 38 GLY B N 1
ATOM 2433 C CA . GLY B 1 38 ? 19.719 -4.891 -3.855 1 97.31 38 GLY B CA 1
ATOM 2434 C C . GLY B 1 38 ? 20.375 -3.727 -3.135 1 97.31 38 GLY B C 1
ATOM 2435 O O . GLY B 1 38 ? 21.531 -3.816 -2.715 1 97.31 38 GLY B O 1
ATOM 2436 N N . ARG B 1 39 ? 19.625 -2.59 -3.01 1 94.06 39 ARG B N 1
ATOM 2437 C CA . ARG B 1 39 ? 19.984 -1.457 -2.16 1 94.06 39 ARG B CA 1
ATOM 2438 C C . ARG B 1 39 ? 18.766 -0.91 -1.434 1 94.06 39 ARG B C 1
ATOM 2440 O O . ARG B 1 39 ? 17.656 -0.898 -1.985 1 94.06 39 ARG B O 1
ATOM 2447 N N . ALA B 1 40 ? 18.984 -0.522 -0.238 1 90.81 40 ALA B N 1
ATOM 2448 C CA . ALA B 1 40 ? 17.922 0.115 0.538 1 90.81 40 ALA B CA 1
ATOM 2449 C C . ALA B 1 40 ? 17.625 1.516 0.011 1 90.81 40 ALA B C 1
ATOM 2451 O O . ALA B 1 40 ? 18.547 2.26 -0.346 1 90.81 40 ALA B O 1
ATOM 2452 N N . VAL B 1 41 ? 16.344 1.758 -0.044 1 87.19 41 VAL B N 1
ATOM 2453 C CA . VAL B 1 41 ? 15.938 3.109 -0.408 1 87.19 41 VAL B CA 1
ATOM 2454 C C . VAL B 1 41 ? 15.922 3.998 0.834 1 87.19 41 VAL B C 1
ATOM 2456 O O . VAL B 1 41 ? 15.227 3.703 1.808 1 87.19 41 VAL B O 1
ATOM 2459 N N . ILE B 1 42 ? 16.75 4.91 0.914 1 76.69 42 ILE B N 1
ATOM 2460 C CA . ILE B 1 42 ? 16.844 5.809 2.059 1 76.69 42 ILE B CA 1
ATOM 2461 C C . ILE B 1 42 ? 15.773 6.883 1.974 1 76.69 42 ILE B C 1
ATOM 2463 O O . ILE B 1 42 ? 15.688 7.609 0.98 1 76.69 42 ILE B O 1
ATOM 2467 N N . SER B 1 43 ? 14.828 6.68 2.783 1 73.12 43 SER B N 1
ATOM 2468 C CA . SER B 1 43 ? 13.805 7.711 2.84 1 73.12 43 SER B CA 1
ATOM 2469 C C . SER B 1 43 ? 13.602 8.219 4.266 1 73.12 43 SER B C 1
ATOM 2471 O O . SER B 1 43 ? 13.586 7.426 5.211 1 73.12 43 SER B O 1
ATOM 2473 N N . ASP B 1 44 ? 13.695 9.43 4.438 1 65.56 44 ASP B N 1
ATOM 2474 C CA . ASP B 1 44 ? 13.422 10.031 5.738 1 65.56 44 ASP B CA 1
ATOM 2475 C C . ASP B 1 44 ? 11.977 9.805 6.16 1 65.56 44 ASP B C 1
ATOM 2477 O O . ASP B 1 44 ? 11.633 9.953 7.336 1 65.56 44 ASP B O 1
ATOM 2481 N N . VAL B 1 45 ? 11.164 9.484 5.238 1 61.66 45 VAL B N 1
ATOM 2482 C CA . VAL B 1 45 ? 9.734 9.406 5.516 1 61.66 45 VAL B CA 1
ATOM 2483 C C . VAL B 1 45 ? 9.359 7.98 5.91 1 61.66 45 VAL B C 1
ATOM 2485 O O . VAL B 1 45 ? 8.352 7.762 6.586 1 61.66 45 VAL B O 1
ATOM 2488 N N . HIS B 1 46 ? 10.156 7.027 5.477 1 62.41 46 HIS B N 1
ATOM 2489 C CA . HIS B 1 46 ? 9.688 5.648 5.605 1 62.41 46 HIS B CA 1
ATOM 2490 C C . HIS B 1 46 ? 10.125 5.039 6.93 1 62.41 46 HIS B C 1
ATOM 2492 O O . HIS B 1 46 ? 11.289 5.164 7.316 1 62.41 46 HIS B O 1
ATOM 2498 N N . THR B 1 47 ? 9.062 4.656 7.668 1 60.47 47 THR B N 1
ATOM 2499 C CA . THR B 1 47 ? 9.383 3.861 8.852 1 60.47 47 THR B CA 1
ATOM 2500 C C . THR B 1 47 ? 9.969 2.51 8.453 1 60.47 47 THR B C 1
ATOM 2502 O O . THR B 1 47 ? 10.758 1.926 9.195 1 60.47 47 THR B O 1
ATOM 2505 N N . VAL B 1 48 ? 9.492 2.125 7.238 1 63.16 48 VAL B N 1
ATOM 2506 C CA . VAL B 1 48 ? 9.977 0.82 6.797 1 63.16 48 VAL B CA 1
ATOM 2507 C C . VAL B 1 48 ? 10.867 0.986 5.57 1 63.16 48 VAL B C 1
ATOM 2509 O O . VAL B 1 48 ? 10.547 1.756 4.66 1 63.16 48 VAL B O 1
ATOM 2512 N N . GLU B 1 49 ? 11.898 0.339 5.629 1 79.31 49 GLU B N 1
ATOM 2513 C CA . GLU B 1 49 ? 12.891 0.401 4.559 1 79.31 49 GLU B CA 1
ATOM 2514 C C . GLU B 1 49 ? 12.398 -0.329 3.311 1 79.31 49 GLU B C 1
ATOM 2516 O O . GLU B 1 49 ? 11.953 -1.475 3.391 1 79.31 49 GLU B O 1
ATOM 2521 N N . ARG B 1 50 ? 12.281 0.438 2.172 1 90.19 50 ARG B N 1
ATOM 2522 C CA . ARG B 1 50 ? 12.055 -0.166 0.862 1 90.19 50 ARG B CA 1
ATOM 2523 C C . ARG B 1 50 ? 13.367 -0.611 0.23 1 90.19 50 ARG B C 1
ATOM 2525 O O . ARG B 1 50 ? 14.438 -0.14 0.618 1 90.19 50 ARG B O 1
ATOM 2532 N N . TRP B 1 51 ? 13.25 -1.551 -0.699 1 93.75 51 TRP B N 1
ATOM 2533 C CA . TRP B 1 51 ? 14.445 -2.018 -1.383 1 93.75 51 TRP B CA 1
ATOM 2534 C C . TRP B 1 51 ? 14.281 -1.937 -2.896 1 93.75 51 TRP B C 1
ATOM 2536 O O . TRP B 1 51 ? 13.219 -2.264 -3.428 1 93.75 51 TRP B O 1
ATOM 2546 N N . GLU B 1 52 ? 15.344 -1.489 -3.514 1 94.94 52 GLU B N 1
ATOM 2547 C CA . GLU B 1 52 ? 15.461 -1.621 -4.965 1 94.94 52 GLU B CA 1
ATOM 2548 C C . GLU B 1 52 ? 16.312 -2.828 -5.34 1 94.94 52 GLU B C 1
ATOM 2550 O O . GLU B 1 52 ? 17.406 -3.008 -4.812 1 94.94 52 GLU B O 1
ATOM 2555 N N . ILE B 1 53 ? 15.773 -3.615 -6.191 1 97.19 53 ILE B N 1
ATOM 2556 C CA . ILE B 1 53 ? 16.5 -4.805 -6.617 1 97.19 53 ILE B CA 1
ATOM 2557 C C . ILE B 1 53 ? 16.703 -4.777 -8.133 1 97.19 53 ILE B C 1
ATOM 2559 O O . ILE B 1 53 ? 15.727 -4.66 -8.883 1 97.19 53 ILE B O 1
ATOM 2563 N N . GLU B 1 54 ? 17.922 -4.809 -8.539 1 97.75 54 GLU B N 1
ATOM 2564 C CA . GLU B 1 54 ? 18.297 -4.953 -9.945 1 97.75 54 GLU B CA 1
ATOM 2565 C C . GLU B 1 54 ? 18.438 -6.422 -10.336 1 97.75 54 GLU B C 1
ATOM 2567 O O . GLU B 1 54 ? 19.172 -7.172 -9.688 1 97.75 54 GLU B O 1
ATOM 2572 N N . THR B 1 55 ? 17.688 -6.832 -11.258 1 98.12 55 THR B N 1
ATOM 2573 C CA . THR B 1 55 ? 17.75 -8.195 -11.773 1 98.12 55 THR B CA 1
ATOM 2574 C C . THR B 1 55 ? 18.484 -8.234 -13.109 1 98.12 55 THR B C 1
ATOM 2576 O O . THR B 1 55 ? 18.156 -7.48 -14.031 1 98.12 55 THR B O 1
ATOM 2579 N N . THR B 1 56 ? 19.453 -9.102 -13.219 1 97.5 56 THR B N 1
ATOM 2580 C CA . THR B 1 56 ? 20.203 -9.289 -14.453 1 97.5 56 THR B CA 1
ATOM 2581 C C . THR B 1 56 ? 20.031 -10.711 -14.977 1 97.5 56 THR B C 1
ATOM 2583 O O . THR B 1 56 ? 20.406 -11.672 -14.297 1 97.5 56 THR B O 1
ATOM 2586 N N . ILE B 1 57 ? 19.438 -10.867 -16.078 1 95.69 57 ILE B N 1
ATOM 2587 C CA . ILE B 1 57 ? 19.375 -12.117 -16.828 1 95.69 57 ILE B CA 1
ATOM 2588 C C . ILE B 1 57 ? 20.328 -12.07 -18 1 95.69 57 ILE B C 1
ATOM 2590 O O . ILE B 1 57 ? 20.047 -11.43 -19.016 1 95.69 57 ILE B O 1
ATOM 2594 N N . GLU B 1 58 ? 21.391 -12.82 -17.859 1 93.5 58 GLU B N 1
ATOM 2595 C CA . GLU B 1 58 ? 22.422 -12.789 -18.891 1 93.5 58 GLU B CA 1
ATOM 2596 C C . GLU B 1 58 ? 21.969 -13.539 -20.141 1 93.5 58 GLU B C 1
ATOM 2598 O O . GLU B 1 58 ? 21.391 -14.617 -20.047 1 93.5 58 GLU B O 1
ATOM 2603 N N . GLY B 1 59 ? 22.188 -12.969 -21.25 1 88.94 59 GLY B N 1
ATOM 2604 C CA . GLY B 1 59 ? 21.891 -13.648 -22.5 1 88.94 59 GLY B CA 1
ATOM 2605 C C . GLY B 1 59 ? 22.938 -14.672 -22.875 1 88.94 59 GLY B C 1
ATOM 2606 O O . GLY B 1 59 ? 23.891 -14.914 -22.125 1 88.94 59 GLY B O 1
ATOM 2607 N N . ARG B 1 60 ? 22.562 -15.516 -23.859 1 86.75 60 ARG B N 1
ATOM 2608 C CA . ARG B 1 60 ? 23.5 -16.5 -24.391 1 86.75 60 ARG B CA 1
ATOM 2609 C C . ARG B 1 60 ? 24.141 -16.016 -25.688 1 86.75 60 ARG B C 1
ATOM 2611 O O . ARG B 1 60 ? 23.5 -15.312 -26.469 1 86.75 60 ARG B O 1
ATOM 2618 N N . LEU B 1 61 ? 25.422 -16.359 -25.812 1 82 61 LEU B N 1
ATOM 2619 C CA . LEU B 1 61 ? 26.156 -15.984 -27.031 1 82 61 LEU B CA 1
ATOM 2620 C C . LEU B 1 61 ? 25.984 -17.047 -28.109 1 82 61 LEU B C 1
ATOM 2622 O O . LEU B 1 61 ? 26.141 -16.766 -29.297 1 82 61 LEU B O 1
ATOM 2626 N N . VAL B 1 62 ? 25.719 -18.281 -27.609 1 80.75 62 VAL B N 1
ATOM 2627 C CA . VAL B 1 62 ? 25.594 -19.375 -28.562 1 80.75 62 VAL B CA 1
ATOM 2628 C C . VAL B 1 62 ? 24.234 -19.312 -29.25 1 80.75 62 VAL B C 1
ATOM 2630 O O . VAL B 1 62 ? 23.25 -18.891 -28.641 1 80.75 62 VAL B O 1
ATOM 2633 N N . GLN B 1 63 ? 24.109 -19.672 -30.484 1 77.19 63 GLN B N 1
ATOM 2634 C CA . GLN B 1 63 ? 22.875 -19.562 -31.25 1 77.19 63 GLN B CA 1
ATOM 2635 C C . GLN B 1 63 ? 21.812 -20.5 -30.719 1 77.19 63 GLN B C 1
ATOM 2637 O O . GLN B 1 63 ? 22.109 -21.656 -30.359 1 77.19 63 GLN B O 1
ATOM 2642 N N . PRO B 1 64 ? 20.688 -20.047 -30.672 1 79.06 64 PRO B N 1
ATOM 2643 C CA . PRO B 1 64 ? 20.203 -18.688 -30.938 1 79.06 64 PRO B CA 1
ATOM 2644 C C . PRO B 1 64 ? 20.625 -17.688 -29.859 1 79.06 64 PRO B C 1
ATOM 2646 O O . PRO B 1 64 ? 20.312 -17.891 -28.688 1 79.06 64 PRO B O 1
ATOM 2649 N N . ALA B 1 65 ? 21.25 -16.719 -30.234 1 83 65 ALA B N 1
ATOM 2650 C CA . ALA B 1 65 ? 21.781 -15.719 -29.312 1 83 65 ALA B CA 1
ATOM 2651 C C . ALA B 1 65 ? 20.656 -14.883 -28.703 1 83 65 ALA B C 1
ATOM 2653 O O . ALA B 1 65 ? 19.656 -14.617 -29.359 1 83 65 ALA B O 1
ATOM 2654 N N . THR B 1 66 ? 20.719 -14.586 -27.484 1 86.56 66 THR B N 1
ATOM 2655 C CA . THR B 1 66 ? 19.75 -13.734 -26.797 1 86.56 66 THR B CA 1
ATOM 2656 C C . THR B 1 66 ? 20.453 -12.602 -26.062 1 86.56 66 THR B C 1
ATOM 2658 O O . THR B 1 66 ? 21.609 -12.742 -25.656 1 86.56 66 THR B O 1
ATOM 2661 N N . ASP B 1 67 ? 19.812 -11.477 -25.906 1 89.75 67 ASP B N 1
ATOM 2662 C CA . ASP B 1 67 ? 20.375 -10.305 -25.234 1 89.75 67 ASP B CA 1
ATOM 2663 C C . ASP B 1 67 ? 20.234 -10.43 -23.719 1 89.75 67 ASP B C 1
ATOM 2665 O O . ASP B 1 67 ? 19.391 -11.164 -23.219 1 89.75 67 ASP B O 1
ATOM 2669 N N . THR B 1 68 ? 21.125 -9.68 -23.109 1 93.12 68 THR B N 1
ATOM 2670 C CA . THR B 1 68 ? 21.016 -9.516 -21.656 1 93.12 68 THR B CA 1
ATOM 2671 C C . THR B 1 68 ? 19.844 -8.594 -21.312 1 93.12 68 THR B C 1
ATOM 2673 O O . THR B 1 68 ? 19.641 -7.57 -21.953 1 93.12 68 THR B O 1
ATOM 2676 N N . VAL B 1 69 ? 19.031 -8.977 -20.297 1 93.31 69 VAL B N 1
ATOM 2677 C CA . VAL B 1 69 ? 17.922 -8.172 -19.812 1 93.31 69 VAL B CA 1
ATOM 2678 C C . VAL B 1 69 ? 18.219 -7.707 -18.375 1 93.31 69 VAL B C 1
ATOM 2680 O O . VAL B 1 69 ? 18.547 -8.516 -17.516 1 93.31 69 VAL B O 1
ATOM 2683 N N . VAL B 1 70 ? 18.125 -6.395 -18.203 1 95.5 70 VAL B N 1
ATOM 2684 C CA . VAL B 1 70 ? 18.328 -5.801 -16.891 1 95.5 70 VAL B CA 1
ATOM 2685 C C . VAL B 1 70 ? 17.125 -4.926 -16.531 1 95.5 70 VAL B C 1
ATOM 2687 O O . VAL B 1 70 ? 16.656 -4.133 -17.344 1 95.5 70 VAL B O 1
ATOM 2690 N N . TYR B 1 71 ? 16.578 -5.086 -15.375 1 94.69 71 TYR B N 1
ATOM 2691 C CA . TYR B 1 71 ? 15.492 -4.227 -14.914 1 94.69 71 TYR B CA 1
ATOM 2692 C C . TYR B 1 71 ? 15.578 -3.996 -13.414 1 94.69 71 TYR B C 1
ATOM 2694 O O . TYR B 1 71 ? 16.203 -4.781 -12.695 1 94.69 71 TYR B O 1
ATOM 2702 N N . LEU B 1 72 ? 15.055 -2.887 -13.008 1 95.62 72 LEU B N 1
ATOM 2703 C CA . LEU B 1 72 ? 15.086 -2.402 -11.633 1 95.62 72 LEU B CA 1
ATOM 2704 C C . LEU B 1 72 ? 13.672 -2.15 -11.109 1 95.62 72 LEU B C 1
ATOM 2706 O O . LEU B 1 72 ? 12.875 -1.486 -11.773 1 95.62 72 LEU B O 1
ATOM 2710 N N . LYS B 1 73 ? 13.391 -2.742 -9.883 1 95.31 73 LYS B N 1
ATOM 2711 C CA . LYS B 1 73 ? 12.086 -2.518 -9.273 1 95.31 73 LYS B CA 1
ATOM 2712 C C . LYS B 1 73 ? 12.203 -2.314 -7.766 1 95.31 73 LYS B C 1
ATOM 2714 O O . LYS B 1 73 ? 13.195 -2.723 -7.156 1 95.31 73 LYS B O 1
ATOM 2719 N N . THR B 1 74 ? 11.195 -1.709 -7.223 1 93.38 74 THR B N 1
ATOM 2720 C CA . THR B 1 74 ? 11.148 -1.457 -5.785 1 93.38 74 THR B CA 1
ATOM 2721 C C . THR B 1 74 ? 10.281 -2.496 -5.086 1 93.38 74 THR B C 1
ATOM 2723 O O . THR B 1 74 ? 9.211 -2.852 -5.574 1 93.38 74 THR B O 1
ATOM 2726 N N . TYR B 1 75 ? 10.766 -2.938 -3.939 1 94 75 TYR B N 1
ATOM 2727 C CA . TYR B 1 75 ? 10.094 -3.98 -3.172 1 94 75 TYR B CA 1
ATOM 2728 C C . TYR B 1 75 ? 9.945 -3.57 -1.711 1 94 75 TYR B C 1
ATOM 2730 O O . TYR B 1 75 ? 10.602 -2.631 -1.254 1 94 75 TYR B O 1
ATOM 2738 N N . PRO B 1 76 ? 9.016 -4.219 -1.021 1 90.75 76 PRO B N 1
ATOM 2739 C CA . PRO B 1 76 ? 8.781 -3.836 0.374 1 90.75 76 PRO B CA 1
ATOM 2740 C C . PRO B 1 76 ? 9.992 -4.109 1.269 1 90.75 76 PRO B C 1
ATOM 2742 O O . PRO B 1 76 ? 10.234 -3.363 2.221 1 90.75 76 PRO B O 1
ATOM 2745 N N . ASP B 1 77 ? 10.68 -5.195 1.074 1 91.88 77 ASP B N 1
ATOM 2746 C CA . ASP B 1 77 ? 11.906 -5.551 1.782 1 91.88 77 ASP B CA 1
ATOM 2747 C C . ASP B 1 77 ? 12.812 -6.418 0.913 1 91.88 77 ASP B C 1
ATOM 2749 O O . ASP B 1 77 ? 12.461 -6.738 -0.226 1 91.88 77 ASP B O 1
ATOM 2753 N N . TRP B 1 78 ? 14 -6.703 1.402 1 94.75 78 TRP B N 1
ATOM 2754 C CA . TRP B 1 78 ? 14.977 -7.43 0.604 1 94.75 78 TRP B CA 1
ATOM 2755 C C . TRP B 1 78 ? 14.555 -8.883 0.409 1 94.75 78 TRP B C 1
ATOM 2757 O O . TRP B 1 78 ? 14.531 -9.383 -0.718 1 94.75 78 TRP B O 1
ATOM 2767 N N . GLU B 1 79 ? 14.195 -9.57 1.483 1 94.56 79 GLU B N 1
ATOM 2768 C CA . GLU B 1 79 ? 13.914 -11 1.465 1 94.56 79 GLU B CA 1
ATOM 2769 C C . GLU B 1 79 ? 12.734 -11.328 0.548 1 94.56 79 GLU B C 1
ATOM 2771 O O . GLU B 1 79 ? 12.852 -12.172 -0.341 1 94.56 79 GLU B O 1
ATOM 2776 N N . ASP B 1 80 ? 11.711 -10.594 0.69 1 94 80 ASP B N 1
ATOM 2777 C CA . ASP B 1 80 ? 10.539 -10.82 -0.144 1 94 80 ASP B CA 1
ATOM 2778 C C . ASP B 1 80 ? 10.75 -10.281 -1.556 1 94 80 ASP B C 1
ATOM 2780 O O . ASP B 1 80 ? 10.234 -10.844 -2.525 1 94 80 ASP B O 1
ATOM 2784 N N . GLY B 1 81 ? 11.492 -9.227 -1.601 1 96.12 81 GLY B N 1
ATOM 2785 C CA . GLY B 1 81 ? 11.805 -8.664 -2.904 1 96.12 81 GLY B CA 1
ATOM 2786 C C . GLY B 1 81 ? 12.578 -9.617 -3.797 1 96.12 81 GLY B C 1
ATOM 2787 O O . GLY B 1 81 ? 12.32 -9.695 -5 1 96.12 81 GLY B O 1
ATOM 2788 N N . VAL B 1 82 ? 13.445 -10.32 -3.217 1 97.38 82 VAL B N 1
ATOM 2789 C CA . VAL B 1 82 ? 14.234 -11.273 -3.994 1 97.38 82 VAL B CA 1
ATOM 2790 C C . VAL B 1 82 ? 13.32 -12.375 -4.535 1 97.38 82 VAL B C 1
ATOM 2792 O O . VAL B 1 82 ? 13.453 -12.781 -5.691 1 97.38 82 VAL B O 1
ATOM 2795 N N . VAL B 1 83 ? 12.461 -12.805 -3.729 1 97.06 83 VAL B N 1
ATOM 2796 C CA . VAL B 1 83 ? 11.516 -13.836 -4.141 1 97.06 83 VAL B CA 1
ATOM 2797 C C . VAL B 1 83 ? 10.664 -13.328 -5.305 1 97.06 83 VAL B C 1
ATOM 2799 O O . VAL B 1 83 ? 10.492 -14.031 -6.305 1 97.06 83 VAL B O 1
ATOM 2802 N N . MET B 1 84 ? 10.188 -12.125 -5.18 1 96.06 84 MET B N 1
ATOM 2803 C CA . MET B 1 84 ? 9.398 -11.508 -6.242 1 96.06 84 MET B CA 1
ATOM 2804 C C . MET B 1 84 ? 10.211 -11.398 -7.527 1 96.06 84 MET B C 1
ATOM 2806 O O . MET B 1 84 ? 9.719 -11.719 -8.609 1 96.06 84 MET B O 1
ATOM 2810 N N . ALA B 1 85 ? 11.414 -10.953 -7.324 1 97.56 85 ALA B N 1
ATOM 2811 C CA . ALA B 1 85 ? 12.297 -10.781 -8.477 1 97.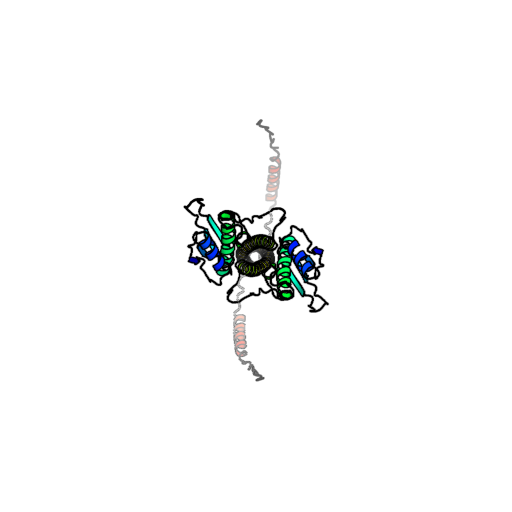56 85 ALA B CA 1
ATOM 2812 C C . ALA B 1 85 ? 12.602 -12.125 -9.141 1 97.56 85 ALA B C 1
ATOM 2814 O O . ALA B 1 85 ? 12.664 -12.219 -10.367 1 97.56 85 ALA B O 1
ATOM 2815 N N . MET B 1 86 ? 12.797 -13.156 -8.328 1 97.75 86 MET B N 1
ATOM 2816 C CA . MET B 1 86 ? 13.086 -14.477 -8.867 1 97.75 86 MET B CA 1
ATOM 2817 C C . MET B 1 86 ? 11.883 -15.023 -9.633 1 97.75 86 MET B C 1
ATOM 2819 O O . MET B 1 86 ? 12.047 -15.625 -10.695 1 97.75 86 MET B O 1
ATOM 2823 N N . GLN B 1 87 ? 10.703 -14.828 -9.094 1 97.5 87 GLN B N 1
ATOM 2824 C CA . GLN B 1 87 ? 9.492 -15.273 -9.781 1 97.5 87 GLN B CA 1
ATOM 2825 C C . GLN B 1 87 ? 9.375 -14.625 -11.164 1 97.5 87 GLN B C 1
ATOM 2827 O O . GLN B 1 87 ? 9.109 -15.305 -12.156 1 97.5 87 GLN B O 1
ATOM 2832 N N . GLU B 1 88 ? 9.578 -13.359 -11.203 1 96.94 88 GLU B N 1
ATOM 2833 C CA . GLU B 1 88 ? 9.508 -12.656 -12.484 1 96.94 88 GLU B CA 1
ATOM 2834 C C . GLU B 1 88 ? 10.594 -13.133 -13.438 1 96.94 88 GLU B C 1
ATOM 2836 O O . GLU B 1 88 ? 10.336 -13.352 -14.625 1 96.94 88 GLU B O 1
ATOM 2841 N N . ALA B 1 89 ? 11.805 -13.258 -12.922 1 97.62 89 ALA B N 1
ATOM 2842 C CA . ALA B 1 89 ? 12.914 -13.734 -13.742 1 97.62 89 ALA B CA 1
ATOM 2843 C C . ALA B 1 89 ? 12.609 -15.109 -14.336 1 97.62 89 ALA B C 1
ATOM 2845 O O . ALA B 1 89 ? 12.875 -15.359 -15.516 1 97.62 89 ALA B O 1
ATOM 2846 N N . LEU B 1 90 ? 12.055 -15.992 -13.469 1 97.25 90 LEU B N 1
ATOM 2847 C CA . LEU B 1 90 ? 11.703 -17.328 -13.914 1 97.25 90 LEU B CA 1
ATOM 2848 C C . LEU B 1 90 ? 10.719 -17.281 -15.078 1 97.25 90 LEU B C 1
ATOM 2850 O O . LEU B 1 90 ? 10.938 -17.922 -16.109 1 97.25 90 LEU B O 1
ATOM 2854 N N . ALA B 1 91 ? 9.688 -16.531 -14.914 1 96.69 91 ALA B N 1
ATOM 2855 C CA . ALA B 1 91 ? 8.656 -16.406 -15.945 1 9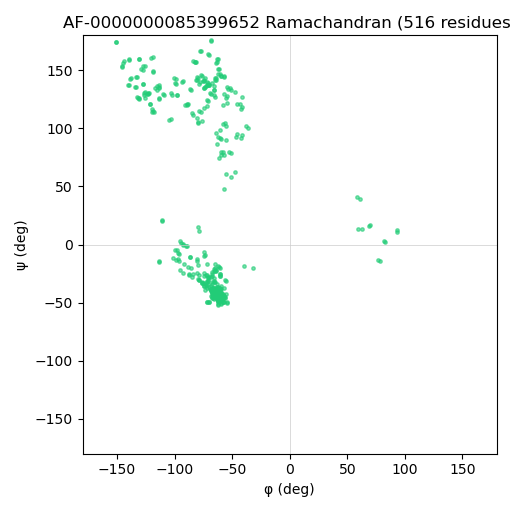6.69 91 ALA B CA 1
ATOM 2856 C C . ALA B 1 91 ? 9.242 -15.852 -17.25 1 96.69 91 ALA B C 1
ATOM 2858 O O . ALA B 1 91 ? 8.883 -16.297 -18.344 1 96.69 91 ALA B O 1
ATOM 2859 N N . ARG B 1 92 ? 10.117 -14.906 -17.172 1 95.81 92 ARG B N 1
ATOM 2860 C CA . ARG B 1 92 ? 10.75 -14.312 -18.344 1 95.81 92 ARG B CA 1
ATOM 2861 C C . ARG B 1 92 ? 11.656 -15.32 -19.047 1 95.81 92 ARG B C 1
ATOM 2863 O O . ARG B 1 92 ? 11.68 -15.398 -20.266 1 95.81 92 ARG B O 1
ATOM 2870 N N . ILE B 1 93 ? 12.406 -16.047 -18.297 1 96 93 ILE B N 1
ATOM 2871 C CA . ILE B 1 93 ? 13.328 -17.031 -18.844 1 96 93 ILE B CA 1
ATOM 2872 C C . ILE B 1 93 ? 12.547 -18.125 -19.562 1 96 93 ILE B C 1
ATOM 2874 O O . ILE B 1 93 ? 12.891 -18.516 -20.688 1 96 93 ILE B O 1
ATOM 2878 N N . VAL B 1 94 ? 11.492 -18.609 -18.891 1 94.88 94 VAL B N 1
ATOM 2879 C CA . VAL B 1 94 ? 10.68 -19.672 -19.5 1 94.88 94 VAL B CA 1
ATOM 2880 C C . VAL B 1 94 ? 10.117 -19.203 -20.828 1 94.88 94 VAL B C 1
ATOM 2882 O O . VAL B 1 94 ? 10.156 -19.938 -21.828 1 94.88 94 VAL B O 1
ATOM 2885 N N . TYR B 1 95 ? 9.609 -17.984 -20.828 1 94.19 95 TYR B N 1
ATOM 2886 C CA . TYR B 1 95 ? 9.055 -17.453 -22.062 1 94.19 95 TYR B CA 1
ATOM 2887 C C . TYR B 1 95 ? 10.148 -17.266 -23.109 1 94.19 95 TYR B C 1
ATOM 2889 O O . TYR B 1 95 ? 9.984 -17.672 -24.266 1 94.19 95 TYR B O 1
ATOM 2897 N N . ARG B 1 96 ? 11.227 -16.703 -22.75 1 93.31 96 ARG B N 1
ATOM 2898 C CA . ARG B 1 96 ? 12.312 -16.359 -23.672 1 93.31 96 ARG B CA 1
ATOM 2899 C C . ARG B 1 96 ? 12.875 -17.609 -24.328 1 93.31 96 ARG B C 1
ATOM 2901 O O . ARG B 1 96 ? 13.219 -17.594 -25.516 1 93.31 96 ARG B O 1
ATOM 2908 N N . TYR B 1 97 ? 12.969 -18.672 -23.625 1 93.06 97 TYR B N 1
ATOM 2909 C CA . TYR B 1 97 ? 13.625 -19.891 -24.125 1 93.06 97 TYR B CA 1
ATOM 2910 C C . TYR B 1 97 ? 12.602 -21 -24.359 1 93.06 97 TYR B C 1
ATOM 2912 O O . TYR B 1 97 ? 12.945 -22.188 -24.328 1 93.06 97 TYR B O 1
ATOM 2920 N N . ARG B 1 98 ? 11.367 -20.625 -24.516 1 90.88 98 ARG B N 1
ATOM 2921 C CA . ARG B 1 98 ? 10.273 -21.578 -24.641 1 90.88 98 ARG B CA 1
ATOM 2922 C C . ARG B 1 98 ? 10.531 -22.547 -25.797 1 90.88 98 ARG B C 1
ATOM 2924 O O . ARG B 1 98 ? 10.141 -23.719 -25.719 1 90.88 98 ARG B O 1
ATOM 2931 N N . ASN B 1 99 ? 11.219 -22.125 -26.844 1 90.56 99 ASN B N 1
ATOM 2932 C CA . ASN B 1 99 ? 11.484 -22.969 -28.016 1 90.56 99 ASN B CA 1
ATOM 2933 C C . ASN B 1 99 ? 12.648 -23.922 -27.75 1 90.56 99 ASN B C 1
ATOM 2935 O O . ASN B 1 99 ? 12.852 -24.875 -28.516 1 90.56 99 ASN B O 1
ATOM 2939 N N . ASP B 1 100 ? 13.414 -23.703 -26.703 1 91.06 100 ASP B N 1
ATOM 2940 C CA . ASP B 1 100 ? 14.547 -24.547 -26.344 1 91.06 100 ASP B CA 1
ATOM 2941 C C . ASP B 1 100 ? 14.141 -25.578 -25.297 1 91.06 100 ASP B C 1
ATOM 2943 O O . ASP B 1 100 ? 14.906 -26.5 -25 1 91.06 100 ASP B O 1
ATOM 2947 N N . ILE B 1 101 ? 12.977 -25.359 -24.688 1 90 101 ILE B N 1
ATOM 2948 C CA . ILE B 1 101 ? 12.461 -26.266 -23.672 1 90 101 ILE B CA 1
ATOM 2949 C C . ILE B 1 101 ? 11.695 -27.406 -24.344 1 90 101 ILE B C 1
ATOM 2951 O O . ILE B 1 101 ? 10.883 -27.188 -25.234 1 90 101 ILE B O 1
ATOM 2955 N N . ASP B 1 102 ? 12 -28.594 -23.891 1 88.81 102 ASP B N 1
ATOM 2956 C CA . ASP B 1 102 ? 11.312 -29.766 -24.438 1 88.81 102 ASP B CA 1
ATOM 2957 C C . ASP B 1 102 ? 9.797 -29.609 -24.344 1 88.81 102 ASP B C 1
ATOM 2959 O O . ASP B 1 102 ? 9.273 -29.188 -23.297 1 88.81 102 ASP B O 1
ATOM 2963 N N . GLU B 1 103 ? 9.102 -29.891 -25.344 1 83.88 103 GLU B N 1
ATOM 2964 C CA . GLU B 1 103 ? 7.652 -29.719 -25.422 1 83.88 103 GLU B CA 1
ATOM 2965 C C . GLU B 1 103 ? 6.938 -30.547 -24.359 1 83.88 103 GLU B C 1
ATOM 2967 O O . GLU B 1 103 ? 5.855 -30.156 -23.891 1 83.88 103 GLU B O 1
ATOM 2972 N N . ASP B 1 104 ? 7.559 -31.609 -23.953 1 84.44 104 ASP B N 1
ATOM 2973 C CA . ASP B 1 104 ? 6.938 -32.5 -22.984 1 84.44 104 ASP B CA 1
ATOM 2974 C C . ASP B 1 104 ? 7.344 -32.125 -21.562 1 84.44 104 ASP B C 1
ATOM 2976 O O . ASP B 1 104 ? 6.875 -32.75 -20.609 1 84.44 104 ASP B O 1
ATOM 2980 N N . SER B 1 105 ? 8.156 -31.094 -21.531 1 87.31 105 SER B N 1
ATOM 2981 C CA . SER B 1 105 ? 8.617 -30.703 -20.219 1 87.31 105 SER B CA 1
ATOM 2982 C C . SER B 1 105 ? 7.551 -29.906 -19.469 1 87.31 105 SER B C 1
ATOM 2984 O O . SER B 1 105 ? 6.926 -29 -20.047 1 87.31 105 SER B O 1
ATOM 2986 N N . ASP B 1 106 ? 7.383 -30.172 -18.188 1 83.44 106 ASP B N 1
ATOM 2987 C CA . ASP B 1 106 ? 6.434 -29.453 -17.344 1 83.44 106 ASP B CA 1
ATOM 2988 C C . ASP B 1 106 ? 6.773 -27.953 -17.281 1 83.44 106 ASP B C 1
ATOM 2990 O O . ASP B 1 106 ? 5.906 -27.125 -17 1 83.44 106 ASP B O 1
ATOM 2994 N N . ILE B 1 107 ? 8.016 -27.656 -17.609 1 87.56 107 ILE B N 1
ATOM 2995 C CA . ILE B 1 107 ? 8.508 -26.281 -17.531 1 87.56 107 ILE B CA 1
ATOM 2996 C C . ILE B 1 107 ? 7.754 -25.406 -18.531 1 87.56 107 ILE B C 1
ATOM 2998 O O . ILE B 1 107 ? 7.605 -24.203 -18.328 1 87.56 107 ILE B O 1
ATOM 3002 N N . GLN B 1 108 ? 7.203 -26.047 -19.531 1 87.12 108 GLN B N 1
ATOM 3003 C CA . GLN B 1 108 ? 6.48 -25.344 -20.578 1 87.12 108 GLN B CA 1
ATOM 3004 C C . GLN B 1 108 ? 5.219 -24.688 -20.016 1 87.12 108 GLN B C 1
ATOM 3006 O O . GLN B 1 108 ? 4.723 -23.703 -20.578 1 87.12 108 GLN B O 1
ATOM 3011 N N . HIS B 1 109 ? 4.789 -25.188 -18.906 1 86.06 109 HIS B N 1
ATOM 3012 C CA . HIS B 1 109 ? 3.506 -24.734 -18.391 1 86.06 109 HIS B CA 1
ATOM 3013 C C . HIS B 1 109 ? 3.691 -23.625 -17.359 1 86.06 109 HIS B C 1
ATOM 3015 O O . HIS B 1 109 ? 2.715 -23.016 -16.906 1 86.06 109 HIS B O 1
ATOM 3021 N N . PHE B 1 110 ? 4.914 -23.438 -17.031 1 88.88 110 PHE B N 1
ATOM 3022 C CA . PHE B 1 110 ? 5.152 -22.375 -16.062 1 88.88 110 PHE B CA 1
ATOM 3023 C C . PHE B 1 110 ? 4.715 -21.016 -16.625 1 88.88 110 PHE B C 1
ATOM 3025 O O . PHE B 1 110 ? 4.43 -20.891 -17.812 1 88.88 110 PHE B O 1
ATOM 3032 N N . GLY B 1 111 ? 4.492 -20.078 -15.703 1 89 111 GLY B N 1
ATOM 3033 C CA . GLY B 1 111 ? 4.07 -18.75 -16.094 1 89 111 GLY B CA 1
ATOM 3034 C C . GLY B 1 111 ? 5.035 -18.078 -17.062 1 89 111 GLY B C 1
ATOM 3035 O O . GLY B 1 111 ? 6.238 -18.344 -17.031 1 89 111 GLY B O 1
ATOM 3036 N N . HIS B 1 112 ? 4.438 -17.281 -17.984 1 93.31 112 HIS B N 1
ATOM 3037 C CA . HIS B 1 112 ? 5.207 -16.578 -19 1 93.31 112 HIS B CA 1
ATOM 3038 C C . HIS B 1 112 ? 5.078 -15.062 -18.844 1 93.31 112 HIS B C 1
ATOM 3040 O O . HIS B 1 112 ? 3.971 -14.547 -18.703 1 93.31 112 HIS B O 1
ATOM 3046 N N . ARG B 1 113 ? 6.242 -14.477 -18.938 1 94 113 ARG B N 1
ATOM 3047 C CA . ARG B 1 113 ? 6.262 -13.016 -19 1 94 113 ARG B CA 1
ATOM 3048 C C . ARG B 1 113 ? 7.188 -12.531 -20.109 1 94 113 ARG B C 1
ATOM 3050 O O . ARG B 1 113 ? 8.234 -13.133 -20.359 1 94 113 ARG B O 1
ATOM 3057 N N . SER B 1 114 ? 6.789 -11.438 -20.766 1 93.75 114 SER B N 1
ATOM 3058 C CA . SER B 1 114 ? 7.633 -10.805 -21.781 1 93.75 114 SER B CA 1
ATOM 3059 C C . SER B 1 114 ? 8.867 -10.164 -21.156 1 93.75 114 SER B C 1
ATOM 3061 O O . SER B 1 114 ? 9 -10.141 -19.922 1 93.75 114 SER B O 1
ATOM 3063 N N . SER B 1 115 ? 9.75 -9.641 -22.031 1 90.81 115 SER B N 1
ATOM 3064 C CA . SER B 1 115 ? 10.953 -8.953 -21.562 1 90.81 115 SER B CA 1
ATOM 3065 C C . SER B 1 115 ? 10.602 -7.695 -20.781 1 90.81 115 SER B C 1
ATOM 3067 O O . SER B 1 115 ? 11.391 -7.238 -19.953 1 90.81 115 SER B O 1
ATOM 3069 N N . GLU B 1 116 ? 9.375 -7.148 -21.031 1 91.31 116 GLU B N 1
ATOM 3070 C CA . GLU B 1 116 ? 8.922 -5.949 -20.344 1 91.31 116 GLU B CA 1
ATOM 3071 C C . GLU B 1 116 ? 8.188 -6.305 -19.047 1 91.31 116 GLU B C 1
ATOM 3073 O O . GLU B 1 116 ? 7.785 -5.422 -18.297 1 91.31 116 GLU B O 1
ATOM 3078 N N . GLY B 1 117 ? 8.039 -7.59 -18.75 1 91.94 117 GLY B N 1
ATOM 3079 C CA . GLY B 1 117 ? 7.48 -8.031 -17.484 1 91.94 117 GLY B CA 1
ATOM 3080 C C . GLY B 1 117 ? 5.984 -8.273 -17.547 1 91.94 117 GLY B C 1
ATOM 3081 O O . GLY B 1 117 ? 5.34 -8.469 -16.516 1 91.94 117 GLY B O 1
ATOM 3082 N N . PHE B 1 118 ? 5.402 -8.273 -18.766 1 93.25 118 PHE B N 1
ATOM 3083 C CA . PHE B 1 118 ? 3.967 -8.477 -18.906 1 93.25 118 PHE B CA 1
ATOM 3084 C C . PHE B 1 118 ? 3.646 -9.953 -19.141 1 93.25 118 PHE B C 1
ATOM 3086 O O . PHE B 1 118 ? 4.352 -10.641 -19.891 1 93.25 118 PHE B O 1
ATOM 3093 N N . CYS B 1 119 ? 2.609 -10.359 -18.516 1 93.56 119 CYS B N 1
ATOM 3094 C CA . CYS B 1 119 ? 2.18 -11.742 -18.672 1 93.56 119 CYS B CA 1
ATOM 3095 C C . CYS B 1 119 ? 1.756 -12.023 -20.109 1 93.56 119 CYS B C 1
ATOM 3097 O O . CYS B 1 119 ? 1.097 -11.195 -20.734 1 93.56 119 CYS B O 1
ATOM 3099 N N . ILE B 1 120 ? 2.104 -13.195 -20.547 1 89.56 120 ILE B N 1
ATOM 3100 C CA . ILE B 1 120 ? 1.744 -13.641 -21.891 1 89.56 120 ILE B CA 1
ATOM 3101 C C . ILE B 1 120 ? 0.95 -14.945 -21.812 1 89.56 120 ILE B C 1
ATOM 3103 O O . ILE B 1 120 ? 1.38 -15.898 -21.156 1 89.56 120 ILE B O 1
ATOM 3107 N N . ARG B 1 121 ? -0.174 -14.984 -22.484 1 84.5 121 ARG B N 1
ATOM 3108 C CA . ARG B 1 121 ? -0.964 -16.203 -22.547 1 84.5 121 ARG B CA 1
ATOM 3109 C C . ARG B 1 121 ? -0.401 -17.172 -23.594 1 84.5 121 ARG B C 1
ATOM 3111 O O . ARG B 1 121 ? 0.026 -16.75 -24.672 1 84.5 121 ARG B O 1
ATOM 3118 N N . THR B 1 122 ? -0.449 -18.422 -23.234 1 78.38 122 THR B N 1
ATOM 3119 C CA . THR B 1 122 ? 0.013 -19.438 -24.188 1 78.38 122 THR B CA 1
ATOM 3120 C C . THR B 1 122 ? -0.975 -19.594 -25.328 1 78.38 122 THR B C 1
ATOM 3122 O O . THR B 1 122 ? -0.571 -19.688 -26.5 1 78.38 122 THR B O 1
ATOM 3125 N N . LYS B 1 123 ? -2.279 -19.75 -24.969 1 76.62 123 LYS B N 1
ATOM 3126 C CA . LYS B 1 123 ? -3.369 -19.828 -25.938 1 76.62 123 LYS B CA 1
ATOM 3127 C C . LYS B 1 123 ? -4.527 -18.906 -25.547 1 76.62 123 LYS B C 1
ATOM 3129 O O . LYS B 1 123 ? -4.988 -18.953 -24.391 1 76.62 123 LYS B O 1
ATOM 3134 N N . GLY B 1 124 ? -4.922 -18.062 -26.438 1 67.94 124 GLY B N 1
ATOM 3135 C CA . GLY B 1 124 ? -5.945 -17.062 -26.156 1 67.94 124 GLY B CA 1
ATOM 3136 C C . GLY B 1 124 ? -7.227 -17.672 -25.609 1 67.94 124 GLY B C 1
ATOM 3137 O O . GLY B 1 124 ? -7.773 -17.172 -24.625 1 67.94 124 GLY B O 1
ATOM 3138 N N . ASN B 1 125 ? -7.738 -18.641 -26.234 1 71.44 125 ASN B N 1
ATOM 3139 C CA . ASN B 1 125 ? -9.039 -19.188 -25.844 1 71.44 125 ASN B CA 1
ATOM 3140 C C . ASN B 1 125 ? -8.891 -20.375 -24.906 1 71.44 125 ASN B C 1
ATOM 3142 O O . ASN B 1 125 ? -9.883 -20.938 -24.453 1 71.44 125 ASN B O 1
ATOM 3146 N N . ARG B 1 126 ? -7.688 -20.812 -24.5 1 79.12 126 ARG B N 1
ATOM 3147 C CA . ARG B 1 126 ? -7.355 -21.859 -23.547 1 79.12 126 ARG B CA 1
ATOM 3148 C C . ARG B 1 126 ? -7.867 -23.219 -24.031 1 79.12 126 ARG B C 1
ATOM 3150 O O . ARG B 1 126 ? -7.996 -24.156 -23.234 1 79.12 126 ARG B O 1
ATOM 3157 N N . GLU B 1 127 ? -8.273 -23.266 -25.344 1 80 127 GLU B N 1
ATOM 3158 C CA . GLU B 1 127 ? -8.781 -24.531 -25.875 1 80 127 GLU B CA 1
ATOM 3159 C C . GLU B 1 127 ? -7.688 -25.594 -25.922 1 80 127 GLU B C 1
ATOM 3161 O O . GLU B 1 127 ? -6.574 -25.328 -26.375 1 80 127 GLU B O 1
ATOM 3166 N N . GLY B 1 128 ? -7.984 -26.781 -25.344 1 80.31 128 GLY B N 1
ATOM 3167 C CA . GLY B 1 128 ? -7.059 -27.906 -25.391 1 80.31 128 GLY B CA 1
ATOM 3168 C C . GLY B 1 128 ? -5.969 -27.828 -24.344 1 80.31 128 GLY B C 1
ATOM 3169 O O . GLY B 1 128 ? -5.125 -28.719 -24.25 1 80.31 128 GLY B O 1
ATOM 3170 N N . MET B 1 129 ? -6.035 -26.844 -23.547 1 83.94 129 MET B N 1
ATOM 3171 C CA . MET B 1 129 ? -5.02 -26.734 -22.5 1 83.94 129 MET B CA 1
ATOM 3172 C C . MET B 1 129 ? -5.348 -27.641 -21.328 1 83.94 129 MET B C 1
ATOM 3174 O O . MET B 1 129 ? -6.516 -27.891 -21.031 1 83.94 129 MET B O 1
ATOM 3178 N N . THR B 1 130 ? -4.223 -28.172 -20.766 1 85.19 130 THR B N 1
ATOM 3179 C CA . THR B 1 130 ? -4.402 -28.953 -19.547 1 85.19 130 THR B CA 1
ATOM 3180 C C . THR B 1 130 ? -4.766 -28.047 -18.375 1 85.19 130 THR B C 1
ATOM 3182 O O . THR B 1 130 ? -4.48 -26.859 -18.391 1 85.19 130 THR B O 1
ATOM 3185 N N . TRP B 1 131 ? -5.277 -28.625 -17.281 1 83.5 131 TRP B N 1
ATOM 3186 C CA . TRP B 1 131 ? -5.59 -27.891 -16.062 1 83.5 131 TRP B CA 1
ATOM 3187 C C . TRP B 1 131 ? -4.332 -27.266 -15.453 1 83.5 131 TRP B C 1
ATOM 3189 O O . TRP B 1 131 ? -4.371 -26.156 -14.93 1 83.5 131 TRP B O 1
ATOM 3199 N N . THR B 1 132 ? -3.361 -28.016 -15.594 1 88.31 132 THR B N 1
ATOM 3200 C CA . THR B 1 132 ? -2.082 -27.578 -15.055 1 88.31 132 THR B CA 1
ATOM 3201 C C . THR B 1 132 ? -1.607 -26.312 -15.766 1 88.31 132 THR B C 1
ATOM 3203 O O . THR B 1 132 ? -1.248 -25.328 -15.117 1 88.31 132 THR B O 1
ATOM 3206 N N . ALA B 1 133 ? -1.717 -26.312 -17.031 1 89.12 133 ALA B N 1
ATOM 3207 C CA . ALA B 1 133 ? -1.282 -25.172 -17.828 1 89.12 133 ALA B CA 1
ATOM 3208 C C . ALA B 1 133 ? -2.145 -23.938 -17.531 1 89.12 133 ALA B C 1
ATOM 3210 O O . ALA B 1 133 ? -1.627 -22.844 -17.359 1 89.12 133 ALA B O 1
ATOM 3211 N N . ILE B 1 134 ? -3.412 -24.094 -17.422 1 88.94 134 ILE B N 1
ATOM 3212 C CA . ILE B 1 134 ? -4.352 -23.016 -17.172 1 88.94 134 ILE B CA 1
ATOM 3213 C C . ILE B 1 134 ? -4.074 -22.406 -15.789 1 88.94 134 ILE B C 1
ATOM 3215 O O . ILE B 1 134 ? -4.02 -21.188 -15.641 1 88.94 134 ILE B O 1
ATOM 3219 N N . GLN B 1 135 ? -3.834 -23.266 -14.844 1 91.88 135 GLN B N 1
ATOM 3220 C CA . GLN B 1 135 ? -3.607 -22.812 -13.484 1 91.88 135 GLN B CA 1
ATOM 3221 C C . GLN B 1 135 ? -2.316 -22 -13.383 1 91.88 135 GLN B C 1
ATOM 3223 O O . GLN B 1 135 ? -2.275 -20.969 -12.719 1 91.88 135 GLN B O 1
ATOM 3228 N N . PHE B 1 136 ? -1.283 -22.453 -14.039 1 92.69 136 PHE B N 1
ATOM 3229 C CA . PHE B 1 136 ? -0.028 -21.719 -14.016 1 92.69 136 PHE B CA 1
ATOM 3230 C C . PHE B 1 136 ? -0.198 -20.344 -14.664 1 92.69 136 PHE B C 1
ATOM 3232 O O . PHE B 1 136 ? 0.338 -19.344 -14.18 1 92.69 136 PHE B O 1
ATOM 3239 N N . GLU B 1 137 ? -0.933 -20.297 -15.734 1 91.88 137 GLU B N 1
ATOM 3240 C CA . GLU B 1 137 ? -1.182 -19.031 -16.406 1 91.88 137 GLU B CA 1
ATOM 3241 C C . GLU B 1 137 ? -1.967 -18.078 -15.508 1 91.88 137 GLU B C 1
ATOM 3243 O O . GLU B 1 137 ? -1.635 -16.891 -15.414 1 91.88 137 GLU B O 1
ATOM 3248 N N . ASP B 1 138 ? -2.967 -18.609 -14.891 1 93.56 138 ASP B N 1
ATOM 3249 C CA . ASP B 1 138 ? -3.783 -17.781 -14.008 1 93.56 138 ASP B CA 1
ATOM 3250 C C . ASP B 1 138 ? -2.973 -17.281 -12.812 1 93.56 138 ASP B C 1
ATOM 3252 O O . ASP B 1 138 ? -3.09 -16.125 -12.414 1 93.56 138 ASP B O 1
ATOM 3256 N N . MET B 1 139 ? -2.158 -18.172 -12.297 1 95.25 139 MET B N 1
ATOM 3257 C CA . MET B 1 139 ? -1.314 -17.797 -11.164 1 95.25 139 MET B CA 1
ATOM 3258 C C . MET B 1 139 ? -0.328 -16.703 -11.57 1 95.25 139 MET B C 1
ATOM 3260 O O . MET B 1 139 ? -0.053 -15.797 -10.789 1 95.25 139 MET B O 1
ATOM 3264 N N . GLU B 1 140 ? 0.157 -16.828 -12.758 1 95.69 140 GLU B N 1
ATOM 3265 C CA . GLU B 1 140 ? 1.09 -15.805 -13.234 1 95.69 140 GLU B CA 1
ATOM 3266 C C . GLU B 1 140 ? 0.402 -14.453 -13.391 1 95.69 140 GLU B C 1
ATOM 3268 O O . GLU B 1 140 ? 0.925 -13.43 -12.945 1 95.69 140 GLU B O 1
ATOM 3273 N N . ARG B 1 141 ? -0.714 -14.445 -13.953 1 93.19 141 ARG B N 1
ATOM 3274 C CA . ARG B 1 141 ? -1.483 -13.219 -14.125 1 93.19 141 ARG B CA 1
ATOM 3275 C C . ARG B 1 141 ? -1.849 -12.609 -12.773 1 93.19 141 ARG B C 1
ATOM 3277 O O . ARG B 1 141 ? -1.767 -11.391 -12.594 1 93.19 141 ARG B O 1
ATOM 3284 N N . TYR B 1 142 ? -2.211 -13.516 -11.984 1 94.62 142 TYR B N 1
ATOM 3285 C CA . TYR B 1 142 ? -2.537 -13.109 -10.617 1 94.62 142 TYR B CA 1
ATOM 3286 C C . TYR B 1 142 ? -1.335 -12.461 -9.938 1 94.62 142 TYR B C 1
ATOM 3288 O O . TYR B 1 142 ? -1.446 -11.375 -9.367 1 94.62 142 TYR B O 1
ATOM 3296 N N . ALA B 1 143 ? -0.255 -13.086 -9.977 1 94.69 143 ALA B N 1
ATOM 3297 C CA . ALA B 1 143 ? 0.975 -12.578 -9.383 1 94.69 143 ALA B CA 1
ATOM 3298 C C . ALA B 1 143 ? 1.325 -11.203 -9.938 1 94.69 143 ALA B C 1
ATOM 3300 O O . ALA B 1 143 ? 1.624 -10.273 -9.18 1 94.69 143 ALA B O 1
ATOM 3301 N N . GLN B 1 144 ? 1.234 -11.055 -11.219 1 94 144 GLN B N 1
ATOM 3302 C CA . GLN B 1 144 ? 1.565 -9.789 -11.859 1 94 144 GLN B CA 1
ATOM 3303 C C . GLN B 1 144 ? 0.654 -8.664 -11.359 1 94 144 GLN B C 1
ATOM 3305 O O . GLN B 1 144 ? 1.117 -7.559 -11.086 1 94 144 GLN B O 1
ATOM 3310 N N . LYS B 1 145 ? -0.562 -8.969 -11.289 1 93.81 145 LYS B N 1
ATOM 3311 C CA . LYS B 1 145 ? -1.526 -7.977 -10.828 1 93.81 145 LYS B CA 1
ATOM 3312 C C . LYS B 1 145 ? -1.261 -7.582 -9.375 1 93.81 145 LYS B C 1
ATOM 3314 O O . LYS B 1 145 ? -1.293 -6.402 -9.031 1 93.81 145 LYS B O 1
ATOM 3319 N N . MET B 1 146 ? -0.979 -8.547 -8.586 1 94.25 146 MET B N 1
ATOM 3320 C CA . MET B 1 146 ? -0.69 -8.281 -7.18 1 94.25 146 MET B CA 1
ATOM 3321 C C . MET B 1 146 ? 0.561 -7.422 -7.031 1 94.25 146 MET B C 1
ATOM 3323 O O . MET B 1 146 ? 0.583 -6.484 -6.234 1 94.25 146 MET B O 1
ATOM 3327 N N . GLU B 1 147 ? 1.497 -7.77 -7.766 1 94.88 147 GLU B N 1
ATOM 3328 C CA . GLU B 1 147 ? 2.727 -6.984 -7.75 1 94.88 147 GLU B CA 1
ATOM 3329 C C . GLU B 1 147 ? 2.455 -5.527 -8.117 1 94.88 147 GLU B C 1
ATOM 3331 O O . GLU B 1 147 ? 2.979 -4.613 -7.48 1 94.88 147 GLU B O 1
ATOM 3336 N N . HIS B 1 148 ? 1.652 -5.387 -9.102 1 93.75 148 HIS B N 1
ATOM 3337 C CA . HIS B 1 148 ? 1.293 -4.047 -9.555 1 93.75 148 HIS B CA 1
ATOM 3338 C C . HIS B 1 148 ? 0.583 -3.266 -8.453 1 93.75 148 HIS B C 1
ATOM 3340 O O . HIS B 1 148 ? 0.968 -2.137 -8.141 1 93.75 148 HIS B O 1
ATOM 3346 N N . HIS B 1 149 ? -0.377 -3.857 -7.844 1 94 149 HIS B N 1
ATOM 3347 C CA . HIS B 1 149 ? -1.119 -3.209 -6.766 1 94 149 HIS B CA 1
ATOM 3348 C C . HIS B 1 149 ? -0.203 -2.861 -5.598 1 94 149 HIS B C 1
ATOM 3350 O O . HIS B 1 149 ? -0.303 -1.771 -5.027 1 94 149 HIS B O 1
ATOM 3356 N N . LEU B 1 150 ? 0.604 -3.773 -5.289 1 94.62 150 LEU B N 1
ATOM 3357 C CA . LEU B 1 150 ? 1.52 -3.551 -4.176 1 94.62 150 LEU B CA 1
ATOM 3358 C C . LEU B 1 150 ? 2.422 -2.352 -4.445 1 94.62 150 LEU B C 1
ATOM 3360 O O . LEU B 1 150 ? 2.576 -1.48 -3.586 1 94.62 150 LEU B O 1
ATOM 3364 N N . ARG B 1 151 ? 2.941 -2.297 -5.578 1 92.88 151 ARG B N 1
ATOM 3365 C CA . ARG B 1 151 ? 3.84 -1.199 -5.918 1 92.88 151 ARG B CA 1
ATOM 3366 C C . ARG B 1 151 ? 3.102 0.134 -5.918 1 92.88 151 ARG B C 1
ATOM 3368 O O . ARG B 1 151 ? 3.643 1.15 -5.477 1 92.88 151 ARG B O 1
ATOM 3375 N N . LEU B 1 152 ? 1.905 0.129 -6.398 1 92.12 152 LEU B N 1
ATOM 3376 C CA . LEU B 1 152 ? 1.103 1.347 -6.406 1 92.12 152 LEU B CA 1
ATOM 3377 C C . LEU B 1 152 ? 0.815 1.814 -4.98 1 92.12 152 LEU B C 1
ATOM 3379 O O . LEU B 1 152 ? 0.96 3 -4.672 1 92.12 152 LEU B O 1
ATOM 3383 N N . GLU B 1 153 ? 0.482 0.886 -4.172 1 92.19 153 GLU B N 1
ATOM 3384 C CA . GLU B 1 153 ? 0.184 1.218 -2.781 1 92.19 153 GLU B CA 1
ATOM 3385 C C . GLU B 1 153 ? 1.425 1.733 -2.057 1 92.19 153 GLU B C 1
ATOM 3387 O O . GLU B 1 153 ? 1.346 2.688 -1.282 1 92.19 153 GLU B O 1
ATOM 3392 N N . MET B 1 154 ? 2.48 1.104 -2.295 1 91 154 MET B N 1
ATOM 3393 C CA . MET B 1 154 ? 3.73 1.543 -1.681 1 91 154 MET B CA 1
ATOM 3394 C C . MET B 1 154 ? 4.062 2.975 -2.088 1 91 154 MET B C 1
ATOM 3396 O O . MET B 1 154 ? 4.418 3.799 -1.242 1 91 154 MET B O 1
ATOM 3400 N N . LYS B 1 155 ? 3.922 3.234 -3.338 1 90.38 155 LYS B N 1
ATOM 3401 C CA . LYS B 1 155 ? 4.203 4.57 -3.857 1 90.38 155 LYS B CA 1
ATOM 3402 C C . LYS B 1 155 ? 3.264 5.605 -3.244 1 90.38 155 LYS B C 1
ATOM 3404 O O . LYS B 1 155 ? 3.701 6.691 -2.85 1 90.38 155 LYS B O 1
ATOM 3409 N N . ASP B 1 156 ? 1.994 5.332 -3.172 1 90 156 ASP B N 1
ATOM 3410 C CA . ASP B 1 156 ? 1.004 6.23 -2.586 1 90 156 ASP B CA 1
ATOM 3411 C C . ASP B 1 156 ? 1.298 6.488 -1.109 1 90 156 ASP B C 1
ATOM 3413 O O . ASP B 1 156 ? 1.244 7.629 -0.649 1 90 156 ASP B O 1
ATOM 3417 N N . CYS B 1 157 ? 1.561 5.375 -0.497 1 89.31 157 CYS B N 1
ATOM 3418 C CA . CYS B 1 157 ? 1.877 5.492 0.922 1 89.31 157 CYS B CA 1
ATOM 3419 C C . CYS B 1 157 ? 3.068 6.414 1.141 1 89.31 157 CYS B C 1
ATOM 3421 O O . CYS B 1 157 ? 3.031 7.289 2.008 1 89.31 157 CYS B O 1
ATOM 3423 N N . ASP B 1 158 ? 4.047 6.262 0.416 1 89.06 158 ASP B N 1
ATOM 3424 C CA . ASP B 1 158 ? 5.246 7.082 0.544 1 89.06 158 ASP B CA 1
ATOM 3425 C C . ASP B 1 158 ? 4.949 8.547 0.224 1 89.06 158 ASP B C 1
ATOM 3427 O O . ASP B 1 158 ? 5.434 9.445 0.912 1 89.06 158 ASP B O 1
ATOM 3431 N N . LEU B 1 159 ? 4.195 8.727 -0.777 1 90.31 159 LEU B N 1
ATOM 3432 C CA . LEU B 1 159 ? 3.826 10.078 -1.17 1 90.31 159 LEU B CA 1
ATOM 3433 C C . LEU B 1 159 ? 3.023 10.766 -0.069 1 90.31 159 LEU B C 1
ATOM 3435 O O . LEU B 1 159 ? 3.289 11.914 0.273 1 90.31 159 LEU B O 1
ATOM 3439 N N . ILE B 1 160 ? 2.102 10.102 0.456 1 91.06 160 ILE B N 1
ATOM 3440 C CA . ILE B 1 160 ? 1.25 10.68 1.488 1 91.06 160 ILE B CA 1
ATOM 3441 C C . ILE B 1 160 ? 2.08 10.977 2.736 1 91.06 160 ILE B C 1
ATOM 3443 O O . ILE B 1 160 ? 1.864 11.984 3.408 1 91.06 160 ILE B O 1
ATOM 3447 N N . LYS B 1 161 ? 2.971 10.125 3.033 1 90.31 161 LYS B N 1
ATOM 3448 C CA . LYS B 1 161 ? 3.852 10.352 4.176 1 90.31 161 LYS B CA 1
ATOM 3449 C C . LYS B 1 161 ? 4.695 11.609 3.975 1 90.31 161 LYS B C 1
ATOM 3451 O O . LYS B 1 161 ? 4.918 12.367 4.918 1 90.31 161 LYS B O 1
ATOM 3456 N N . GLN B 1 162 ? 5.152 11.773 2.803 1 90.31 162 GLN B N 1
ATOM 3457 C CA . GLN B 1 162 ? 5.91 12.984 2.486 1 90.31 162 GLN B CA 1
ATOM 3458 C C . GLN B 1 162 ? 5.051 14.234 2.664 1 90.31 162 GLN B C 1
ATOM 3460 O O . GLN B 1 162 ? 5.496 15.219 3.252 1 90.31 162 GLN B O 1
ATOM 3465 N N . ILE B 1 163 ? 3.875 14.203 2.232 1 91.62 163 ILE B N 1
ATOM 3466 C CA . ILE B 1 163 ? 2.943 15.32 2.373 1 91.62 163 ILE B CA 1
ATOM 3467 C C . ILE B 1 163 ? 2.674 15.586 3.852 1 91.62 163 ILE B C 1
ATOM 3469 O O . ILE B 1 163 ? 2.645 16.734 4.285 1 91.62 163 ILE B O 1
ATOM 3473 N N . LEU B 1 164 ? 2.506 14.516 4.512 1 91.62 164 LEU B N 1
ATOM 3474 C CA . LEU B 1 164 ? 2.254 14.641 5.941 1 91.62 164 LEU B CA 1
ATOM 3475 C C . LEU B 1 164 ? 3.42 15.328 6.641 1 91.62 164 LEU B C 1
ATOM 3477 O O . LEU B 1 164 ? 3.213 16.188 7.496 1 91.62 164 LEU B O 1
ATOM 3481 N N . GLN B 1 165 ? 4.559 14.969 6.352 1 90.25 165 GLN B N 1
ATOM 3482 C CA . GLN B 1 165 ? 5.738 15.578 6.945 1 90.25 165 GLN B CA 1
ATOM 3483 C C . GLN B 1 165 ? 5.82 17.062 6.602 1 90.25 165 GLN B C 1
ATOM 3485 O O . GLN B 1 165 ? 6.098 17.891 7.469 1 90.25 165 GLN B O 1
ATOM 3490 N N . GLU B 1 166 ? 5.594 17.359 5.441 1 90.56 166 GLU B N 1
ATOM 3491 C CA . GLU B 1 166 ? 5.598 18.766 5.004 1 90.56 166 GLU B CA 1
ATOM 3492 C C . GLU B 1 166 ? 4.523 19.562 5.727 1 90.56 166 GLU B C 1
ATOM 3494 O O . GLU B 1 166 ? 4.773 20.688 6.16 1 90.56 166 GLU B O 1
ATOM 3499 N N . ASN B 1 167 ? 3.41 18.969 5.789 1 92.06 167 ASN B N 1
ATOM 3500 C CA . ASN B 1 167 ? 2.312 19.625 6.48 1 92.06 167 ASN B CA 1
ATOM 3501 C C . ASN B 1 167 ? 2.629 19.844 7.957 1 92.06 167 ASN B C 1
ATOM 3503 O O . ASN B 1 167 ? 2.252 20.875 8.531 1 92.06 167 ASN B O 1
ATOM 3507 N N . ASN B 1 168 ? 3.17 18.906 8.492 1 91.31 168 ASN B N 1
ATOM 3508 C CA . ASN B 1 168 ? 3.57 19.031 9.891 1 91.31 168 ASN B CA 1
ATOM 3509 C C . ASN B 1 168 ? 4.527 20.203 10.086 1 91.31 168 ASN B C 1
ATOM 3511 O O . ASN B 1 168 ? 4.402 20.953 11.055 1 91.31 168 ASN B O 1
ATOM 3515 N N . LEU B 1 169 ? 5.453 20.312 9.234 1 92.31 169 LEU B N 1
ATOM 3516 C CA . LEU B 1 169 ? 6.387 21.422 9.312 1 92.31 169 LEU B CA 1
ATOM 3517 C C . LEU B 1 169 ? 5.648 22.766 9.18 1 92.31 169 LEU B C 1
ATOM 3519 O O . LEU B 1 169 ? 5.895 23.688 9.961 1 92.31 169 LEU B O 1
ATOM 3523 N N . LYS B 1 170 ? 4.785 22.828 8.32 1 92 170 LYS B N 1
ATOM 3524 C CA . LYS B 1 170 ? 3.982 24.031 8.133 1 92 170 LYS B CA 1
ATOM 3525 C C . LYS B 1 170 ? 3.15 24.344 9.383 1 92 170 LYS B C 1
ATOM 3527 O O . LYS B 1 170 ? 2.998 25.5 9.758 1 92 170 LYS B O 1
ATOM 3532 N N . TYR B 1 171 ? 2.615 23.328 9.898 1 93.12 171 TYR B N 1
ATOM 3533 C CA . TYR B 1 171 ? 1.815 23.484 11.109 1 93.12 171 TYR B CA 1
ATOM 3534 C C . TYR B 1 171 ? 2.65 24.062 12.25 1 93.12 171 TYR B C 1
ATOM 3536 O O . TYR B 1 171 ? 2.213 24.984 12.945 1 93.12 171 TYR B O 1
ATOM 3544 N N . TYR B 1 172 ? 3.793 23.594 12.391 1 93.88 172 TYR B N 1
ATOM 3545 C CA . TYR B 1 172 ? 4.648 24.062 13.477 1 93.88 172 TYR B CA 1
ATOM 3546 C C . TYR B 1 172 ? 5.07 25.516 13.242 1 93.88 172 TYR B C 1
ATOM 3548 O O . TYR B 1 172 ? 5.117 26.312 14.18 1 93.88 172 TYR B O 1
ATOM 3556 N N . GLU B 1 173 ? 5.344 25.859 12.086 1 93.88 173 GLU B N 1
ATOM 3557 C CA . GLU B 1 173 ? 5.664 27.25 11.75 1 93.88 173 GLU B CA 1
ATOM 3558 C C . GLU B 1 173 ? 4.496 28.172 12.062 1 93.88 173 GLU B C 1
ATOM 3560 O O . GLU B 1 173 ? 4.684 29.25 12.641 1 93.88 173 GLU B O 1
ATOM 3565 N N . MET B 1 174 ? 3.363 27.734 11.719 1 94.81 174 MET B N 1
ATOM 3566 C CA . MET B 1 174 ? 2.15 28.5 11.977 1 94.81 174 MET B CA 1
ATOM 3567 C C . MET B 1 174 ? 1.908 28.656 13.469 1 94.81 174 MET B C 1
ATOM 3569 O O . MET B 1 174 ? 1.513 29.734 13.938 1 94.81 174 MET B O 1
ATOM 3573 N N . LYS B 1 175 ? 2.117 27.656 14.086 1 94.94 175 LYS B N 1
ATOM 3574 C CA . LYS B 1 175 ? 1.953 27.672 15.539 1 94.94 175 LYS B CA 1
ATOM 3575 C C . LYS B 1 175 ? 2.924 28.656 16.188 1 94.94 175 LYS B C 1
ATOM 3577 O O . LYS B 1 175 ? 2.551 29.406 17.094 1 94.94 175 LYS B O 1
ATOM 3582 N N . GLU B 1 176 ? 4.113 28.656 15.773 1 95.62 176 GLU B N 1
ATOM 3583 C CA . GLU B 1 176 ? 5.109 29.594 16.281 1 95.62 176 GLU B CA 1
ATOM 3584 C C . GLU B 1 176 ? 4.695 31.047 16 1 95.62 176 GLU B C 1
ATOM 3586 O O . GLU B 1 176 ? 4.781 31.891 16.891 1 95.62 176 GLU B O 1
ATOM 3591 N N . GLN B 1 177 ? 4.246 31.266 14.883 1 95.5 177 GLN B N 1
ATOM 3592 C CA . GLN B 1 177 ? 3.779 32.594 14.531 1 95.5 177 GLN B CA 1
ATOM 3593 C C . GLN B 1 177 ? 2.607 33.031 15.414 1 95.5 177 GLN B C 1
ATOM 3595 O O . GLN B 1 177 ? 2.557 34.156 15.883 1 95.5 177 GLN B O 1
ATOM 3600 N N . ARG B 1 178 ? 1.714 32.219 15.586 1 96.62 178 ARG B N 1
ATOM 3601 C CA . ARG B 1 178 ? 0.559 32.469 16.438 1 96.62 178 ARG B CA 1
ATOM 3602 C C . ARG B 1 178 ? 0.992 32.812 17.859 1 96.62 178 ARG B C 1
ATOM 3604 O O . ARG B 1 178 ? 0.487 33.75 18.469 1 96.62 178 ARG B O 1
ATOM 3611 N N . ASP B 1 179 ? 1.836 32 18.344 1 96.12 179 ASP B N 1
ATOM 3612 C CA . ASP B 1 179 ? 2.318 32.219 19.703 1 96.12 179 ASP B CA 1
ATOM 3613 C C . ASP B 1 179 ? 3.004 33.594 19.828 1 96.12 179 ASP B C 1
ATOM 3615 O O . ASP B 1 179 ? 2.855 34.281 20.828 1 96.12 179 ASP B O 1
ATOM 3619 N N . GLU B 1 180 ? 3.723 34 18.828 1 97.12 180 GLU B N 1
ATOM 3620 C CA . GLU B 1 180 ? 4.355 35.312 18.797 1 97.12 180 GLU B CA 1
ATOM 3621 C C . GLU B 1 180 ? 3.312 36.406 18.781 1 97.12 180 GLU B C 1
ATOM 3623 O O . GLU B 1 180 ? 3.447 37.406 19.516 1 97.12 180 GLU B O 1
ATOM 3628 N N . LEU B 1 181 ? 2.354 36.219 18.031 1 97.56 181 LEU B N 1
ATOM 3629 C CA . LEU B 1 181 ? 1.279 37.188 17.969 1 97.56 181 LEU B CA 1
ATOM 3630 C C . LEU B 1 181 ? 0.529 37.281 19.297 1 97.56 181 LEU B C 1
ATOM 3632 O O . LEU B 1 181 ? 0.155 38.344 19.734 1 97.56 181 LEU B O 1
ATOM 3636 N N . ASP B 1 182 ? 0.325 36.188 19.844 1 97.25 182 ASP B N 1
ATOM 3637 C CA . ASP B 1 182 ? -0.331 36.125 21.141 1 97.25 182 ASP B CA 1
ATOM 3638 C C . ASP B 1 182 ? 0.467 36.906 22.188 1 97.25 182 ASP B C 1
ATOM 3640 O O . ASP B 1 182 ? -0.102 37.688 22.953 1 97.25 182 ASP B O 1
ATOM 3644 N N . ALA B 1 183 ? 1.681 36.781 22.188 1 97.75 183 ALA B N 1
ATOM 3645 C CA . ALA B 1 183 ? 2.555 37.531 23.109 1 97.75 183 ALA B CA 1
ATOM 3646 C C . ALA B 1 183 ? 2.5 39.031 22.828 1 97.75 183 ALA B C 1
ATOM 3648 O O . ALA B 1 183 ? 2.467 39.812 23.75 1 97.75 183 ALA B O 1
ATOM 3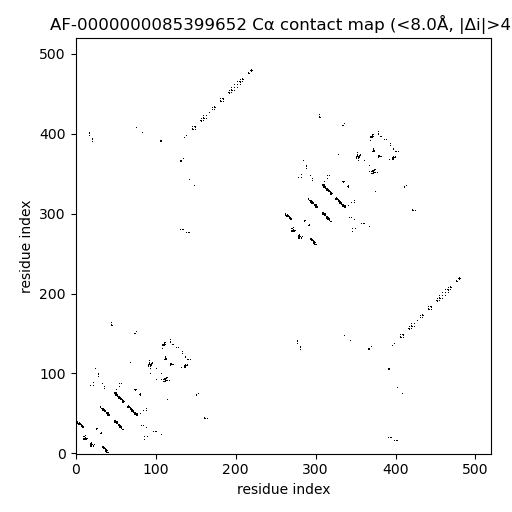649 N N . GLU B 1 184 ? 2.473 39.344 21.578 1 98.06 184 GLU B N 1
ATOM 3650 C CA . GLU B 1 184 ? 2.393 40.75 21.188 1 98.06 184 GLU B CA 1
ATOM 3651 C C . GLU B 1 184 ? 1.069 41.375 21.625 1 98.06 184 GLU B C 1
ATOM 3653 O O . GLU B 1 184 ? 1.038 42.5 22.094 1 98.06 184 GLU B O 1
ATOM 3658 N N . VAL B 1 185 ? 0.093 40.594 21.453 1 98.19 185 VAL B N 1
ATOM 3659 C CA . VAL B 1 185 ? -1.227 41.031 21.875 1 98.19 185 VAL B CA 1
ATOM 3660 C C . VAL B 1 185 ? -1.22 41.312 23.375 1 98.19 185 VAL B C 1
ATOM 3662 O O . VAL B 1 185 ? -1.703 42.375 23.828 1 98.19 185 VAL B O 1
ATOM 3665 N N . VAL B 1 186 ? -0.699 40.406 24.094 1 97.94 186 VAL B N 1
ATOM 3666 C CA . VAL B 1 186 ? -0.631 40.562 25.531 1 97.94 186 VAL B CA 1
ATOM 3667 C C . VAL B 1 186 ? 0.166 41.812 25.875 1 97.94 186 VAL B C 1
ATOM 3669 O O . VAL B 1 186 ? -0.262 42.625 26.703 1 97.94 186 VAL B O 1
ATOM 3672 N N . GLN B 1 187 ? 1.245 42.125 25.297 1 98 187 GLN B N 1
ATOM 3673 C CA . GLN B 1 187 ? 2.084 43.281 25.531 1 98 187 GLN B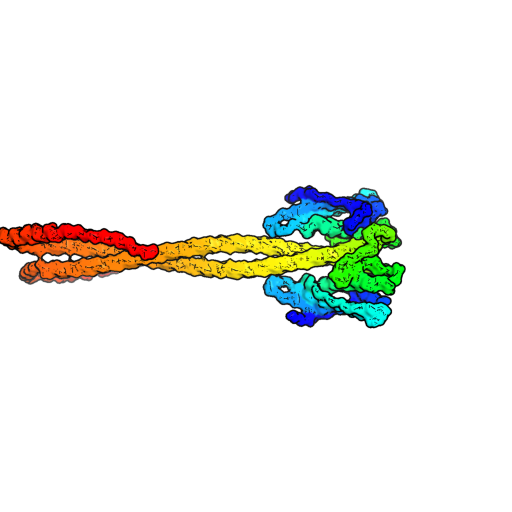 CA 1
ATOM 3674 C C . GLN B 1 187 ? 1.357 44.562 25.141 1 98 187 GLN B C 1
ATOM 3676 O O . GLN B 1 187 ? 1.343 45.531 25.906 1 98 187 GLN B O 1
ATOM 3681 N N . LEU B 1 188 ? 0.732 44.562 24.047 1 98.06 188 LEU B N 1
ATOM 3682 C CA . LEU B 1 188 ? 0.031 45.75 23.547 1 98.06 188 LEU B CA 1
ATOM 3683 C C . LEU B 1 188 ? -1.141 46.094 24.469 1 98.06 188 LEU B C 1
ATOM 3685 O O . LEU B 1 188 ? -1.401 47.25 24.719 1 98.06 188 LEU B O 1
ATOM 3689 N N . LYS B 1 189 ? -1.784 45.094 24.938 1 97.88 189 LYS B N 1
ATOM 3690 C CA . LYS B 1 189 ? -2.873 45.344 25.875 1 97.88 189 LYS B CA 1
ATOM 3691 C C . LYS B 1 189 ? -2.352 45.969 27.172 1 97.88 189 LYS B C 1
ATOM 3693 O O . LYS B 1 189 ? -2.949 46.938 27.688 1 97.88 189 LYS B O 1
ATOM 3698 N N . THR B 1 190 ? -1.284 45.531 27.625 1 98 190 THR B N 1
ATOM 3699 C CA . THR B 1 190 ? -0.656 46.062 28.828 1 98 190 THR B CA 1
ATOM 3700 C C . THR B 1 190 ? -0.224 47.531 28.594 1 98 190 THR B C 1
ATOM 3702 O O . THR B 1 190 ? -0.46 48.375 29.438 1 98 190 THR B O 1
ATOM 3705 N N . ASP B 1 191 ? 0.348 47.812 27.516 1 97.38 191 ASP B N 1
ATOM 3706 C CA . ASP B 1 191 ? 0.781 49.156 27.172 1 97.38 191 ASP B CA 1
ATOM 3707 C C . ASP B 1 191 ? -0.414 50.094 27.031 1 97.38 191 ASP B C 1
ATOM 3709 O O . ASP B 1 191 ? -0.38 51.219 27.531 1 97.38 191 ASP B O 1
ATOM 3713 N N . ASN B 1 192 ? -1.385 49.594 26.359 1 97.81 192 ASN B N 1
ATOM 3714 C CA . ASN B 1 192 ? -2.59 50.406 26.188 1 97.81 192 ASN B CA 1
ATOM 3715 C C . ASN B 1 192 ? -3.238 50.75 27.531 1 97.81 192 ASN B C 1
ATOM 3717 O O . ASN B 1 192 ? -3.729 51.844 27.734 1 97.81 192 ASN B O 1
ATOM 3721 N N . GLU B 1 193 ? -3.203 49.781 28.422 1 97.06 193 GLU B N 1
ATOM 3722 C CA . GLU B 1 193 ? -3.736 50.031 29.75 1 97.06 193 GLU B CA 1
ATOM 3723 C C . GLU B 1 193 ? -2.928 51.094 30.484 1 97.06 193 GLU B C 1
ATOM 3725 O O . GLU B 1 193 ? -3.498 52 31.109 1 97.06 193 GLU B O 1
ATOM 3730 N N . LYS B 1 194 ? -1.665 51.094 30.391 1 97.44 194 LYS B N 1
ATOM 3731 C CA . LYS B 1 194 ? -0.791 52.094 31 1 97.44 194 LYS B CA 1
ATOM 3732 C C . LYS B 1 194 ? -1.053 53.469 30.422 1 97.44 194 LYS B C 1
ATOM 3734 O O . LYS B 1 194 ? -1.135 54.469 31.172 1 97.44 194 LYS B O 1
ATOM 3739 N N . LEU B 1 195 ? -1.191 53.5 29.172 1 97.56 195 LEU B N 1
ATOM 3740 C CA . LEU B 1 195 ? -1.442 54.75 28.5 1 97.56 195 LEU B CA 1
ATOM 3741 C C . LEU B 1 195 ? -2.812 55.312 28.875 1 97.56 195 LEU B C 1
ATOM 3743 O O . LEU B 1 195 ? -2.969 56.531 29.062 1 97.56 195 LEU B O 1
ATOM 3747 N N . GLN B 1 196 ? -3.775 54.5 28.984 1 97.19 196 GLN B N 1
ATOM 3748 C CA . GLN B 1 196 ? -5.102 54.906 29.438 1 97.19 196 GLN B CA 1
ATOM 3749 C C . GLN B 1 196 ? -5.051 55.5 30.844 1 97.19 196 GLN B C 1
ATOM 3751 O O . GLN B 1 196 ? -5.645 56.562 31.109 1 97.19 196 GLN B O 1
ATOM 3756 N N . ASP B 1 197 ? -4.316 54.906 31.703 1 97.44 197 ASP B N 1
ATOM 3757 C CA . ASP B 1 197 ? -4.137 55.375 33.062 1 97.44 197 ASP B CA 1
ATOM 3758 C C . ASP B 1 197 ? -3.455 56.75 33.062 1 97.44 197 ASP B C 1
ATOM 3760 O O . ASP B 1 197 ? -3.857 57.656 33.812 1 97.44 197 ASP B O 1
ATOM 3764 N N . GLU B 1 198 ? -2.48 56.875 32.25 1 97.38 198 GLU B N 1
ATOM 3765 C CA . GLU B 1 198 ? -1.766 58.156 32.156 1 97.38 198 GLU B CA 1
ATOM 3766 C C . GLU B 1 198 ? -2.68 59.25 31.656 1 97.38 198 GLU B C 1
ATOM 3768 O O . GLU B 1 198 ? -2.66 60.375 32.188 1 97.38 198 GLU B O 1
ATOM 3773 N N . THR B 1 199 ? -3.459 58.875 30.672 1 97.06 199 THR B N 1
ATOM 3774 C CA . THR B 1 199 ? -4.402 59.844 30.125 1 97.06 199 THR B CA 1
ATOM 3775 C C . THR B 1 199 ? -5.406 60.281 31.188 1 97.06 199 THR B C 1
ATOM 3777 O O . THR B 1 199 ? -5.738 61.469 31.281 1 97.06 199 THR B O 1
ATOM 3780 N N . PHE B 1 200 ? -5.801 59.406 31.969 1 97.25 200 PHE B N 1
ATOM 3781 C CA . PHE B 1 200 ? -6.738 59.719 33.031 1 97.25 200 PHE B CA 1
ATOM 3782 C C . PHE B 1 200 ? -6.09 60.625 34.094 1 97.25 200 PHE B C 1
ATOM 3784 O O . PHE B 1 200 ? -6.699 61.594 34.562 1 97.25 200 PHE B O 1
ATOM 3791 N N . LYS B 1 201 ? -4.906 60.406 34.438 1 97.56 201 LYS B N 1
ATOM 3792 C CA . LYS B 1 201 ? -4.16 61.219 35.406 1 97.56 201 LYS B CA 1
ATOM 3793 C C . LYS B 1 201 ? -3.945 62.625 34.875 1 97.56 201 LYS B C 1
ATOM 3795 O O . LYS B 1 201 ? -4.148 63.594 35.625 1 97.56 201 LYS B O 1
ATOM 3800 N N . GLN B 1 202 ? -3.641 62.688 33.656 1 97.56 202 GLN B N 1
ATOM 3801 C CA . GLN B 1 202 ? -3.4 63.969 33.031 1 97.56 202 GLN B CA 1
ATOM 3802 C C . GLN B 1 202 ? -4.688 64.812 32.969 1 97.56 202 GLN B C 1
ATOM 3804 O O . GLN B 1 202 ? -4.684 66 33.188 1 97.56 202 GLN B O 1
ATOM 3809 N N . GLN B 1 203 ? -5.707 64.062 32.688 1 97.44 203 GLN B N 1
ATOM 3810 C CA . GLN B 1 203 ? -7 64.75 32.656 1 97.44 203 GLN B CA 1
ATOM 3811 C C . GLN B 1 203 ? -7.344 65.312 34.031 1 97.44 203 GLN B C 1
ATOM 3813 O O . GLN B 1 203 ? -7.848 66.438 34.125 1 97.44 203 GLN B O 1
ATOM 3818 N N . ALA B 1 204 ? -7.004 64.625 35.031 1 96.75 204 ALA B N 1
ATOM 3819 C CA . ALA B 1 204 ? -7.23 65.125 36.375 1 96.75 204 ALA B CA 1
ATOM 3820 C C . ALA B 1 204 ? -6.367 66.312 36.688 1 96.75 204 ALA B C 1
ATOM 3822 O O . ALA B 1 204 ? -6.84 67.312 37.312 1 96.75 204 ALA B O 1
ATOM 3823 N N . ILE B 1 205 ? -5.184 66.312 36.25 1 98.06 205 ILE B N 1
ATOM 3824 C CA . ILE B 1 205 ? -4.258 67.438 36.469 1 98.06 205 ILE B CA 1
ATOM 3825 C C . ILE B 1 205 ? -4.762 68.688 35.719 1 98.06 205 ILE B C 1
ATOM 3827 O O . ILE B 1 205 ? -4.75 69.75 36.25 1 98.06 205 ILE B O 1
ATOM 3831 N N . ILE B 1 206 ? -5.223 68.438 34.531 1 97.44 206 ILE B N 1
ATOM 3832 C CA . ILE B 1 206 ? -5.738 69.5 33.688 1 97.44 206 ILE B CA 1
ATOM 3833 C C . ILE B 1 206 ? -6.926 70.188 34.406 1 97.44 206 ILE B C 1
ATOM 3835 O O . ILE B 1 206 ? -6.977 71.375 34.531 1 97.44 206 ILE B O 1
ATOM 3839 N N . LEU B 1 207 ? -7.77 69.375 34.906 1 97.12 207 LEU B N 1
ATOM 3840 C CA . LEU B 1 207 ? -8.945 69.875 35.594 1 97.12 207 LEU B CA 1
ATOM 3841 C C . LEU B 1 207 ? -8.531 70.688 36.844 1 97.12 207 LEU B C 1
ATOM 3843 O O . LEU B 1 207 ? -9.078 71.75 37.125 1 97.12 207 LEU B O 1
ATOM 3847 N N . ALA B 1 208 ? -7.555 70.188 37.531 1 97.06 208 ALA B N 1
ATOM 3848 C CA . ALA B 1 208 ? -7.059 70.875 38.719 1 97.06 208 ALA B CA 1
ATOM 3849 C C . ALA B 1 208 ? -6.41 72.188 38.406 1 97.06 208 ALA B C 1
ATOM 3851 O O . ALA B 1 208 ? -6.641 73.188 39.094 1 97.06 208 ALA B O 1
ATOM 3852 N N . LEU B 1 209 ? -5.75 72.188 37.344 1 96.75 209 LEU B N 1
ATOM 3853 C CA . LEU B 1 209 ? -5.074 73.438 36.938 1 96.75 209 LEU B CA 1
ATOM 3854 C C . LEU B 1 209 ? -6.074 74.438 36.406 1 96.75 209 LEU B C 1
ATOM 3856 O O . LEU B 1 209 ? -5.934 75.688 36.656 1 96.75 209 LEU B O 1
ATOM 3860 N N . GLN B 1 210 ? -7.039 74 35.75 1 96.06 210 GLN B N 1
ATOM 3861 C CA . GLN B 1 210 ? -8.102 74.938 35.281 1 96.06 210 GLN B CA 1
ATOM 3862 C C . GLN B 1 210 ? -8.836 75.562 36.469 1 96.06 210 GLN B C 1
ATOM 3864 O O . GLN B 1 210 ? -9.109 76.75 36.438 1 96.06 210 GLN B O 1
ATOM 3869 N N . ALA B 1 211 ? -9.047 74.75 37.438 1 94.81 211 ALA B N 1
ATOM 3870 C CA . ALA B 1 211 ? -9.695 75.25 38.656 1 94.81 211 ALA B CA 1
ATOM 3871 C C . ALA B 1 211 ? -8.812 76.25 39.375 1 94.81 211 ALA B C 1
ATOM 3873 O O . ALA B 1 211 ? -9.289 77.312 39.844 1 94.81 211 ALA B O 1
ATOM 3874 N N . GLN B 1 212 ? -7.59 76.062 39.406 1 95.5 212 GLN B N 1
ATOM 3875 C CA . GLN B 1 212 ? -6.637 76.938 40.031 1 95.5 212 GLN B CA 1
ATOM 3876 C C . GLN B 1 212 ? -6.539 78.25 39.281 1 95.5 212 GLN B C 1
ATOM 3878 O O . GLN B 1 212 ? -6.555 79.312 39.875 1 95.5 212 GLN B O 1
ATOM 3883 N N . CYS B 1 213 ? -6.488 78.125 38.031 1 93.69 213 CYS B N 1
ATOM 3884 C CA . CYS B 1 213 ? -6.438 79.375 37.188 1 93.69 213 CYS B CA 1
ATOM 3885 C C . CYS B 1 213 ? -7.699 80.188 37.375 1 93.69 213 CYS B C 1
ATOM 3887 O O . CYS B 1 213 ? -7.617 81.438 37.531 1 93.69 213 CYS B O 1
ATOM 3889 N N . ALA B 1 214 ? -8.75 79.562 37.375 1 91.44 214 ALA B N 1
ATOM 3890 C CA . ALA B 1 214 ? -10.016 80.25 37.594 1 91.44 214 ALA B CA 1
ATOM 3891 C C . ALA B 1 214 ? -10.031 80.938 38.938 1 91.44 214 ALA B C 1
ATOM 3893 O O . ALA B 1 214 ? -10.516 82.062 39.062 1 91.44 214 ALA B O 1
ATOM 3894 N N . HIS B 1 215 ? -9.43 80.375 39.938 1 92.69 215 HIS B N 1
ATOM 3895 C CA . HIS B 1 215 ? -9.352 80.938 41.281 1 92.69 215 HIS B CA 1
ATOM 3896 C C . HIS B 1 215 ? -8.422 82.125 41.312 1 92.69 215 HIS B C 1
ATOM 3898 O O . HIS B 1 215 ? -8.734 83.125 41.938 1 92.69 215 HIS B O 1
ATOM 3904 N N . LEU B 1 216 ? -7.383 82.062 40.594 1 91.12 216 LEU B N 1
ATOM 3905 C CA . LEU B 1 216 ? -6.395 83.125 40.562 1 91.12 216 LEU B CA 1
ATOM 3906 C C . LEU B 1 216 ? -6.945 84.312 39.812 1 91.12 216 LEU B C 1
ATOM 3908 O O . LEU B 1 216 ? -6.738 85.438 40.25 1 91.12 216 LEU B O 1
ATOM 3912 N N . VAL B 1 217 ? -7.699 84.125 38.812 1 89 217 VAL B N 1
ATOM 3913 C CA . VAL B 1 217 ? -8.297 85.188 38.031 1 89 217 VAL B CA 1
ATOM 3914 C C . VAL B 1 217 ? -9.258 86 38.938 1 89 217 VAL B C 1
ATOM 3916 O O . VAL B 1 217 ? -9.32 87.188 38.844 1 89 217 VAL B O 1
ATOM 3919 N N . LYS B 1 218 ? -9.898 85.375 39.844 1 87.81 218 LYS B N 1
ATOM 3920 C CA . LYS B 1 218 ? -10.852 86.062 40.75 1 87.81 218 LYS B CA 1
ATOM 3921 C C . LYS B 1 218 ? -10.141 86.875 41.781 1 87.81 218 LYS B C 1
ATOM 3923 O O . LYS B 1 218 ? -10.742 87.812 42.344 1 87.81 218 LYS B O 1
ATOM 3928 N N . GLN B 1 219 ? -8.906 86.875 42.031 1 86.56 219 GLN B N 1
ATOM 3929 C CA . GLN B 1 219 ? -8.156 87.625 43.031 1 86.56 219 GLN B CA 1
ATOM 3930 C C . GLN B 1 219 ? -7.461 88.812 42.406 1 86.56 219 GLN B C 1
ATOM 3932 O O . GLN B 1 219 ? -6.898 89.688 43.125 1 86.56 219 GLN B O 1
ATOM 3937 N N . ILE B 1 220 ? -7.348 89 41.219 1 83.06 220 ILE B N 1
ATOM 3938 C CA . ILE B 1 220 ? -6.719 90.125 40.531 1 83.06 220 ILE B CA 1
ATOM 3939 C C . ILE B 1 220 ? -7.672 91.312 40.531 1 83.06 220 ILE B C 1
ATOM 3941 O O . ILE B 1 220 ? -8.812 91.188 40.094 1 83.06 220 ILE B O 1
ATOM 3945 N N . PRO B 1 221 ? -7.203 92.625 41.375 1 74.38 221 PRO B N 1
ATOM 3946 C CA . PRO B 1 221 ? -8.07 93.812 41.469 1 74.38 221 PRO B CA 1
ATOM 3947 C C . PRO B 1 221 ? -8.477 94.312 40.094 1 74.38 221 PRO B C 1
ATOM 3949 O O . PRO B 1 221 ? -7.688 94.25 39.125 1 74.38 221 PRO B O 1
ATOM 3952 N N . SER B 1 222 ? -9.773 94.5 39.875 1 65.56 222 SER B N 1
ATOM 3953 C CA . SER B 1 222 ? -10.266 95.062 38.656 1 65.56 222 SER B CA 1
ATOM 3954 C C . SER B 1 222 ? -9.672 96.5 38.469 1 65.56 222 SER B C 1
ATOM 3956 O O . SER B 1 222 ? -9.805 97.375 39.344 1 65.56 222 SER B O 1
ATOM 3958 N N . SER B 1 223 ? -8.617 96.75 37.844 1 56.38 223 SER B N 1
ATOM 3959 C CA . SER B 1 223 ? -8.273 98.125 37.531 1 56.38 223 SER B CA 1
ATOM 3960 C C . SER B 1 223 ? -9.5 98.938 37.062 1 56.38 223 SER B C 1
ATOM 3962 O O . SER B 1 223 ? -10.289 98.375 36.25 1 56.38 223 SER B O 1
ATOM 3964 N N . PRO B 1 224 ? -9.766 100.062 37.656 1 55.12 224 PRO B N 1
ATOM 3965 C CA . PRO B 1 224 ? -10.898 100.875 37.156 1 55.12 224 PRO B CA 1
ATOM 3966 C C . PRO B 1 224 ? -10.93 100.938 35.656 1 55.12 224 PRO B C 1
ATOM 3968 O O . PRO B 1 224 ? -9.883 100.938 35 1 55.12 224 PRO B O 1
ATOM 3971 N N . PRO B 1 225 ? -11.977 100.5 35.094 1 50.09 225 PRO B N 1
ATOM 3972 C CA . PRO B 1 225 ? -12.031 100.75 33.625 1 50.09 225 PRO B CA 1
ATOM 3973 C C . PRO B 1 225 ? -11.438 102.125 33.281 1 50.09 225 PRO B C 1
ATOM 3975 O O . PRO B 1 225 ? -11.805 103.125 33.875 1 50.09 225 PRO B O 1
ATOM 3978 N N . HIS B 1 226 ? -10.336 102.188 32.844 1 46.56 226 HIS B N 1
ATOM 3979 C CA . HIS B 1 226 ? -9.992 103.5 32.344 1 46.56 226 HIS B CA 1
ATOM 3980 C C . HIS B 1 226 ? -11.156 104.125 31.562 1 46.56 226 HIS B C 1
ATOM 3982 O O . HIS B 1 226 ? -11.797 103.438 30.75 1 46.56 226 HIS B O 1
ATOM 3988 N N . PRO B 1 227 ? -11.719 105.25 31.953 1 43.84 227 PRO B N 1
ATOM 3989 C CA . PRO B 1 227 ? -12.766 105.875 31.141 1 43.84 227 PRO B CA 1
ATOM 3990 C C . PRO B 1 227 ? -12.406 105.938 29.656 1 43.84 227 PRO B C 1
ATOM 3992 O O . PRO B 1 227 ? -11.352 106.438 29.297 1 43.84 227 PRO B O 1
ATOM 3995 N N . VAL B 1 228 ? -12.82 104.938 28.953 1 43.25 228 VAL B N 1
ATOM 3996 C CA . VAL B 1 228 ? -12.703 105.062 27.5 1 43.25 228 VAL B CA 1
ATOM 3997 C C . VAL B 1 228 ? -13.102 106.5 27.078 1 43.25 228 VAL B C 1
ATOM 3999 O O . VAL B 1 228 ? -14.25 106.875 27.281 1 43.25 228 VAL B O 1
ATOM 4002 N N . THR B 1 229 ? -12.164 107.312 26.969 1 41.06 229 THR B N 1
ATOM 4003 C CA . THR B 1 229 ? -12.5 108.625 26.297 1 41.06 229 THR B CA 1
ATOM 4004 C C . THR B 1 229 ? -13.07 108.312 24.906 1 41.06 229 THR B C 1
ATOM 4006 O O . THR B 1 229 ? -12.664 107.375 24.234 1 41.06 229 THR B O 1
ATOM 4009 N N . GLN B 1 230 ? -14.273 108.875 24.469 1 48.03 230 GLN B N 1
ATOM 4010 C CA . GLN B 1 230 ? -15.094 108.875 23.266 1 48.03 230 GLN B CA 1
ATOM 4011 C C . GLN B 1 230 ? -14.227 108.938 22 1 48.03 230 GLN B C 1
ATOM 4013 O O . GLN B 1 230 ? -14.703 108.688 20.891 1 48.03 230 GLN B O 1
ATOM 4018 N N . GLU B 1 231 ? -13.047 109.312 22.047 1 46.25 231 GLU B N 1
ATOM 4019 C CA . GLU B 1 231 ? -12.391 109.688 20.797 1 46.25 231 GLU B CA 1
ATOM 4020 C C . GLU B 1 231 ? -11.938 108.5 20 1 46.25 231 GLU B C 1
ATOM 4022 O O . GLU B 1 231 ? -11.961 108.5 18.766 1 46.25 231 GLU B O 1
ATOM 4027 N N . THR B 1 232 ? -11.664 107.375 20.656 1 46.38 232 THR B N 1
ATOM 4028 C CA . THR B 1 232 ? -11 106.312 19.844 1 46.38 232 THR B CA 1
ATOM 4029 C C . THR B 1 232 ? -12.031 105.438 19.156 1 46.38 232 THR B C 1
ATOM 4031 O O . THR B 1 232 ? -11.68 104.562 18.344 1 46.38 232 THR B O 1
ATOM 4034 N N . GLN B 1 233 ? -13.289 105.438 19.641 1 45.84 233 GLN B N 1
ATOM 4035 C CA . GLN B 1 233 ? -14.273 104.625 18.922 1 45.84 233 GLN B CA 1
ATOM 4036 C C . GLN B 1 233 ? -14.555 105.188 17.547 1 45.84 233 GLN B C 1
ATOM 4038 O O . GLN B 1 233 ? -15.031 104.5 16.641 1 45.84 233 GLN B O 1
ATOM 4043 N N . ILE B 1 234 ? -14.32 106.5 17.344 1 48.56 234 ILE B N 1
ATOM 4044 C CA . ILE B 1 234 ? -14.664 107.125 16.062 1 48.56 234 ILE B CA 1
ATOM 4045 C C . ILE B 1 234 ? -13.688 106.625 14.992 1 48.56 234 ILE B C 1
ATOM 4047 O O . ILE B 1 234 ? -14.07 106.438 13.836 1 48.56 234 ILE B O 1
ATOM 4051 N N . GLU B 1 235 ? -12.453 106.25 15.359 1 48.75 235 GLU B N 1
ATOM 4052 C CA . GLU B 1 235 ? -11.492 106 14.289 1 48.75 235 GLU B CA 1
ATOM 4053 C C . GLU B 1 235 ? -11.625 104.562 13.758 1 48.75 235 GLU B C 1
ATOM 4055 O O . GLU B 1 235 ? -11.414 104.312 12.57 1 48.75 235 GLU B O 1
ATOM 4060 N N . GLU B 1 236 ? -12.062 103.688 14.586 1 47.31 236 GLU B N 1
ATOM 4061 C CA . GLU B 1 236 ? -12.102 102.312 14.094 1 47.31 236 GLU B CA 1
ATOM 4062 C C . GLU B 1 236 ? -13.32 102.062 13.203 1 47.31 236 GLU B C 1
ATOM 4064 O O . GLU B 1 236 ? -13.25 101.312 12.219 1 47.31 236 GLU B O 1
ATOM 4069 N N . GLU B 1 237 ? -14.43 102.812 13.492 1 47.47 237 GLU B N 1
ATOM 4070 C CA . GLU B 1 237 ? -15.586 102.688 12.602 1 47.47 237 GLU B CA 1
ATOM 4071 C C . GLU B 1 237 ? -15.281 103.25 11.227 1 47.47 237 GLU B C 1
ATOM 4073 O O . GLU B 1 237 ? -15.812 102.75 10.219 1 47.47 237 GLU B O 1
ATOM 4078 N N . ASN B 1 238 ? -14.414 104.312 11.148 1 45.19 238 ASN B N 1
ATOM 4079 C CA . ASN B 1 238 ? -14.062 104.875 9.852 1 45.19 238 ASN B CA 1
ATOM 4080 C C . ASN B 1 238 ? -13.164 103.938 9.047 1 45.19 238 ASN B C 1
ATOM 4082 O O . ASN B 1 238 ? -13.281 103.875 7.816 1 45.19 238 ASN B O 1
ATOM 4086 N N . ASN B 1 239 ? -12.297 103.188 9.719 1 45.41 239 ASN B N 1
ATOM 4087 C CA . ASN B 1 239 ? -11.383 102.312 8.977 1 45.41 239 ASN B CA 1
ATOM 4088 C C . ASN B 1 239 ? -12.086 101.062 8.461 1 45.41 239 ASN B C 1
ATOM 4090 O O . ASN B 1 239 ? -11.703 100.5 7.426 1 45.41 239 ASN B O 1
ATOM 4094 N N . LEU B 1 240 ? -13.078 100.562 9.18 1 47.69 240 LEU B N 1
ATOM 4095 C CA . LEU B 1 240 ? -13.766 99.375 8.719 1 47.69 240 LEU B CA 1
ATOM 4096 C C . LEU B 1 240 ? -14.625 99.688 7.492 1 47.69 240 LEU B C 1
ATOM 4098 O O . LEU B 1 240 ? -14.883 98.812 6.676 1 47.69 240 LEU B O 1
ATOM 4102 N N . LYS B 1 241 ? -15.094 100.875 7.461 1 47.09 241 LYS B N 1
ATOM 4103 C CA . LYS B 1 241 ? -15.891 101.25 6.289 1 47.09 241 LYS B CA 1
ATOM 4104 C C . LYS B 1 241 ? -15.016 101.375 5.043 1 47.09 241 LYS B C 1
ATOM 4106 O O . LYS B 1 241 ? -15.523 101.375 3.92 1 47.09 241 LYS B O 1
ATOM 4111 N N . ARG B 1 242 ? -13.766 101.688 5.152 1 50.19 242 ARG B N 1
ATOM 4112 C CA . ARG B 1 242 ? -12.93 101.812 3.969 1 50.19 242 ARG B CA 1
ATOM 4113 C C . ARG B 1 242 ? -12.57 100.5 3.357 1 50.19 242 ARG B C 1
ATOM 4115 O O . ARG B 1 242 ? -12.352 100.375 2.148 1 50.19 242 ARG B O 1
ATOM 4122 N N . LYS B 1 243 ? -12.367 99.5 4.133 1 48.22 243 LYS B N 1
ATOM 4123 C CA . LYS B 1 243 ? -11.891 98.188 3.562 1 48.22 243 LYS B CA 1
ATOM 4124 C C . LYS B 1 243 ? -12.992 97.5 2.791 1 48.22 243 LYS B C 1
ATOM 4126 O O . LYS B 1 243 ? -12.727 96.562 2.057 1 48.22 243 LYS B O 1
ATOM 4131 N N . ALA B 1 244 ? -14.258 97.875 3.232 1 44 244 ALA B N 1
ATOM 4132 C CA . ALA B 1 244 ? -15.32 97.125 2.574 1 44 244 ALA B CA 1
ATOM 4133 C C . ALA B 1 244 ? -15.398 97.438 1.089 1 44 244 ALA B C 1
ATOM 4135 O O . ALA B 1 244 ? -16 96.688 0.309 1 44 244 ALA B O 1
ATOM 4136 N N . THR B 1 245 ? -15.031 98.688 0.756 1 41.03 245 THR B N 1
ATOM 4137 C CA . THR B 1 245 ? -15.344 99.062 -0.61 1 41.03 245 THR B CA 1
ATOM 4138 C C . THR B 1 245 ? -14.43 98.375 -1.607 1 41.03 245 THR B C 1
ATOM 4140 O O . THR B 1 245 ? -14.75 98.312 -2.795 1 41.03 245 THR B O 1
ATOM 4143 N N . GLU B 1 246 ? -13.164 98.125 -1.215 1 39.19 246 GLU B N 1
ATOM 4144 C CA . GLU B 1 246 ? -12.227 97.812 -2.299 1 39.19 246 GLU B CA 1
ATOM 4145 C C . GLU B 1 246 ? -12.352 96.375 -2.775 1 39.19 246 GLU B C 1
ATOM 4147 O O . GLU B 1 246 ? -11.703 96 -3.74 1 39.19 246 GLU B O 1
ATOM 4152 N N . GLU B 1 247 ? -12.953 95.5 -2.031 1 39.31 247 GLU B N 1
ATOM 4153 C CA . GLU B 1 247 ? -12.75 94.062 -2.42 1 39.31 247 GLU B CA 1
ATOM 4154 C C . GLU B 1 247 ? -13.633 93.688 -3.607 1 39.31 247 GLU B C 1
ATOM 4156 O O . GLU B 1 247 ? -13.742 92.562 -3.961 1 39.31 247 GLU B O 1
ATOM 4161 N N . GLY B 1 248 ? -14.305 94.688 -4.34 1 32.84 248 GLY B N 1
ATOM 4162 C CA . GLY B 1 248 ? -15.273 94.25 -5.336 1 32.84 248 GLY B CA 1
ATOM 4163 C C . GLY B 1 248 ? -14.641 93.688 -6.574 1 32.84 248 GLY B C 1
ATOM 4164 O O . GLY B 1 248 ? -15.312 93.438 -7.594 1 32.84 248 GLY B O 1
ATOM 4165 N N . SER B 1 249 ? -13.312 93.75 -6.742 1 32.03 249 SER B N 1
ATOM 4166 C CA . SER B 1 249 ? -13.023 93.562 -8.164 1 32.03 249 SER B CA 1
ATOM 4167 C C . SER B 1 249 ? -13.141 92.125 -8.57 1 32.03 249 SER B C 1
ATOM 4169 O O . SER B 1 249 ? -12.539 91.25 -7.941 1 32.03 249 SER B O 1
ATOM 4171 N N . PRO B 1 250 ? -14.227 91.688 -9.32 1 33.81 250 PRO B N 1
ATOM 4172 C CA . PRO B 1 250 ? -14.617 90.375 -9.836 1 33.81 250 PRO B CA 1
ATOM 4173 C C . PRO B 1 250 ? -13.562 89.812 -10.758 1 33.81 250 PRO B C 1
ATOM 4175 O O . PRO B 1 250 ? -13.094 90.438 -11.688 1 33.81 250 PRO B O 1
ATOM 4178 N N . LEU B 1 251 ? -12.508 89 -10.281 1 31.5 251 LEU B N 1
ATOM 4179 C CA . LEU B 1 251 ? -11.469 88.375 -11.102 1 31.5 251 LEU B CA 1
ATOM 4180 C C . LEU B 1 251 ? -12.086 87.5 -12.172 1 31.5 251 LEU B C 1
ATOM 4182 O O . LEU B 1 251 ? -12.945 86.688 -11.875 1 31.5 251 LEU B O 1
ATOM 4186 N N . SER B 1 252 ? -12.086 88 -13.484 1 29.42 252 SER B N 1
ATOM 4187 C CA . SER B 1 252 ? -12.508 87.438 -14.773 1 29.42 252 SER B CA 1
ATOM 4188 C C . SER B 1 252 ? -11.742 86.125 -15.094 1 29.42 252 SER B C 1
ATOM 4190 O O . SER B 1 252 ? -10.508 86.125 -15.148 1 29.42 252 SER B O 1
ATOM 4192 N N . TYR B 1 253 ? -12.117 85 -14.531 1 28.47 253 TYR B N 1
ATOM 4193 C CA . TYR B 1 253 ? -11.586 83.688 -14.828 1 28.47 253 TYR B CA 1
ATOM 4194 C C . TYR B 1 253 ? -11.727 83.312 -16.312 1 28.47 253 TYR B C 1
ATOM 4196 O O . TYR B 1 253 ? -12.844 83.188 -16.812 1 28.47 253 TYR B O 1
ATOM 4204 N N . ASP B 1 254 ? -10.836 83.875 -17.25 1 27.23 254 ASP B N 1
ATOM 4205 C CA . ASP B 1 254 ? -10.727 83.562 -18.672 1 27.23 254 ASP B CA 1
ATOM 4206 C C . ASP B 1 254 ? -10.438 82.062 -18.891 1 27.23 254 ASP B C 1
ATOM 4208 O O . ASP B 1 254 ? -9.562 81.5 -18.25 1 27.23 254 ASP B O 1
ATOM 4212 N N . GLY B 1 255 ? -11.445 81.25 -19.312 1 26.34 255 GLY B N 1
ATOM 4213 C CA . GLY B 1 255 ? -11.57 79.875 -19.766 1 26.34 255 GLY B CA 1
ATOM 4214 C C . GLY B 1 255 ? -10.688 79.562 -20.969 1 26.34 255 GLY B C 1
ATOM 4215 O O . GLY B 1 255 ? -11.164 79.062 -21.969 1 26.34 255 GLY B O 1
ATOM 4216 N N . ALA B 1 256 ? -9.391 79.875 -21.062 1 26.3 256 ALA B N 1
ATOM 4217 C CA . ALA B 1 256 ? -8.609 79.562 -22.266 1 26.3 256 ALA B CA 1
ATOM 4218 C C . ALA B 1 256 ? -8.531 78.062 -22.469 1 26.3 256 ALA B C 1
ATOM 4220 O O . ALA B 1 256 ? -8.047 77.312 -21.594 1 26.3 256 ALA B O 1
ATOM 4221 N N . VAL B 1 257 ? -9.43 77.562 -23.297 1 30.11 257 VAL B N 1
ATOM 4222 C CA . VAL B 1 257 ? -9.414 76.25 -23.969 1 30.11 257 VAL B CA 1
ATOM 4223 C C . VAL B 1 257 ? -8.125 76.062 -24.766 1 30.11 257 VAL B C 1
ATOM 4225 O O . VAL B 1 257 ? -7.914 76.812 -25.75 1 30.11 257 VAL B O 1
ATOM 4228 N N . LYS B 1 258 ? -6.887 76.062 -24.25 1 25.91 258 LYS B N 1
ATOM 4229 C CA . LYS B 1 258 ? -5.887 75.625 -25.219 1 25.91 258 LYS B CA 1
ATOM 4230 C C . LYS B 1 258 ? -6.215 74.188 -25.75 1 25.91 258 LYS B C 1
ATOM 4232 O O . LYS B 1 258 ? -6.57 73.312 -24.984 1 25.91 258 LYS B O 1
ATOM 4237 N N . ARG B 1 259 ? -6.406 74.125 -27.141 1 31.89 259 ARG B N 1
ATOM 4238 C CA . ARG B 1 259 ? -6.457 73.188 -28.266 1 31.89 259 ARG B CA 1
ATOM 4239 C C . ARG B 1 259 ? -5.277 72.25 -28.219 1 31.89 259 ARG B C 1
ATOM 4241 O O . ARG B 1 259 ? -4.125 72.625 -28.344 1 31.89 259 ARG B O 1
ATOM 4248 N N . ARG B 1 260 ? -5.125 71.375 -27.125 1 21.97 260 ARG B N 1
ATOM 4249 C CA . ARG B 1 260 ? -4.5 70.188 -27.766 1 21.97 260 ARG B CA 1
ATOM 4250 C C . ARG B 1 260 ? -5.531 69.312 -28.5 1 21.97 260 ARG B C 1
ATOM 4252 O O . ARG B 1 260 ? -6.656 69.188 -28.016 1 21.97 260 ARG B O 1
#